Protein 6INF (pdb70)

Secondary structure (DSSP, 8-state):
--EEEEEE--SSHHHHHHHHHHHHHHHHTT-EEEEEE-STT---GGG-TTSEEEE-SS-TT--TTTTT--SSSSGGGGHHHHHHHH-HHHHHHHHHHHHHSS-SS-EEEEEEEETT-THHHHHHHHTT--EEEEE-S-HHHHHHHHTHHHHHHTT-S-----TTSEETTEEEEEHHHHHHHTTTHHHHHHHHHHHHHHHHTSS-EEESS-TTTSGGGHHHHHHH--S-EEE--HHHH--SGGG-SS----HHHHHHTTS-TT-EEEEE--SS--B-HHHHHHHHHHHHHHT-EEEEE--TTSBTTSSSSTTSPTTSS-TTEEEES---HHHHHTSTTEEEEEE---HHHHHHHHHHT--EEE---STTHHHHHHIIIIII--EEE--S---HHHHHHHHHHHHT-GGGHHHHHHHHHHHHHHHHHHSTTSHHHHHHHHHHHHHHH--

GO terms:
  GO:0035251 UDP-glucosyltransferase activity (F, IDA)
  GO:0102380 steviolbioside glucosyltransferase activity (rebaudioside B forming) (F, EXP)
  GO:0102381 stevioside glucosyltransferase activity (rebaudioside A forming) (F, EXP)

Sequence (447 aa):
RRRRIILFPVPFQGHINPILQLANVLYSKGFSITIFHTNFNKPKTSNYPHFTFRFILDNDPQDERISNLPTHGPLAGMRIPIINEHGADELRRELELLMLASEEDEEVSCLITDALWYFAQSSVADSLNLRRRLVLMMTSSLFNFHAHVSLPQFDELGYLDPKTRLEEQQASGFPMLKVKDIKSAYSNWQILKEILGKMMIKQTKASSGVIWNSFKELEESELETVIREIPAPSFLIPLPKHLTASSSSLLDHDRTVFQWLDQQPPSSVLYVSFGSTSEVDEKDFLEIARGLVDSKQSFLWVVRPGFVKGSTWVEPLPDDGFLGERGRRIVKWVPQQEVLAHGAIGAFWTHSGWNSTLESVCEGVPMIFSDFGLDQPLLNARYMMSDVLKVGVYLENGWERGEIANAIRRVMVDEEGEYIRQNARVLKQQKADVSSLMKGGSSYESLEESLVSSYISSLL

Structure (mmCIF, N/CA/C/O backbone):
data_6INF
#
_entry.id   6INF
#
_cell.length_a   97.662
_cell.length_b   97.662
_cell.length_c   89.626
_cell.angle_alpha   90.00
_cell.angle_beta   90.00
_cell.angle_gamma   120.00
#
_symmetry.space_group_name_H-M   'P 31 2 1'
#
loop_
_entity.id
_entity.type
_entity.pdbx_description
1 polymer 'UDP-glycosyltransferase 76G1'
2 non-polymer "URIDINE-5'-DIPHOSPHATE"
3 water water
#
loop_
_atom_site.group_PDB
_atom_site.id
_atom_site.type_symbol
_atom_site.label_atom_id
_atom_site.label_alt_id
_atom_site.label_comp_id
_atom_site.label_asym_id
_atom_site.label_entity_id
_atom_site.label_seq_id
_atom_site.pdbx_PDB_ins_code
_atom_site.Cartn_x
_atom_site.Cartn_y
_atom_site.Cartn_z
_atom_site.occupancy
_atom_site.B_iso_or_equiv
_atom_site.auth_seq_id
_atom_site.auth_comp_id
_atom_site.auth_asym_id
_atom_site.auth_atom_id
_atom_site.pdbx_PDB_model_num
ATOM 1 N N . ARG A 1 11 ? 39.915 -9.993 24.641 1.00 58.03 11 ARG A N 1
ATOM 2 C CA . ARG A 1 11 ? 40.201 -11.206 23.812 1.00 52.07 11 ARG A CA 1
ATOM 3 C C . ARG A 1 11 ? 41.552 -11.098 23.121 1.00 51.28 11 ARG A C 1
ATOM 4 O O . ARG A 1 11 ? 41.927 -10.041 22.607 1.00 51.46 11 ARG A O 1
ATOM 12 N N . ARG A 1 12 ? 42.271 -12.213 23.111 1.00 50.54 12 ARG A N 1
ATOM 13 C CA . ARG A 1 12 ? 43.659 -12.252 22.662 1.00 51.95 12 ARG A CA 1
ATOM 14 C C . ARG A 1 12 ? 43.775 -12.098 21.133 1.00 46.23 12 ARG A C 1
ATOM 15 O O . ARG A 1 12 ? 44.744 -11.512 20.641 1.00 45.09 12 ARG A O 1
ATOM 23 N N . ARG A 1 13 ? 42.794 -12.612 20.393 1.00 40.27 13 ARG A N 1
ATOM 24 C CA . ARG A 1 13 ? 42.914 -12.724 18.939 1.00 37.77 13 ARG A CA 1
ATOM 25 C C . ARG A 1 13 ? 41.701 -12.164 18.202 1.00 33.84 13 ARG A C 1
ATOM 26 O O . ARG A 1 13 ? 40.553 -12.550 18.459 1.00 33.00 13 ARG A O 1
ATOM 34 N N . ARG A 1 14 ? 41.969 -11.282 17.240 1.00 30.58 14 ARG A N 1
ATOM 35 C CA . ARG A 1 14 ? 40.944 -10.630 16.446 1.00 29.45 14 ARG A CA 1
ATOM 36 C C . ARG A 1 14 ? 40.959 -11.150 15.006 1.00 27.05 14 ARG A C 1
ATOM 37 O O . ARG A 1 14 ? 42.010 -11.406 14.422 1.00 26.96 14 ARG A O 1
ATOM 45 N N . ILE A 1 15 ? 39.778 -11.345 14.454 1.00 25.34 15 ILE A N 1
ATOM 46 C CA . ILE A 1 15 ? 39.621 -11.681 13.033 1.00 23.59 15 ILE A CA 1
ATOM 47 C C . ILE A 1 15 ? 38.854 -10.562 12.356 1.00 23.39 15 ILE A C 1
ATOM 48 O O . ILE A 1 15 ? 37.865 -10.064 12.875 1.00 24.97 15 ILE A O 1
ATOM 53 N N . ILE A 1 16 ? 39.336 -10.163 11.177 1.00 24.38 16 ILE A N 1
ATOM 54 C CA . ILE A 1 16 ? 38.651 -9.194 10.352 1.00 22.32 16 ILE A CA 1
ATOM 55 C C . ILE A 1 16 ? 37.965 -9.916 9.242 1.00 22.07 16 ILE A C 1
ATOM 56 O O . ILE A 1 16 ? 38.613 -10.707 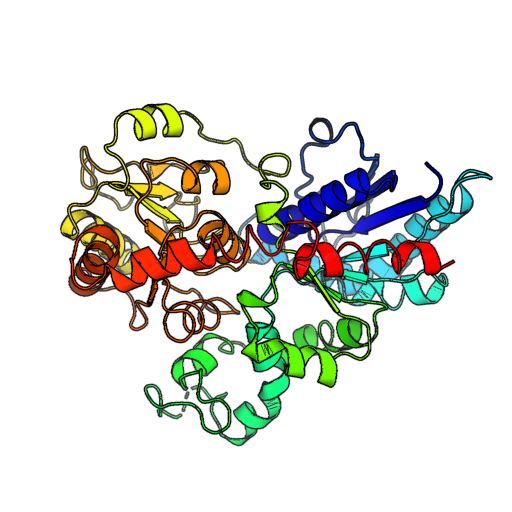8.575 1.00 21.81 16 ILE A O 1
ATOM 61 N N . LEU A 1 17 ? 36.666 -9.672 9.038 1.00 22.32 17 LEU A N 1
ATOM 62 C CA . LEU A 1 17 ? 35.934 -10.302 7.936 1.00 21.96 17 LEU A CA 1
ATOM 63 C C . LEU A 1 17 ? 35.430 -9.225 6.990 1.00 21.43 17 LEU A C 1
ATOM 64 O O . LEU A 1 17 ? 35.030 -8.130 7.437 1.00 22.68 17 LEU A O 1
ATOM 69 N N . PHE A 1 18 ? 35.472 -9.524 5.695 1.00 21.52 18 PHE A N 1
ATOM 70 C CA . PHE A 1 18 ? 35.149 -8.573 4.626 1.00 21.87 18 PHE A CA 1
ATOM 71 C C . PHE A 1 18 ? 34.159 -9.249 3.637 1.00 21.73 18 PHE A C 1
ATOM 72 O O . PHE A 1 18 ? 34.568 -9.936 2.705 1.00 21.11 18 PHE A O 1
ATOM 80 N N . PRO A 1 19 ? 32.855 -9.020 3.828 1.00 21.46 19 PRO A N 1
ATOM 81 C CA . PRO A 1 19 ? 31.801 -9.511 2.973 1.00 23.32 19 PRO A CA 1
ATOM 82 C C . PRO A 1 19 ? 31.644 -8.813 1.659 1.00 22.11 19 PRO A C 1
ATOM 83 O O . PRO A 1 19 ? 31.986 -7.655 1.523 1.00 22.26 19 PRO A O 1
ATOM 87 N N . VAL A 1 20 ? 31.051 -9.517 0.713 1.00 21.04 20 VAL A N 1
ATOM 88 C CA . VAL A 1 20 ? 30.471 -8.906 -0.464 1.00 21.66 20 VAL A CA 1
ATOM 89 C C . VAL A 1 20 ? 29.113 -8.401 -0.003 1.00 22.22 20 VAL A C 1
ATOM 90 O O . VAL A 1 20 ? 28.402 -9.099 0.700 1.00 22.76 20 VAL A O 1
ATOM 94 N N . PRO A 1 21 ? 28.758 -7.164 -0.343 1.00 22.96 21 PRO A N 1
ATOM 95 C CA . PRO A 1 21 ? 27.583 -6.550 0.226 1.00 23.89 21 PRO A CA 1
ATOM 96 C C . PRO A 1 21 ? 26.276 -6.871 -0.517 1.00 25.23 21 PRO A C 1
ATOM 97 O O . PRO A 1 21 ? 25.576 -5.981 -0.985 1.00 26.46 21 PRO A O 1
ATOM 101 N N . PHE A 1 22 ? 25.956 -8.155 -0.626 1.00 23.14 22 PHE A N 1
ATOM 102 C CA . PHE A 1 22 ? 24.651 -8.616 -1.057 1.00 23.33 22 PHE A CA 1
ATOM 103 C C . PHE A 1 22 ? 24.207 -9.720 -0.131 1.00 22.58 22 PHE A C 1
ATOM 104 O O . PHE A 1 22 ? 25.033 -10.356 0.528 1.00 22.68 22 PHE A O 1
ATOM 112 N N . GLN A 1 23 ? 22.901 -9.941 -0.089 1.00 22.62 23 GLN A N 1
ATOM 113 C CA . GLN A 1 23 ? 22.291 -10.773 0.952 1.00 22.97 23 GLN A CA 1
ATOM 114 C C . GLN A 1 23 ? 22.889 -12.169 1.041 1.00 20.26 23 GLN A C 1
ATOM 115 O O . GLN A 1 23 ? 23.194 -12.625 2.144 1.00 20.07 23 GLN A O 1
ATOM 121 N N . GLY A 1 24 ? 23.070 -12.809 -0.123 1.00 20.57 24 GLY A N 1
ATOM 122 C CA . GLY A 1 24 ? 23.637 -14.168 -0.213 1.00 20.75 24 GLY A CA 1
ATOM 123 C C . GLY A 1 24 ? 25.087 -14.284 0.162 1.00 20.49 24 GLY A C 1
ATOM 124 O O . GLY A 1 24 ? 25.619 -15.384 0.247 1.00 21.37 24 GLY A O 1
ATOM 125 N N . HIS A 1 25 ? 25.762 -13.141 0.326 1.00 19.26 25 HIS A N 1
ATOM 126 C CA . HIS A 1 25 ? 27.143 -13.113 0.702 1.00 18.69 25 HIS A CA 1
ATOM 127 C C . HIS A 1 25 ? 27.344 -12.611 2.125 1.00 18.59 25 HIS A C 1
ATOM 128 O O . HIS A 1 25 ? 28.194 -13.112 2.855 1.00 20.63 25 HIS A O 1
ATOM 135 N N . ILE A 1 26 ? 26.576 -11.596 2.537 1.00 20.22 26 ILE A N 1
ATOM 136 C CA . ILE A 1 26 ? 26.636 -11.123 3.917 1.00 20.82 26 ILE A CA 1
ATOM 137 C C . ILE A 1 26 ? 26.152 -12.197 4.911 1.00 19.26 26 ILE A C 1
ATOM 138 O O . ILE A 1 26 ? 26.727 -12.350 5.996 1.00 20.67 26 ILE A O 1
ATOM 143 N N . ASN A 1 27 ? 25.127 -12.927 4.528 1.00 19.22 27 ASN A N 1
ATOM 144 C CA . ASN A 1 27 ? 24.588 -13.966 5.395 1.00 19.57 27 ASN A CA 1
ATOM 145 C C . ASN A 1 27 ? 25.624 -14.971 5.857 1.00 19.33 27 ASN A C 1
ATOM 146 O O . ASN A 1 27 ? 25.867 -15.066 7.056 1.00 20.62 27 ASN A O 1
ATOM 151 N N . PRO A 1 28 ? 26.253 -15.681 4.926 1.00 18.89 28 PRO A N 1
ATOM 152 C CA . PRO A 1 28 ? 27.254 -16.647 5.404 1.00 18.22 28 PRO A CA 1
ATOM 153 C C . PRO A 1 28 ? 28.410 -16.021 6.141 1.00 19.47 28 PRO A C 1
ATOM 154 O O . PRO A 1 28 ? 28.929 -16.587 7.108 1.00 19.44 28 PRO A O 1
ATOM 158 N N . ILE A 1 29 ? 28.870 -14.870 5.695 1.00 18.81 29 ILE A N 1
ATOM 159 C CA . ILE A 1 29 ? 30.040 -14.325 6.361 1.00 20.90 29 ILE A CA 1
ATOM 160 C C . ILE A 1 29 ? 29.750 -13.869 7.796 1.00 19.11 29 ILE A C 1
ATOM 161 O O . ILE A 1 29 ? 30.577 -14.062 8.679 1.00 21.01 29 ILE A O 1
ATOM 166 N N . LEU A 1 30 ? 28.555 -13.355 8.074 1.00 18.88 30 LEU A N 1
ATOM 167 C CA . LEU A 1 30 ? 28.234 -13.037 9.471 1.00 21.43 30 LEU A CA 1
ATOM 168 C C . LEU A 1 30 ? 27.841 -14.251 10.332 1.00 20.94 30 LEU A C 1
ATOM 169 O O . LEU A 1 30 ? 28.013 -14.223 11.564 1.00 21.78 30 LEU A O 1
ATOM 174 N N . GLN A 1 31 ? 27.382 -15.318 9.711 1.00 20.89 31 GLN A N 1
ATOM 175 C CA . GLN A 1 31 ? 27.229 -16.570 10.440 1.00 20.42 31 GLN A CA 1
ATOM 176 C C . GLN A 1 31 ? 28.607 -17.036 10.862 1.00 20.39 31 GLN A C 1
ATOM 177 O O . GLN A 1 31 ? 28.854 -17.389 12.033 1.00 21.39 31 GLN A O 1
ATOM 183 N N . LEU A 1 32 ? 29.518 -17.021 9.912 1.00 19.15 32 LEU A N 1
ATOM 184 C CA . LEU A 1 32 ? 30.882 -17.398 10.220 1.00 20.83 32 LEU A CA 1
ATOM 185 C C . LEU A 1 32 ? 31.492 -16.555 11.339 1.00 21.91 32 LEU A C 1
ATOM 186 O O . LEU A 1 32 ? 32.132 -17.093 12.243 1.00 21.50 32 LEU A O 1
ATOM 191 N N . ALA A 1 33 ? 31.314 -15.248 11.249 1.00 22.26 33 ALA A N 1
ATOM 192 C CA . ALA A 1 33 ? 31.815 -14.331 12.255 1.00 23.00 33 ALA A CA 1
ATOM 193 C C . ALA A 1 33 ? 31.282 -14.743 13.653 1.00 23.99 33 ALA A C 1
ATOM 194 O O . ALA A 1 33 ? 31.996 -14.736 14.658 1.00 24.21 33 ALA A O 1
ATOM 196 N N . ASN A 1 34 ? 30.002 -15.082 13.711 1.00 23.95 34 ASN A N 1
ATOM 197 C CA . ASN A 1 34 ? 29.449 -15.602 14.980 1.00 25.04 34 ASN A CA 1
ATOM 198 C C . ASN A 1 34 ? 30.041 -16.891 15.497 1.00 27.63 34 ASN A C 1
ATOM 199 O O . ASN A 1 34 ? 30.349 -17.009 16.689 1.00 28.89 34 ASN A O 1
ATOM 204 N N . VAL A 1 35 ? 30.225 -17.851 14.611 1.00 25.55 35 VAL A N 1
ATOM 205 C CA . VAL A 1 35 ? 30.832 -19.129 14.958 1.00 27.20 35 VAL A CA 1
ATOM 206 C C . VAL A 1 35 ? 32.224 -18.836 15.528 1.00 27.36 35 VAL A C 1
ATOM 207 O O . VAL A 1 35 ? 32.595 -19.387 16.579 1.00 27.57 35 VAL A O 1
ATOM 211 N N . LEU A 1 36 ? 32.951 -17.898 14.904 1.00 26.38 36 LEU A N 1
ATOM 212 C CA . LEU A 1 36 ? 34.298 -17.567 15.366 1.00 25.81 36 LEU A CA 1
ATOM 213 C C . LEU A 1 36 ? 34.299 -16.814 16.673 1.00 26.17 36 LEU A C 1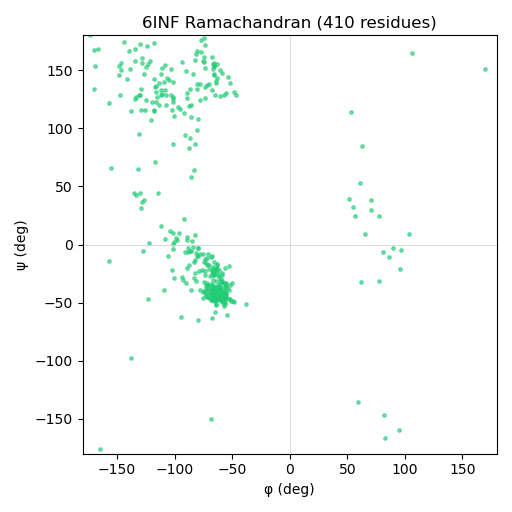
ATOM 214 O O . LEU A 1 36 ? 35.152 -17.084 17.532 1.00 27.50 36 LEU A O 1
ATOM 219 N N . TYR A 1 37 ? 33.354 -15.902 16.851 1.00 24.23 37 TYR A N 1
ATOM 220 C CA . TYR A 1 37 ? 33.212 -15.226 18.116 1.00 27.22 37 TYR A CA 1
ATOM 221 C C . TYR A 1 37 ? 32.925 -16.197 19.263 1.00 29.46 37 TYR A C 1
ATOM 222 O O . TYR A 1 37 ? 33.463 -16.080 20.392 1.00 32.03 37 TYR A O 1
ATOM 231 N N . SER A 1 38 ? 32.088 -17.174 18.977 1.00 29.22 38 SER A N 1
ATOM 232 C CA . SER A 1 38 ? 31.829 -18.220 19.960 1.00 31.58 38 SER A CA 1
ATOM 233 C C . SER A 1 38 ? 33.050 -19.042 20.345 1.00 32.66 38 SER A C 1
ATOM 234 O O . SER A 1 38 ? 33.067 -19.634 21.416 1.00 34.16 38 SER A O 1
ATOM 237 N N . LYS A 1 39 ? 34.032 -19.132 19.453 1.00 32.29 39 LYS A N 1
ATOM 238 C CA . LYS A 1 39 ? 35.252 -19.863 19.722 1.00 35.31 39 LYS A CA 1
ATOM 239 C C . LYS A 1 39 ? 36.310 -18.988 20.368 1.00 35.98 39 LYS A C 1
ATOM 240 O O . LYS A 1 39 ? 37.419 -19.450 20.592 1.00 40.67 39 LYS A O 1
ATOM 246 N N . GLY A 1 40 ? 35.942 -17.754 20.705 1.00 33.36 40 GLY A N 1
ATOM 247 C CA . GLY A 1 40 ? 36.737 -16.894 21.533 1.00 35.21 40 GLY A CA 1
ATOM 248 C C . GLY A 1 40 ? 37.493 -15.799 20.793 1.00 33.77 40 GLY A C 1
ATOM 249 O O . GLY A 1 40 ? 38.314 -15.139 21.406 1.00 33.92 40 GLY A O 1
ATOM 250 N N . PHE A 1 41 ? 37.226 -15.605 19.500 1.00 31.67 41 PHE A N 1
ATOM 251 C CA . PHE A 1 41 ? 37.848 -14.489 18.745 1.00 31.36 41 PHE A CA 1
ATOM 252 C C . PHE A 1 41 ? 37.066 -13.202 18.927 1.00 29.79 41 PHE A C 1
ATOM 253 O O . PHE A 1 41 ? 35.877 -13.230 19.114 1.00 31.45 41 PHE A O 1
ATOM 261 N N . SER A 1 42 ? 37.743 -12.063 18.930 1.00 29.66 42 SER A N 1
ATOM 262 C CA . SER A 1 42 ? 37.046 -10.810 18.709 1.00 29.14 42 SER A CA 1
ATOM 263 C C . SER A 1 42 ? 36.881 -10.639 17.196 1.00 27.00 42 SER A C 1
ATOM 264 O O . SER A 1 42 ? 37.620 -11.231 16.400 1.00 27.00 42 SER A O 1
ATOM 267 N N . ILE A 1 43 ? 35.922 -9.816 16.818 1.00 26.46 43 ILE A N 1
ATOM 268 C CA . ILE A 1 43 ? 35.475 -9.731 15.436 1.00 25.62 43 ILE A CA 1
ATOM 269 C C . ILE A 1 43 ? 35.367 -8.295 15.010 1.00 25.38 43 ILE A C 1
ATOM 270 O O . ILE A 1 43 ? 34.703 -7.488 15.671 1.00 27.89 43 ILE A O 1
ATOM 275 N N . THR A 1 44 ? 36.028 -7.993 13.888 1.00 25.32 44 THR A N 1
ATOM 276 C CA . THR A 1 44 ? 35.829 -6.763 13.156 1.00 25.57 44 THR A CA 1
ATOM 277 C C . THR A 1 44 ? 35.273 -7.069 11.765 1.00 23.75 44 THR A C 1
ATOM 278 O O . THR A 1 44 ? 35.813 -7.902 11.048 1.00 23.31 44 THR A O 1
ATOM 282 N N . ILE A 1 45 ? 34.214 -6.379 11.371 1.00 23.98 45 ILE A N 1
ATOM 283 C CA . ILE A 1 45 ? 33.658 -6.519 10.046 1.00 23.84 45 ILE A CA 1
ATOM 284 C C . ILE A 1 45 ? 33.995 -5.267 9.238 1.00 24.48 45 ILE A C 1
ATOM 285 O O . ILE A 1 45 ? 33.638 -4.161 9.635 1.00 25.02 45 ILE A O 1
ATOM 290 N N . PHE A 1 46 ? 34.710 -5.453 8.126 1.00 23.68 46 PHE A N 1
ATOM 291 C CA . PHE A 1 46 ? 34.919 -4.401 7.131 1.00 25.89 46 PHE A CA 1
ATOM 292 C C . PHE A 1 46 ? 33.779 -4.498 6.159 1.00 26.21 46 PHE A C 1
ATOM 293 O O . PHE A 1 46 ? 33.537 -5.570 5.600 1.00 27.97 46 PHE A O 1
ATOM 301 N N . HIS A 1 47 ? 33.068 -3.408 5.936 1.00 24.26 47 HIS A N 1
ATOM 302 C CA . HIS A 1 47 ? 31.902 -3.461 5.054 1.00 25.36 47 HIS A CA 1
ATOM 303 C C . HIS A 1 47 ? 31.737 -2.177 4.304 1.00 26.11 47 HIS A C 1
ATOM 304 O O . HIS A 1 47 ? 32.111 -1.123 4.795 1.00 26.63 47 HIS A O 1
ATOM 311 N N . THR A 1 48 ? 31.175 -2.249 3.101 1.00 26.70 48 THR A N 1
ATOM 312 C CA . THR A 1 48 ? 30.769 -1.028 2.418 1.00 28.45 48 THR A CA 1
ATOM 313 C C . THR A 1 48 ? 29.624 -0.399 3.192 1.00 29.86 48 THR A C 1
ATOM 314 O O . THR A 1 48 ? 28.866 -1.093 3.892 1.00 28.07 48 THR A O 1
ATOM 318 N N . ASN A 1 49 ? 29.464 0.910 3.048 1.00 31.75 49 ASN A N 1
ATOM 319 C CA . ASN A 1 49 ? 28.240 1.559 3.501 1.00 33.83 49 ASN A CA 1
ATOM 320 C C . ASN A 1 49 ? 27.014 0.977 2.776 1.00 32.65 49 ASN A C 1
ATOM 321 O O . ASN A 1 49 ? 25.976 0.703 3.412 1.00 31.14 49 ASN A O 1
ATOM 326 N N . PHE A 1 50 ? 27.192 0.724 1.477 1.00 31.91 50 PHE A N 1
ATOM 327 C CA . PHE A 1 50 ? 26.177 0.113 0.619 1.00 31.04 50 PHE A CA 1
ATOM 328 C C . PHE A 1 50 ? 25.741 -1.238 1.171 1.00 28.62 50 PHE A C 1
ATOM 329 O O . PHE A 1 50 ? 26.577 -2.110 1.452 1.00 26.51 50 PHE A O 1
ATOM 337 N N . ASN A 1 51 ? 24.432 -1.406 1.302 1.00 30.15 51 ASN A N 1
ATOM 338 C CA . ASN A 1 51 ? 23.870 -2.668 1.824 1.00 29.69 51 ASN A CA 1
ATOM 339 C C . ASN A 1 51 ? 24.418 -3.094 3.200 1.00 28.37 51 ASN A C 1
ATOM 340 O O . ASN A 1 51 ? 24.497 -4.267 3.495 1.00 26.54 51 ASN A O 1
ATOM 345 N N . LYS A 1 52 ? 24.756 -2.139 4.060 1.00 30.73 52 LYS A N 1
ATOM 346 C CA . LYS A 1 52 ? 25.237 -2.512 5.389 1.00 30.99 52 LYS A CA 1
ATOM 347 C C . LYS A 1 52 ? 24.124 -3.238 6.159 1.00 31.34 52 LYS A C 1
ATOM 348 O O . LYS A 1 52 ? 22.937 -2.933 5.984 1.00 30.21 52 LYS A O 1
ATOM 354 N N . PRO A 1 53 ? 24.512 -4.244 6.946 1.00 30.62 53 PRO A N 1
ATOM 355 C CA . PRO A 1 53 ? 23.561 -4.833 7.857 1.00 30.20 53 PRO A CA 1
ATOM 356 C C . PRO A 1 53 ? 23.304 -3.912 9.044 1.00 31.75 53 PRO A C 1
ATOM 357 O O . PRO A 1 53 ? 23.885 -2.811 9.163 1.00 32.92 53 PRO A O 1
ATOM 361 N N . LYS A 1 54 ? 22.403 -4.346 9.922 1.00 30.96 54 LYS A N 1
ATOM 362 C CA . LYS A 1 54 ? 22.072 -3.566 11.097 1.00 34.28 54 LYS A CA 1
ATOM 363 C C . LYS A 1 54 ? 23.137 -3.783 12.138 1.00 33.11 54 LYS A C 1
ATOM 364 O O . LYS A 1 54 ? 23.188 -4.849 12.755 1.00 30.12 54 LYS A O 1
ATOM 370 N N . THR A 1 55 ? 23.975 -2.796 12.381 1.00 30.42 55 THR A N 1
ATOM 371 C CA . THR A 1 55 ? 25.101 -2.994 13.327 1.00 31.57 55 THR A CA 1
ATOM 372 C C . THR A 1 55 ? 24.651 -3.212 14.774 1.00 31.64 55 THR A C 1
ATOM 373 O O . THR A 1 55 ? 25.355 -3.854 15.555 1.00 33.15 55 THR A O 1
ATOM 377 N N . SER A 1 56 ? 23.463 -2.735 15.089 1.00 31.10 56 SER A N 1
ATOM 378 C CA . SER A 1 56 ? 22.856 -2.895 16.417 1.00 32.24 56 SER A CA 1
ATOM 379 C C . SER A 1 56 ? 22.422 -4.335 16.652 1.00 30.81 56 SER A C 1
ATOM 380 O O . SER A 1 56 ? 22.130 -4.686 17.798 1.00 30.19 56 SER A O 1
ATOM 383 N N . ASN A 1 57 ? 22.414 -5.151 15.585 1.00 29.07 57 ASN A N 1
ATOM 384 C CA . ASN A 1 57 ? 22.195 -6.602 15.746 1.00 28.79 57 ASN A CA 1
ATOM 385 C C . ASN A 1 57 ? 23.463 -7.301 16.169 1.00 28.91 57 ASN A C 1
ATOM 386 O O . ASN A 1 57 ? 23.413 -8.467 16.545 1.00 29.99 57 ASN A O 1
ATOM 391 N N . TYR A 1 58 ? 24.595 -6.611 16.150 1.00 28.52 58 TYR A N 1
ATOM 392 C CA . TYR A 1 58 ? 25.876 -7.224 16.432 1.00 28.39 58 TYR A CA 1
ATOM 393 C C . TYR A 1 58 ? 26.659 -6.385 17.449 1.00 30.38 58 TYR A C 1
ATOM 394 O O . TYR A 1 58 ? 27.721 -5.884 17.104 1.00 30.26 58 TYR A O 1
ATOM 403 N N . PRO A 1 59 ? 26.166 -6.255 18.718 1.00 32.95 59 PRO A N 1
ATOM 404 C CA . PRO A 1 59 ? 26.881 -5.466 19.740 1.00 35.03 59 PRO A CA 1
ATOM 405 C C . PRO A 1 59 ? 28.265 -6.044 20.102 1.00 34.90 59 PRO A C 1
ATOM 406 O O . PRO A 1 59 ? 29.119 -5.366 20.648 1.00 37.72 59 PRO A O 1
ATOM 410 N N . HIS A 1 60 ? 28.447 -7.313 19.827 1.00 32.64 60 HIS A N 1
ATOM 411 C CA . HIS A 1 60 ? 29.678 -8.013 20.109 1.00 33.65 60 HIS A CA 1
ATOM 412 C C . HIS A 1 60 ? 30.705 -7.891 18.977 1.00 33.12 60 HIS A C 1
ATOM 413 O O . HIS A 1 60 ? 31.810 -8.370 19.159 1.00 35.70 60 HIS A O 1
ATOM 420 N N . PHE A 1 61 ? 30.340 -7.272 17.838 1.00 30.63 61 PHE A N 1
ATOM 421 C CA . PHE A 1 61 ? 31.265 -7.063 16.708 1.00 28.59 61 PHE A CA 1
ATOM 422 C C . PHE A 1 61 ? 31.564 -5.578 16.586 1.00 29.35 61 PHE A C 1
ATOM 423 O O . PHE A 1 61 ? 30.737 -4.723 16.926 1.00 31.17 61 PHE A O 1
ATOM 431 N N . THR A 1 62 ? 32.748 -5.283 16.065 1.00 30.20 62 THR A N 1
ATOM 432 C CA . THR A 1 62 ? 33.106 -3.932 15.657 1.00 31.18 62 THR A CA 1
ATOM 433 C C . THR A 1 62 ? 32.965 -3.841 14.146 1.00 30.73 62 THR A C 1
ATOM 434 O O . THR A 1 62 ? 33.515 -4.658 13.443 1.00 29.98 62 THR A O 1
ATOM 438 N N . PHE A 1 63 ? 32.222 -2.862 13.656 1.00 30.39 63 PHE A N 1
ATOM 439 C CA . PHE A 1 63 ? 32.126 -2.618 12.213 1.00 30.36 63 PHE A CA 1
ATOM 440 C C . PHE A 1 63 ? 33.005 -1.445 11.826 1.00 31.71 63 PHE A C 1
ATOM 441 O O . PHE A 1 63 ? 33.077 -0.461 12.558 1.00 34.19 63 PHE A O 1
ATOM 449 N N . ARG A 1 64 ? 33.675 -1.562 10.678 1.00 28.88 64 ARG A N 1
ATOM 450 C CA . ARG A 1 64 ? 34.470 -0.482 10.109 1.00 30.75 64 ARG A CA 1
ATOM 451 C C . ARG A 1 64 ? 34.003 -0.361 8.674 1.00 30.32 64 ARG A C 1
ATOM 452 O O . ARG A 1 64 ? 34.102 -1.325 7.901 1.00 29.77 64 ARG A O 1
ATOM 460 N N . PHE A 1 65 ? 33.412 0.779 8.321 1.00 30.94 65 PHE A N 1
ATOM 461 C CA . PHE A 1 65 ? 32.873 0.953 6.966 1.00 30.24 65 PHE A CA 1
ATOM 462 C C . PHE A 1 65 ? 33.900 1.518 5.998 1.00 31.38 65 PHE A C 1
ATOM 463 O O . PHE A 1 65 ? 34.536 2.529 6.301 1.00 32.39 65 PHE A O 1
ATOM 471 N N . ILE A 1 66 ? 34.043 0.889 4.835 1.00 29.97 66 ILE A N 1
ATOM 472 C CA . ILE A 1 66 ? 35.155 1.194 3.916 1.00 30.44 66 ILE A CA 1
ATOM 473 C C . ILE A 1 66 ? 34.703 1.223 2.459 1.00 31.83 66 ILE A C 1
ATOM 474 O O . ILE A 1 66 ? 33.600 0.801 2.122 1.00 31.15 66 ILE A O 1
ATOM 479 N N . LEU A 1 67 ? 35.570 1.762 1.605 1.00 32.81 67 LEU A N 1
ATOM 480 C CA . LEU A 1 67 ? 35.510 1.669 0.130 1.00 35.23 67 LEU A CA 1
ATOM 481 C C . LEU A 1 67 ? 34.507 2.560 -0.594 1.00 38.33 67 LEU A C 1
ATOM 482 O O . LEU A 1 67 ? 34.767 2.983 -1.724 1.00 43.17 67 LEU A O 1
ATOM 487 N N . ASP A 1 68 ? 33.375 2.857 0.024 1.00 38.38 68 ASP A N 1
ATOM 488 C CA . ASP A 1 68 ? 32.422 3.767 -0.590 1.00 41.47 68 ASP A CA 1
ATOM 489 C C . ASP A 1 68 ? 32.020 4.865 0.390 1.00 43.67 68 ASP A C 1
ATOM 490 O O . ASP A 1 68 ? 30.895 5.350 0.343 1.00 45.48 68 ASP A O 1
ATOM 495 N N . ASN A 1 69 ? 32.947 5.251 1.276 1.00 44.94 69 ASN A N 1
ATOM 496 C CA . ASN A 1 69 ? 32.727 6.377 2.198 1.00 50.92 69 ASN A CA 1
ATOM 497 C C . ASN A 1 69 ? 32.609 7.669 1.411 1.00 57.46 69 ASN A C 1
ATOM 498 O O . ASN A 1 69 ? 33.159 7.775 0.316 1.00 57.39 69 ASN A O 1
ATOM 503 N N . ASP A 1 70 ? 31.932 8.641 2.023 1.00 66.31 70 ASP A N 1
ATOM 504 C CA . ASP A 1 70 ? 31.325 9.808 1.331 1.00 81.45 70 ASP A CA 1
ATOM 505 C C . ASP A 1 70 ? 32.211 10.715 0.455 1.00 89.02 70 ASP A C 1
ATOM 506 O O . ASP A 1 70 ? 31.659 11.449 -0.374 1.00 92.89 70 ASP A O 1
ATOM 511 N N . PRO A 1 71 ? 33.554 10.709 0.642 1.00 95.61 71 PRO A N 1
ATOM 512 C CA . PRO A 1 71 ? 34.371 11.282 -0.442 1.00 103.35 71 PRO A CA 1
ATOM 513 C C . PRO A 1 71 ? 34.094 10.592 -1.791 1.00 105.00 71 PRO A C 1
ATOM 514 O O . PRO A 1 71 ? 33.912 11.275 -2.799 1.00 108.12 71 PRO A O 1
ATOM 518 N N . GLN A 1 72 ? 34.074 9.257 -1.770 1.00 99.48 72 GLN A N 1
ATOM 519 C CA . GLN A 1 72 ? 33.434 8.393 -2.785 1.00 100.67 72 GLN A CA 1
ATOM 520 C C . GLN A 1 72 ? 33.824 8.610 -4.263 1.00 100.23 72 GLN A C 1
ATOM 521 O O . GLN A 1 72 ? 33.502 9.642 -4.856 1.00 102.57 72 GLN A O 1
ATOM 527 N N . ASP A 1 73 ? 34.483 7.608 -4.849 1.00 94.32 73 ASP A N 1
ATOM 528 C CA . ASP A 1 73 ? 34.947 7.651 -6.246 1.00 94.68 73 ASP A CA 1
ATOM 529 C C . ASP A 1 73 ? 33.769 7.666 -7.242 1.00 94.23 73 ASP A C 1
ATOM 530 O O . ASP A 1 73 ? 32.693 7.138 -6.951 1.00 87.40 73 ASP A O 1
ATOM 535 N N . GLU A 1 74 ? 33.986 8.283 -8.407 1.00 97.01 74 GLU A N 1
ATOM 536 C CA . GLU A 1 74 ? 32.936 8.461 -9.434 1.00 96.72 74 GLU A CA 1
ATOM 537 C C . GLU A 1 74 ? 32.443 7.168 -10.098 1.00 90.94 74 GLU A C 1
ATOM 538 O O . GLU A 1 74 ? 31.349 7.142 -10.673 1.00 84.52 74 GLU A O 1
ATOM 544 N N . ARG A 1 75 ? 33.261 6.118 -10.040 1.00 84.83 75 ARG A N 1
ATOM 545 C CA . ARG A 1 75 ? 32.885 4.816 -10.585 1.00 82.50 75 ARG A CA 1
ATOM 546 C C . ARG A 1 75 ? 31.805 4.140 -9.750 1.00 75.98 75 ARG A C 1
ATOM 547 O O . ARG A 1 75 ? 30.941 3.470 -10.311 1.00 75.39 75 ARG A O 1
ATOM 555 N N . ILE A 1 76 ? 31.848 4.323 -8.429 1.00 72.40 76 ILE A N 1
ATOM 556 C CA . ILE A 1 76 ? 30.911 3.647 -7.516 1.00 73.80 76 ILE A CA 1
ATOM 557 C C . ILE A 1 76 ? 29.661 4.503 -7.221 1.00 75.74 76 ILE A C 1
ATOM 558 O O . ILE A 1 76 ? 28.580 3.961 -6.984 1.00 73.58 76 ILE A O 1
ATOM 563 N N . SER A 1 77 ? 29.814 5.830 -7.245 1.00 80.54 77 SER A N 1
ATOM 564 C CA . SER A 1 77 ? 28.667 6.751 -7.283 1.00 85.52 77 SER A CA 1
ATOM 565 C C . SER A 1 77 ? 27.916 6.587 -8.613 1.00 85.88 77 SER A C 1
ATOM 566 O O . SER A 1 77 ? 28.529 6.294 -9.645 1.00 85.02 77 SER A O 1
ATOM 569 N N . ASN A 1 78 ? 26.593 6.757 -8.563 1.00 86.34 78 ASN A N 1
ATOM 570 C CA . ASN A 1 78 ? 25.687 6.663 -9.735 1.00 89.18 78 ASN A CA 1
ATOM 571 C C . ASN A 1 78 ? 25.196 5.231 -10.048 1.00 81.36 78 ASN A C 1
ATOM 572 O O . ASN A 1 78 ? 24.287 5.062 -10.862 1.00 83.53 78 ASN A O 1
ATOM 577 N N . LEU A 1 79 ? 25.772 4.212 -9.405 1.00 75.67 79 LEU A N 1
ATOM 578 C CA . LEU A 1 79 ? 25.333 2.832 -9.615 1.00 69.87 79 LEU A CA 1
ATOM 579 C C . LEU A 1 79 ? 24.043 2.573 -8.847 1.00 66.41 79 LEU A C 1
ATOM 580 O O . LEU A 1 79 ? 23.924 2.998 -7.694 1.00 64.81 79 LEU A O 1
ATOM 585 N N . PRO A 1 80 ? 23.076 1.865 -9.467 1.00 65.30 80 PRO A N 1
ATOM 586 C CA . PRO A 1 80 ? 21.812 1.618 -8.767 1.00 63.34 80 PRO A CA 1
ATOM 587 C C . PRO A 1 80 ? 21.992 0.716 -7.548 1.00 61.21 80 PRO A C 1
ATOM 588 O O . PRO A 1 80 ? 22.934 -0.085 -7.493 1.00 55.53 80 PRO A O 1
ATOM 592 N N . THR A 1 81 ? 21.096 0.866 -6.580 1.00 64.44 81 THR A N 1
ATOM 593 C CA . THR A 1 81 ? 21.185 0.114 -5.331 1.00 62.68 81 THR A CA 1
ATOM 594 C C . THR A 1 81 ? 20.601 -1.306 -5.431 1.00 61.95 81 THR A C 1
ATOM 595 O O . THR A 1 81 ? 20.853 -2.123 -4.545 1.00 56.96 81 THR A O 1
ATOM 599 N N . HIS A 1 82 ? 19.851 -1.593 -6.501 1.00 62.53 82 HIS A N 1
ATOM 600 C CA . HIS A 1 82 ? 19.221 -2.905 -6.727 1.00 64.02 82 HIS A CA 1
ATOM 601 C C . HIS A 1 82 ? 19.229 -3.272 -8.217 1.00 64.28 82 HIS A C 1
ATOM 602 O O . HIS A 1 82 ? 19.625 -2.461 -9.056 1.00 63.42 82 HIS A O 1
ATOM 609 N N . GLY A 1 83 ? 18.794 -4.492 -8.531 1.00 65.69 83 GLY A N 1
ATOM 610 C CA . GLY A 1 83 ? 18.795 -5.013 -9.908 1.00 69.51 83 GLY A CA 1
ATOM 611 C C . GLY A 1 83 ? 20.051 -5.826 -10.218 1.00 69.57 83 GLY A C 1
ATOM 612 O O . GLY A 1 83 ? 20.709 -6.306 -9.299 1.00 64.31 83 GLY A O 1
ATOM 613 N N . PRO A 1 84 ? 20.383 -6.001 -11.518 1.00 74.12 84 PRO A N 1
ATOM 614 C CA . PRO A 1 84 ? 21.652 -6.653 -11.919 1.00 70.61 84 PRO A CA 1
ATOM 615 C C . PRO A 1 84 ? 22.875 -5.723 -11.940 1.00 65.42 84 PRO A C 1
ATOM 616 O O . PRO A 1 84 ? 23.992 -6.186 -11.723 1.00 66.87 84 PRO A O 1
ATOM 620 N N . LEU A 1 85 ? 22.656 -4.433 -12.189 1.00 62.79 85 LEU A N 1
ATOM 621 C CA . LEU A 1 85 ? 23.729 -3.447 -12.294 1.00 59.71 85 LEU A CA 1
ATOM 622 C C . LEU A 1 85 ? 24.345 -3.096 -10.941 1.00 51.98 85 LEU A C 1
ATOM 623 O O . LEU A 1 85 ? 25.489 -2.629 -10.893 1.00 48.53 85 LEU A O 1
ATOM 628 N N . ALA A 1 86 ? 23.606 -3.312 -9.845 1.00 47.06 86 ALA A N 1
ATOM 629 C CA . ALA A 1 86 ? 24.149 -3.092 -8.499 1.00 41.92 86 ALA A CA 1
ATOM 630 C C . ALA A 1 86 ? 25.432 -3.892 -8.268 1.00 37.49 86 ALA A C 1
ATOM 631 O O . ALA A 1 86 ? 26.316 -3.423 -7.577 1.00 34.92 86 ALA A O 1
ATOM 633 N N . GLY A 1 87 ? 25.516 -5.080 -8.872 1.00 37.11 87 GLY A N 1
ATOM 634 C CA . GLY A 1 87 ? 26.684 -5.950 -8.761 1.00 35.85 87 GLY A CA 1
ATOM 635 C C . GLY A 1 87 ? 27.941 -5.509 -9.485 1.00 36.34 87 GLY A C 1
ATOM 636 O O . GLY A 1 87 ? 29.001 -6.114 -9.283 1.00 34.79 87 GLY A O 1
ATOM 637 N N . MET A 1 88 ? 27.853 -4.459 -10.309 1.00 39.65 88 MET A N 1
ATOM 638 C CA . MET A 1 88 ? 29.048 -3.829 -10.881 1.00 42.12 88 MET A CA 1
ATOM 639 C C . MET A 1 88 ? 29.971 -3.215 -9.824 1.00 39.86 88 MET A C 1
ATOM 640 O O . MET A 1 88 ? 31.138 -2.964 -10.112 1.00 38.50 88 MET A O 1
ATOM 645 N N . ARG A 1 89 ? 29.476 -2.997 -8.597 1.00 36.30 89 ARG A N 1
ATOM 646 C CA . ARG A 1 89 ? 30.363 -2.623 -7.507 1.00 34.42 89 ARG A CA 1
ATOM 647 C C . ARG A 1 89 ? 31.498 -3.605 -7.299 1.00 32.77 89 ARG A C 1
ATOM 648 O O . ARG A 1 89 ? 32.584 -3.210 -6.855 1.00 33.41 89 ARG A O 1
ATOM 656 N N . ILE A 1 90 ? 31.227 -4.891 -7.553 1.00 30.40 90 ILE A N 1
ATOM 657 C CA . ILE A 1 90 ? 32.206 -5.939 -7.273 1.00 28.70 90 ILE A CA 1
ATOM 658 C C . ILE A 1 90 ? 33.462 -5.799 -8.162 1.00 28.10 90 ILE A C 1
ATOM 659 O O . ILE A 1 90 ? 34.541 -5.637 -7.644 1.00 29.06 90 ILE A O 1
ATOM 664 N N . PRO A 1 91 ? 33.312 -5.823 -9.491 1.00 30.28 91 PRO A N 1
ATOM 665 C CA . PRO A 1 91 ? 34.516 -5.587 -10.320 1.00 30.93 91 PRO A CA 1
ATOM 666 C C . PRO A 1 91 ? 35.176 -4.222 -10.109 1.00 31.85 91 PRO A C 1
ATOM 667 O O . PRO A 1 91 ? 36.405 -4.129 -10.163 1.00 32.36 91 PRO A O 1
ATOM 671 N N . ILE A 1 92 ? 34.383 -3.192 -9.829 1.00 33.12 92 ILE A N 1
ATOM 672 C CA . ILE A 1 92 ? 34.929 -1.862 -9.579 1.00 35.33 92 ILE A CA 1
ATOM 673 C C . ILE A 1 92 ? 35.816 -1.873 -8.338 1.00 32.54 92 ILE A C 1
ATOM 674 O O . ILE A 1 92 ? 36.930 -1.354 -8.348 1.00 33.34 92 ILE A O 1
ATOM 679 N N . ILE A 1 93 ? 35.353 -2.526 -7.271 1.00 31.52 93 ILE A N 1
ATOM 680 C CA . ILE A 1 93 ? 36.114 -2.551 -6.041 1.00 29.78 93 ILE A CA 1
ATOM 681 C C . ILE A 1 93 ? 37.315 -3.454 -6.218 1.00 27.95 93 ILE A C 1
ATOM 682 O O . ILE A 1 93 ? 38.380 -3.180 -5.669 1.00 28.50 93 ILE A O 1
ATOM 687 N N . ASN A 1 94 ? 37.156 -4.555 -6.947 1.00 26.83 94 ASN A N 1
ATOM 688 C CA . ASN A 1 94 ? 38.297 -5.407 -7.214 1.00 26.36 94 ASN A CA 1
ATOM 689 C C . ASN A 1 94 ? 39.366 -4.631 -7.973 1.00 27.57 94 ASN A C 1
ATOM 690 O O . ASN A 1 94 ? 40.551 -4.808 -7.716 1.00 29.09 94 ASN A O 1
ATOM 695 N N . GLU A 1 95 ? 38.935 -3.783 -8.888 1.00 30.37 95 GLU A N 1
ATOM 696 C CA . GLU A 1 95 ? 39.881 -3.075 -9.764 1.00 33.26 95 GLU A CA 1
ATOM 697 C C . GLU A 1 95 ? 40.491 -1.829 -9.129 1.00 34.64 95 GLU A C 1
ATOM 698 O O . GLU A 1 95 ? 41.598 -1.416 -9.528 1.00 35.58 95 GLU A O 1
ATOM 704 N N . HIS A 1 96 ? 39.802 -1.231 -8.157 1.00 31.84 96 HIS A N 1
ATOM 705 C CA . HIS A 1 96 ? 40.210 0.047 -7.580 1.00 33.22 96 HIS A CA 1
ATOM 706 C C . HIS A 1 96 ? 40.352 0.147 -6.048 1.00 31.69 96 HIS A C 1
ATOM 707 O O . HIS A 1 96 ? 40.804 1.170 -5.563 1.00 32.90 96 HIS A O 1
ATOM 714 N N . GLY A 1 97 ? 39.998 -0.898 -5.298 1.00 28.55 97 GLY A N 1
ATOM 715 C CA . GLY A 1 97 ? 39.944 -0.799 -3.839 1.00 28.36 97 GLY A CA 1
ATOM 716 C C . GLY A 1 97 ? 41.211 -1.166 -3.091 1.00 26.73 97 GLY A C 1
ATOM 717 O O . GLY A 1 97 ? 41.275 -0.998 -1.882 1.00 28.03 97 GLY A O 1
ATOM 718 N N . ALA A 1 98 ? 42.212 -1.671 -3.777 1.00 26.17 98 ALA A N 1
ATOM 719 C CA . ALA A 1 98 ? 43.383 -2.201 -3.095 1.00 26.44 98 ALA A CA 1
ATOM 720 C C . ALA A 1 98 ? 44.068 -1.198 -2.148 1.00 26.99 98 ALA A C 1
ATOM 721 O O . ALA A 1 98 ? 44.356 -1.540 -1.010 1.00 25.88 98 ALA A O 1
ATOM 723 N N . ASP A 1 99 ? 44.348 0.018 -2.607 1.00 29.45 99 ASP A N 1
ATOM 724 C CA . ASP A 1 99 ? 45.092 0.945 -1.756 1.00 30.69 99 ASP A CA 1
ATOM 725 C C . ASP A 1 99 ? 44.329 1.244 -0.470 1.00 28.96 99 ASP A C 1
ATOM 726 O O . ASP A 1 99 ? 44.910 1.219 0.624 1.00 28.32 99 ASP A O 1
ATOM 731 N N . GLU A 1 100 ? 43.023 1.449 -0.580 1.00 29.09 100 GLU A N 1
ATOM 732 C CA . GLU A 1 100 ? 42.237 1.774 0.604 1.00 29.42 100 GLU A CA 1
ATOM 733 C C . GLU A 1 100 ? 42.114 0.573 1.573 1.00 27.64 100 GLU A C 1
ATOM 734 O O . GLU A 1 100 ? 42.256 0.723 2.793 1.00 29.10 100 GLU A O 1
ATOM 740 N N . LEU A 1 101 ? 41.872 -0.609 1.021 1.00 26.87 101 LEU A N 1
ATOM 741 C CA . LEU A 1 101 ? 41.810 -1.787 1.863 1.00 25.12 101 LEU A CA 1
ATOM 742 C C . LEU A 1 101 ? 43.131 -1.951 2.618 1.00 25.41 101 LEU A C 1
ATOM 743 O O . LEU A 1 101 ? 43.156 -2.239 3.814 1.00 24.25 101 LEU A O 1
ATOM 748 N N . ARG A 1 102 ? 44.248 -1.731 1.929 1.00 24.61 102 ARG A N 1
ATOM 749 C CA . ARG A 1 102 ? 45.543 -1.816 2.620 1.00 25.64 102 ARG A CA 1
ATOM 750 C C . ARG A 1 102 ? 45.684 -0.850 3.802 1.00 26.20 102 ARG A C 1
ATOM 751 O O . ARG A 1 102 ? 46.134 -1.239 4.866 1.00 27.35 102 ARG A O 1
ATOM 759 N N . ARG A 1 103 ? 45.331 0.404 3.606 1.00 28.25 103 ARG A N 1
ATOM 760 C CA . ARG A 1 103 ? 45.410 1.410 4.667 1.00 30.09 103 ARG A CA 1
ATOM 761 C C . ARG A 1 103 ? 44.536 1.074 5.869 1.00 29.87 103 ARG A C 1
ATOM 762 O O . ARG A 1 103 ? 44.930 1.257 7.035 1.00 29.51 103 ARG A O 1
ATOM 770 N N . GLU A 1 104 ? 43.343 0.586 5.573 1.00 28.98 104 GLU A N 1
ATOM 771 C CA . GLU A 1 104 ? 42.380 0.218 6.619 1.00 30.17 104 GLU A CA 1
ATOM 772 C C . GLU A 1 104 ? 42.846 -0.961 7.440 1.00 28.21 104 GLU A C 1
ATOM 773 O O . GLU A 1 104 ? 42.754 -0.932 8.670 1.00 28.63 104 GLU A O 1
ATOM 779 N N . LEU A 1 105 ? 43.365 -1.977 6.765 1.00 26.06 105 LEU A N 1
ATOM 780 C CA . LEU A 1 105 ? 43.972 -3.127 7.444 1.00 27.61 105 LEU A CA 1
ATOM 781 C C . LEU A 1 105 ? 45.162 -2.724 8.284 1.00 30.29 105 LEU A C 1
ATOM 782 O O . LEU A 1 105 ? 45.265 -3.100 9.451 1.00 32.63 105 LEU A O 1
ATOM 787 N N . GLU A 1 106 ? 46.058 -1.918 7.719 1.00 31.22 106 GLU A N 1
ATOM 788 C CA . GLU A 1 106 ? 47.274 -1.592 8.436 1.00 34.51 106 GLU A CA 1
ATOM 789 C C . GLU A 1 106 ? 46.990 -0.787 9.699 1.00 37.33 106 GLU A C 1
ATOM 790 O O . GLU A 1 106 ? 47.560 -1.065 10.766 1.00 39.86 106 GLU A O 1
ATOM 796 N N . LEU A 1 107 ? 46.094 0.195 9.606 1.00 37.22 107 LEU A N 1
ATOM 797 C CA . LEU A 1 107 ? 45.833 1.040 10.751 1.00 42.50 107 LEU A CA 1
ATOM 798 C C . LEU A 1 107 ? 45.177 0.274 11.890 1.00 42.81 107 LEU A C 1
ATOM 799 O O . LEU A 1 107 ? 45.482 0.513 13.058 1.00 45.13 107 LEU A O 1
ATOM 804 N N . LEU A 1 108 ? 44.329 -0.692 11.549 1.00 40.99 108 LEU A N 1
ATOM 805 C CA . LEU A 1 108 ? 43.811 -1.610 12.547 1.00 42.22 108 LEU A CA 1
ATOM 806 C C . LEU A 1 108 ? 44.924 -2.521 13.135 1.00 42.49 108 LEU A C 1
ATOM 807 O O . LEU A 1 108 ? 44.987 -2.688 14.346 1.00 46.97 108 LEU A O 1
ATOM 812 N N . MET A 1 109 ? 45.814 -3.067 12.306 1.00 44.23 109 MET A N 1
ATOM 813 C CA . MET A 1 109 ? 46.911 -3.937 12.785 1.00 45.73 109 MET A CA 1
ATOM 814 C C . MET A 1 109 ? 47.842 -3.191 13.759 1.00 52.86 109 MET A C 1
ATOM 815 O O . MET A 1 109 ? 48.286 -3.758 14.768 1.00 51.17 109 MET A O 1
ATOM 820 N N . LEU A 1 110 ? 48.084 -1.912 13.461 1.00 57.47 110 LEU A N 1
ATOM 821 C CA . LEU A 1 110 ? 48.933 -1.031 14.273 1.00 63.77 110 LEU A CA 1
ATOM 822 C C . LEU A 1 110 ? 48.231 -0.518 15.538 1.00 67.93 110 LEU A C 1
ATOM 823 O O . LEU A 1 110 ? 48.861 -0.432 16.596 1.00 69.60 110 LEU A O 1
ATOM 828 N N . ALA A 1 111 ? 46.942 -0.180 15.439 1.00 68.21 111 ALA A N 1
ATOM 829 C CA . ALA A 1 111 ? 46.177 0.346 16.590 1.00 69.96 111 ALA A CA 1
ATOM 830 C C . ALA A 1 111 ? 45.634 -0.727 17.556 1.00 72.27 111 ALA A C 1
ATOM 831 O O . ALA A 1 111 ? 44.850 -0.397 18.452 1.00 72.20 111 ALA A O 1
ATOM 833 N N . SER A 1 112 ? 46.035 -1.992 17.377 1.00 72.42 112 SER A N 1
ATOM 834 C CA . SER A 1 112 ? 45.653 -3.077 18.285 1.00 75.80 112 SER A CA 1
ATOM 835 C C . SER A 1 112 ? 46.423 -3.000 19.606 1.00 79.63 112 SER A C 1
ATOM 836 O O . SER A 1 112 ? 47.485 -2.371 19.692 1.00 78.74 112 SER A O 1
ATOM 839 N N . GLU A 1 113 ? 45.886 -3.685 20.613 1.00 83.66 113 GLU A N 1
ATOM 840 C CA . GLU A 1 113 ? 46.443 -3.679 21.974 1.00 88.76 113 GLU A CA 1
ATOM 841 C C . GLU A 1 113 ? 47.724 -4.509 22.060 1.00 87.59 113 GLU A C 1
ATOM 842 O O . GLU A 1 113 ? 48.092 -5.213 21.114 1.00 86.04 113 GLU A O 1
ATOM 848 N N . GLU A 1 114 ? 48.386 -4.428 23.210 1.00 90.65 114 GLU A N 1
ATOM 849 C CA . GLU A 1 114 ? 49.580 -5.233 23.496 1.00 91.78 114 GLU A CA 1
ATOM 850 C C . GLU A 1 114 ? 49.232 -6.713 23.526 1.00 86.72 114 GLU A C 1
ATOM 851 O O . GLU A 1 114 ? 49.873 -7.526 22.856 1.00 85.46 114 GLU A O 1
ATOM 857 N N . ASP A 1 115 ? 48.206 -7.036 24.313 1.00 84.39 115 ASP A N 1
ATOM 858 C CA . ASP A 1 115 ? 47.731 -8.421 24.479 1.00 82.70 115 ASP A CA 1
ATOM 859 C C . ASP A 1 115 ? 46.837 -8.950 23.335 1.00 74.88 115 ASP A C 1
ATOM 860 O O . ASP A 1 115 ? 46.459 -10.122 23.366 1.00 73.44 115 ASP A O 1
ATOM 865 N N . GLU A 1 116 ? 46.524 -8.104 22.343 1.00 70.40 116 GLU A N 1
ATOM 866 C CA . GLU A 1 116 ? 45.687 -8.471 21.187 1.00 66.55 116 GLU A CA 1
ATOM 867 C C . GLU A 1 116 ? 46.497 -8.504 19.884 1.00 63.60 116 GLU A C 1
ATOM 868 O O . GLU A 1 116 ? 47.426 -7.714 19.707 1.00 65.84 116 GLU A O 1
ATOM 874 N N . GLU A 1 117 ? 46.136 -9.410 18.970 1.00 55.48 117 GLU A N 1
ATOM 875 C CA . GLU A 1 117 ? 46.705 -9.440 17.620 1.00 51.64 117 GLU A CA 1
ATOM 876 C C . GLU A 1 117 ? 45.609 -9.728 16.594 1.00 44.01 117 GLU A C 1
ATOM 877 O O . GLU A 1 117 ? 44.610 -10.368 16.920 1.00 40.07 117 GLU A O 1
ATOM 883 N N . VAL A 1 118 ? 45.793 -9.227 15.373 1.00 39.06 118 VAL A N 1
ATOM 884 C CA . VAL A 1 118 ? 44.928 -9.572 14.239 1.00 35.88 118 VAL A CA 1
ATOM 885 C C .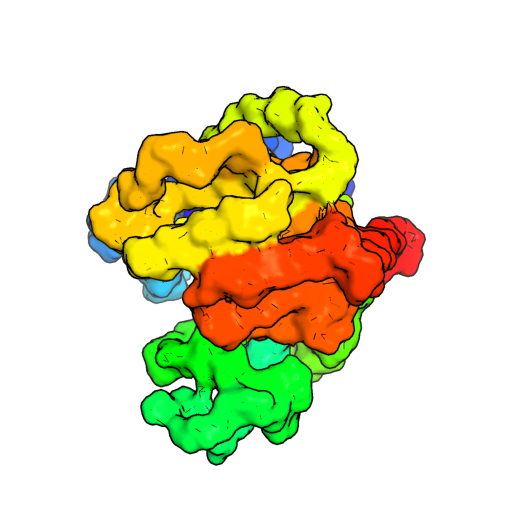 VAL A 1 118 ? 45.448 -10.853 13.602 1.00 33.70 118 VAL A C 1
ATOM 886 O O . VAL A 1 118 ? 46.491 -10.862 12.921 1.00 32.86 118 VAL A O 1
ATOM 890 N N . SER A 1 119 ? 44.697 -11.940 13.773 1.00 31.48 119 SER A N 1
ATOM 891 C CA . SER A 1 119 ? 45.150 -13.243 13.342 1.00 31.76 119 SER A CA 1
ATOM 892 C C . SER A 1 119 ? 45.095 -13.426 11.836 1.00 29.28 119 SER A C 1
ATOM 893 O O . SER A 1 119 ? 45.958 -14.090 11.265 1.00 31.02 119 SER A O 1
ATOM 896 N N . CYS A 1 120 ? 44.037 -12.914 11.231 1.00 28.34 120 CYS A N 1
ATOM 897 C CA . CYS A 1 120 ? 43.798 -13.070 9.793 1.00 26.90 120 CYS A CA 1
ATOM 898 C C . CYS A 1 120 ? 42.665 -12.204 9.298 1.00 24.67 120 CYS A C 1
ATOM 899 O O . CYS A 1 120 ? 41.916 -11.621 10.095 1.00 24.70 120 CYS A O 1
ATOM 902 N N . LEU A 1 121 ? 42.586 -12.105 7.968 1.00 22.59 121 LEU A N 1
ATOM 903 C CA . LEU A 1 121 ? 41.487 -11.491 7.235 1.00 21.59 121 LEU A CA 1
ATOM 904 C C . LEU A 1 121 ? 40.694 -12.612 6.547 1.00 23.10 121 LEU A C 1
ATOM 905 O O . LEU A 1 121 ? 41.293 -13.448 5.913 1.00 22.77 121 LEU A O 1
ATOM 910 N N . ILE A 1 122 ? 39.377 -12.602 6.645 1.00 21.42 122 ILE A N 1
ATOM 911 C CA . ILE A 1 122 ? 38.539 -13.526 5.891 1.00 22.52 122 ILE A CA 1
ATOM 912 C C . ILE A 1 122 ? 37.695 -12.725 4.938 1.00 21.37 122 ILE A C 1
ATOM 913 O O . ILE A 1 122 ? 36.973 -11.836 5.364 1.00 22.48 122 ILE A O 1
ATOM 918 N N . THR A 1 123 ? 37.795 -13.020 3.632 1.00 20.20 123 THR A N 1
ATOM 919 C CA . THR A 1 123 ? 36.979 -12.331 2.644 1.00 20.38 123 THR A CA 1
ATOM 920 C C . THR A 1 123 ? 36.136 -13.300 1.869 1.00 20.92 123 THR A C 1
ATOM 921 O O . THR A 1 123 ? 36.461 -14.471 1.743 1.00 20.26 123 THR A O 1
ATOM 925 N N . ASP A 1 124 ? 35.062 -12.769 1.305 1.00 20.69 124 ASP A N 1
ATOM 926 C CA . ASP A 1 124 ? 34.388 -13.434 0.241 1.00 20.57 124 ASP A CA 1
ATOM 927 C C . ASP A 1 124 ? 35.387 -13.771 -0.869 1.00 21.49 124 ASP A C 1
ATOM 928 O O . ASP A 1 124 ? 36.313 -12.984 -1.156 1.00 20.53 124 ASP A O 1
ATOM 933 N N . ALA A 1 125 ? 35.190 -14.920 -1.509 1.00 21.54 125 ALA A N 1
ATOM 934 C CA . ALA A 1 125 ? 36.017 -15.313 -2.664 1.00 22.88 125 ALA A CA 1
ATOM 935 C C . ALA A 1 125 ? 35.955 -14.315 -3.795 1.00 23.90 125 ALA A C 1
ATOM 936 O O . ALA A 1 125 ? 36.926 -14.189 -4.546 1.00 24.17 125 ALA A O 1
ATOM 938 N N . LEU A 1 126 ? 34.860 -13.559 -3.912 1.00 22.86 126 LEU A N 1
ATOM 939 C CA . LEU A 1 126 ? 34.739 -12.604 -5.030 1.00 23.68 126 LEU A CA 1
ATOM 940 C C . LEU A 1 126 ? 35.656 -11.411 -4.862 1.00 22.95 126 LEU A C 1
ATOM 941 O O . LEU A 1 126 ? 35.939 -10.759 -5.862 1.00 24.89 126 LEU A O 1
ATOM 946 N N . TRP A 1 127 ? 36.158 -11.168 -3.652 1.00 21.43 127 TRP A N 1
ATOM 947 C CA . TRP A 1 127 ? 37.174 -10.134 -3.407 1.00 21.61 127 TRP A CA 1
ATOM 948 C C . TRP A 1 127 ? 38.570 -10.659 -3.705 1.00 22.18 127 TRP A C 1
ATOM 949 O O . TRP A 1 127 ? 39.420 -10.710 -2.838 1.00 21.50 127 TRP A O 1
ATOM 960 N N . TYR A 1 128 ? 38.824 -10.998 -4.967 1.00 22.85 128 TYR A N 1
ATOM 961 C CA . TYR A 1 128 ? 40.107 -11.599 -5.358 1.00 23.00 128 TYR A CA 1
ATOM 962 C C . TYR A 1 128 ? 41.231 -10.590 -5.167 1.00 23.04 128 TYR A C 1
ATOM 963 O O . TYR A 1 128 ? 42.384 -10.962 -4.937 1.00 24.07 128 TYR A O 1
ATOM 972 N N . PHE A 1 129 ? 40.898 -9.305 -5.229 1.00 22.78 129 PHE A N 1
ATOM 973 C CA . PHE A 1 129 ? 41.926 -8.265 -5.056 1.00 22.91 129 PHE A CA 1
ATOM 974 C C . PHE A 1 129 ? 42.540 -8.263 -3.644 1.00 22.55 129 PHE A C 1
ATOM 975 O O . PHE A 1 129 ? 43.660 -7.753 -3.461 1.00 24.44 129 PHE A O 1
ATOM 983 N N . ALA A 1 130 ? 41.811 -8.806 -2.651 1.00 21.51 130 ALA A N 1
ATOM 984 C CA . ALA A 1 130 ? 42.271 -8.754 -1.263 1.00 20.38 130 ALA A CA 1
ATOM 985 C C . ALA A 1 130 ? 43.476 -9.647 -1.022 1.00 20.44 130 ALA A C 1
ATOM 986 O O . ALA A 1 130 ? 44.193 -9.465 -0.016 1.00 22.09 130 ALA A O 1
ATOM 988 N N . GLN A 1 131 ? 43.696 -10.646 -1.883 1.00 21.63 131 GLN A N 1
ATOM 989 C CA . GLN A 1 131 ?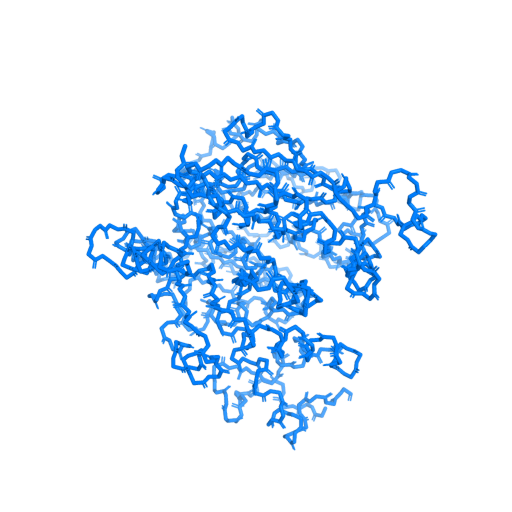 44.837 -11.526 -1.706 1.00 21.49 131 GLN A CA 1
ATOM 990 C C . GLN A 1 131 ? 46.123 -10.734 -1.787 1.00 22.12 131 GLN A C 1
ATOM 991 O O . GLN A 1 131 ? 46.966 -10.822 -0.903 1.00 22.62 131 GLN A O 1
ATOM 997 N N A SER A 1 132 ? 46.240 -9.929 -2.816 0.50 22.81 132 SER A N 1
ATOM 998 N N C SER A 1 132 ? 46.331 -10.015 -2.906 0.50 23.76 132 SER A N 1
ATOM 999 C CA A SER A 1 132 ? 47.521 -9.177 -2.955 0.38 23.06 132 SER A CA 1
ATOM 1000 C CA C SER A 1 132 ? 47.552 -9.195 -3.121 0.62 24.67 132 SER A CA 1
ATOM 1001 C C A SER A 1 132 ? 47.695 -8.150 -1.821 0.50 23.14 132 SER A C 1
ATOM 1002 C C C SER A 1 132 ? 47.685 -8.175 -1.934 0.50 23.90 132 SER A C 1
ATOM 1003 O O A SER A 1 132 ? 48.792 -7.876 -1.315 0.50 22.79 132 SER A O 1
ATOM 1004 O O C SER A 1 132 ? 48.785 -7.920 -1.462 0.50 23.72 132 SER A O 1
ATOM 1009 N N . VAL A 1 133 ? 46.572 -7.612 -1.437 1.00 22.94 133 VAL A N 1
ATOM 1010 C CA . VAL A 1 133 ? 46.592 -6.637 -0.355 1.00 22.33 133 VAL A CA 1
ATOM 1011 C C . VAL A 1 133 ? 47.017 -7.262 0.971 1.00 21.65 133 VAL A C 1
ATOM 1012 O O . VAL A 1 133 ? 47.912 -6.774 1.648 1.00 22.33 133 VAL A O 1
ATOM 1016 N N . ALA A 1 134 ? 46.393 -8.367 1.336 1.00 25.35 134 ALA A N 1
ATOM 1017 C CA . ALA A 1 134 ? 46.772 -9.078 2.538 1.00 25.04 134 ALA A CA 1
ATOM 1018 C C . ALA A 1 134 ? 48.221 -9.553 2.472 1.00 25.40 134 ALA A C 1
ATOM 1019 O O . ALA A 1 134 ? 48.981 -9.385 3.431 1.00 25.56 134 ALA A O 1
ATOM 1021 N N . ASP A 1 135 ? 48.632 -10.108 1.332 1.00 25.28 135 ASP A N 1
ATOM 1022 C CA . ASP A 1 135 ? 50.032 -10.520 1.135 1.00 26.09 135 ASP A CA 1
ATOM 1023 C C . ASP A 1 135 ? 50.965 -9.359 1.481 1.00 25.95 135 ASP A C 1
ATOM 1024 O O . ASP A 1 135 ? 52.005 -9.540 2.137 1.00 26.60 135 ASP A O 1
ATOM 1029 N N . SER A 1 136 ? 50.633 -8.186 0.965 1.00 25.35 136 SER A N 1
ATOM 1030 C CA . SER A 1 136 ? 51.492 -7.027 1.114 1.00 26.07 136 SER A CA 1
ATOM 1031 C C . SER A 1 136 ? 51.660 -6.578 2.569 1.00 26.14 136 SER A C 1
ATOM 1032 O O . SER A 1 136 ? 52.615 -5.857 2.884 1.00 26.53 136 SER A O 1
ATOM 1035 N N . LEU A 1 137 ? 50.729 -6.975 3.424 1.00 25.44 137 LEU A N 1
ATOM 1036 C CA . LEU A 1 137 ? 50.806 -6.734 4.875 1.00 26.50 137 LEU A CA 1
ATOM 1037 C C . LEU A 1 137 ? 51.317 -7.882 5.715 1.00 27.02 137 LEU A C 1
ATOM 1038 O O . LEU A 1 137 ? 51.318 -7.796 6.939 1.00 27.37 137 LEU A O 1
ATOM 1043 N N . ASN A 1 138 ? 51.723 -8.976 5.080 1.00 27.68 138 ASN A N 1
ATOM 1044 C CA . ASN A 1 138 ? 51.979 -10.228 5.768 1.00 28.48 138 ASN A CA 1
ATOM 1045 C C . ASN A 1 138 ? 50.808 -10.666 6.658 1.00 28.06 138 ASN A C 1
ATOM 1046 O O . ASN A 1 138 ? 50.992 -11.162 7.785 1.00 27.50 138 ASN A O 1
ATOM 1051 N N . LEU A 1 139 ? 49.613 -10.438 6.143 1.00 26.66 139 LEU A N 1
ATOM 1052 C CA . LEU A 1 139 ? 48.393 -10.832 6.800 1.00 26.88 139 LEU A CA 1
ATOM 1053 C C . LEU A 1 139 ? 47.832 -11.994 6.036 1.00 27.25 139 LEU A C 1
ATOM 1054 O O . LEU A 1 139 ? 47.665 -11.905 4.811 1.00 26.91 139 LEU A O 1
ATOM 1059 N N . ARG A 1 140 ? 47.517 -13.067 6.753 1.00 26.58 140 ARG A N 1
ATOM 1060 C CA . ARG A 1 140 ? 46.970 -14.242 6.115 1.00 26.49 140 ARG A CA 1
ATOM 1061 C C . ARG A 1 140 ? 45.536 -13.940 5.734 1.00 24.80 140 ARG A C 1
ATOM 1062 O O . ARG A 1 140 ? 44.799 -13.364 6.535 1.00 24.67 140 ARG A O 1
ATOM 1070 N N . ARG A 1 141 ? 45.158 -14.325 4.516 1.00 23.90 141 ARG A N 1
ATOM 1071 C CA A ARG A 1 141 ? 43.786 -14.206 4.041 0.50 23.30 141 ARG A CA 1
ATOM 1072 C CA B ARG A 1 141 ? 43.777 -14.210 4.063 0.50 23.04 141 ARG A CA 1
ATOM 1073 C C . ARG A 1 141 ? 43.195 -15.587 3.899 1.00 22.49 141 ARG A C 1
ATOM 1074 O O . ARG A 1 141 ? 43.774 -16.415 3.208 1.00 23.18 141 ARG A O 1
ATOM 1089 N N . LEU A 1 142 ? 42.036 -15.786 4.500 1.00 21.95 142 LEU A N 1
ATOM 1090 C CA . LEU A 1 142 ? 41.254 -16.985 4.269 1.00 22.92 142 LEU A CA 1
ATOM 1091 C C . LEU A 1 142 ? 40.079 -16.526 3.443 1.00 21.42 142 LEU A C 1
ATOM 1092 O O . LEU A 1 142 ? 39.686 -15.371 3.500 1.00 21.65 142 LEU A O 1
ATOM 1097 N N . VAL A 1 143 ? 39.515 -17.434 2.676 1.00 21.90 143 VAL A N 1
ATOM 1098 C CA . VAL A 1 143 ? 38.425 -17.136 1.792 1.00 22.18 143 VAL A CA 1
ATOM 1099 C C . VAL A 1 143 ? 37.214 -17.915 2.252 1.00 21.42 143 VAL A C 1
ATOM 1100 O O . VAL A 1 143 ? 37.343 -19.083 2.585 1.00 21.77 143 VAL A O 1
ATOM 1104 N N . LEU A 1 144 ? 36.068 -17.242 2.266 1.00 20.35 144 LEU A N 1
ATOM 1105 C CA . LEU A 1 144 ? 34.792 -17.895 2.401 1.00 21.50 144 LEU A CA 1
ATOM 1106 C C . LEU A 1 144 ? 34.185 -18.072 1.032 1.00 22.13 144 LEU A C 1
ATOM 1107 O O . LEU A 1 144 ? 33.892 -17.110 0.337 1.00 22.02 144 LEU A O 1
ATOM 1112 N N . MET A 1 145 ? 33.976 -19.324 0.649 1.00 22.65 145 MET A N 1
ATOM 1113 C CA A MET A 1 145 ? 33.220 -19.652 -0.549 0.50 22.46 145 MET A CA 1
ATOM 1114 C CA B MET A 1 145 ? 33.228 -19.611 -0.562 0.50 22.98 145 MET A CA 1
ATOM 1115 C C . MET A 1 145 ? 31.757 -19.646 -0.171 1.00 21.96 145 MET A C 1
ATOM 1116 O O . MET A 1 145 ? 31.389 -20.225 0.822 1.00 24.44 145 MET A O 1
ATOM 1125 N N . THR A 1 146 ? 30.938 -19.026 -0.986 1.00 21.62 146 THR A N 1
ATOM 1126 C CA . THR A 1 146 ? 29.537 -18.947 -0.716 1.00 21.78 146 THR A CA 1
ATOM 1127 C C . THR A 1 146 ? 28.737 -19.840 -1.673 1.00 22.02 146 THR A C 1
ATOM 1128 O O . THR A 1 146 ? 27.507 -19.807 -1.628 1.00 21.10 146 THR A O 1
ATOM 1132 N N . SER A 1 147 ? 29.443 -20.601 -2.503 1.00 21.57 147 SER A N 1
ATOM 1133 C CA . SER A 1 147 ? 28.877 -21.558 -3.455 1.00 22.10 147 SER A CA 1
ATOM 1134 C C . SER A 1 147 ? 29.505 -22.894 -3.140 1.00 21.02 147 SER A C 1
ATOM 1135 O O . SER A 1 147 ? 30.398 -23.008 -2.308 1.00 20.61 147 SER A O 1
ATOM 1138 N N . SER A 1 148 ? 28.989 -23.929 -3.771 1.00 21.22 148 SER A N 1
ATOM 1139 C CA . SER A 1 148 ? 29.270 -25.282 -3.359 1.00 21.94 148 SER A CA 1
ATOM 1140 C C . SER A 1 148 ? 30.593 -25.845 -3.863 1.00 21.61 148 SER A C 1
ATOM 1141 O O . SER A 1 148 ? 31.184 -25.353 -4.845 1.00 21.60 148 SER A O 1
ATOM 1144 N N . LEU A 1 149 ? 31.021 -26.931 -3.239 1.00 21.44 149 LEU A N 1
ATOM 1145 C CA . LEU A 1 149 ? 32.186 -27.646 -3.743 1.00 22.36 149 LEU A CA 1
ATOM 1146 C C . LEU A 1 149 ? 31.944 -28.187 -5.163 1.00 23.48 149 LEU A C 1
ATOM 1147 O O . LEU A 1 149 ? 32.865 -28.204 -6.006 1.00 25.71 149 LEU A O 1
ATOM 1152 N N . PHE A 1 150 ? 30.718 -28.633 -5.448 1.00 22.80 150 PHE A N 1
ATOM 1153 C CA . PHE A 1 150 ? 30.397 -29.183 -6.764 1.00 23.53 150 PHE A CA 1
ATOM 1154 C C . PHE A 1 150 ? 30.525 -28.116 -7.834 1.00 24.19 150 PHE A C 1
ATOM 1155 O O . PHE A 1 150 ? 31.008 -28.374 -8.931 1.00 25.40 150 PHE A O 1
ATOM 1163 N N . ASN A 1 151 ? 30.052 -26.912 -7.519 1.00 23.53 151 ASN A N 1
ATOM 1164 C CA . ASN A 1 151 ? 30.147 -25.804 -8.448 1.00 25.46 151 ASN A CA 1
ATOM 1165 C C . ASN A 1 151 ? 31.618 -25.540 -8.791 1.00 26.32 151 ASN A C 1
ATOM 1166 O O . ASN A 1 151 ? 31.971 -25.342 -9.965 1.00 27.88 151 ASN A O 1
ATOM 1171 N N . PHE A 1 152 ? 32.463 -25.586 -7.771 1.00 26.79 152 PHE A N 1
ATOM 1172 C CA . PHE A 1 152 ? 33.901 -25.393 -7.966 1.00 27.99 152 PHE A CA 1
ATOM 1173 C C . PHE A 1 152 ? 34.490 -26.491 -8.854 1.00 29.05 152 PHE A C 1
ATOM 1174 O O . PHE A 1 152 ? 35.272 -26.231 -9.780 1.00 29.97 152 PHE A O 1
ATOM 1182 N N . HIS A 1 153 ? 34.101 -27.727 -8.599 1.00 28.22 153 HIS A N 1
ATOM 1183 C CA . HIS A 1 153 ? 34.532 -28.838 -9.418 1.00 29.90 153 HIS A CA 1
ATOM 1184 C C . HIS A 1 153 ? 34.126 -28.646 -10.893 1.00 32.80 153 HIS A C 1
ATOM 1185 O O . HIS A 1 153 ? 34.946 -28.854 -11.810 1.00 32.49 153 HIS A O 1
ATOM 1192 N N . ALA A 1 154 ? 32.887 -28.214 -11.145 1.00 32.78 154 ALA A N 1
ATOM 1193 C CA . ALA A 1 154 ? 32.511 -27.873 -12.510 1.00 35.61 154 ALA A CA 1
ATOM 1194 C C . ALA A 1 154 ? 33.387 -26.743 -13.084 1.00 38.48 154 ALA A C 1
ATOM 1195 O O . ALA A 1 154 ? 33.806 -26.833 -14.246 1.00 42.49 154 ALA A O 1
ATOM 1197 N N . HIS A 1 155 ? 33.682 -25.715 -12.298 1.00 39.81 155 HIS A N 1
ATOM 1198 C CA . HIS A 1 155 ? 34.481 -24.561 -12.780 1.00 44.16 155 HIS A CA 1
ATOM 1199 C C . HIS A 1 155 ? 35.860 -24.986 -13.276 1.00 48.00 155 HIS A C 1
ATOM 1200 O O . HIS A 1 155 ? 36.303 -24.566 -14.350 1.00 47.49 155 HIS A O 1
ATOM 1207 N N . VAL A 1 156 ? 36.539 -25.809 -12.484 1.00 45.48 156 VAL A N 1
ATOM 1208 C CA . VAL A 1 156 ? 37.872 -26.297 -12.870 1.00 48.56 156 VAL A CA 1
ATOM 1209 C C . VAL A 1 156 ? 37.871 -27.356 -13.980 1.00 50.44 156 VAL A C 1
ATOM 1210 O O . VAL A 1 156 ? 38.924 -27.648 -14.545 1.00 51.11 156 VAL A O 1
ATOM 1214 N N . SER A 1 157 ? 36.710 -27.921 -14.301 1.00 50.11 157 SER A N 1
ATOM 1215 C CA . SER A 1 157 ? 36.565 -28.787 -15.475 1.00 51.12 157 SER A CA 1
ATOM 1216 C C . SER A 1 157 ? 36.198 -28.062 -16.799 1.00 52.14 157 SER A C 1
ATOM 1217 O O . SER A 1 157 ? 35.994 -28.729 -17.819 1.00 50.86 157 SER A O 1
ATOM 1220 N N . LEU A 1 158 ? 36.125 -26.725 -16.779 1.00 51.74 158 LEU A N 1
ATOM 1221 C CA . LEU A 1 158 ? 35.767 -25.898 -17.962 1.00 54.73 158 LEU A CA 1
ATOM 1222 C C . LEU A 1 158 ? 36.654 -26.107 -19.196 1.00 56.39 158 LEU A C 1
ATOM 1223 O O . LEU A 1 158 ? 36.135 -26.144 -20.312 1.00 56.19 158 LEU A O 1
ATOM 1228 N N . PRO A 1 159 ? 37.984 -26.227 -18.998 1.00 57.64 159 PRO A N 1
ATOM 1229 C CA . PRO A 1 159 ? 38.860 -26.513 -20.148 1.00 62.28 159 PRO A CA 1
ATOM 1230 C C . PRO A 1 159 ? 38.512 -27.783 -20.920 1.00 65.72 159 PRO A C 1
ATOM 1231 O O . PRO A 1 159 ? 38.695 -27.819 -22.134 1.00 72.34 159 PRO A O 1
ATOM 1235 N N . GLN A 1 160 ? 38.009 -28.807 -20.231 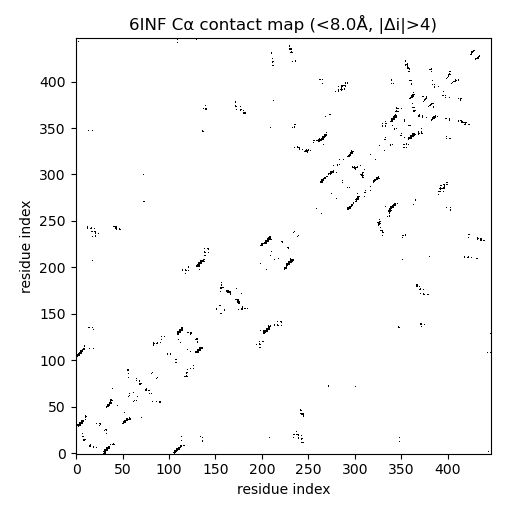1.00 64.78 160 GLN A N 1
ATOM 1236 C CA . GLN A 1 160 ? 37.608 -30.051 -20.890 1.00 68.95 160 GLN A CA 1
ATOM 1237 C C . GLN A 1 160 ? 36.215 -29.921 -21.506 1.00 68.13 160 GLN A C 1
ATOM 1238 O O . GLN A 1 160 ? 35.932 -30.556 -22.516 1.00 67.27 160 GLN A O 1
ATOM 1244 N N . PHE A 1 161 ? 35.347 -29.112 -20.884 1.00 67.84 161 PHE A N 1
ATOM 1245 C CA . PHE A 1 161 ? 34.046 -28.764 -21.469 1.00 66.14 161 PHE A CA 1
ATOM 1246 C C . PHE A 1 161 ? 34.208 -27.951 -22.761 1.00 72.52 161 PHE A C 1
ATOM 1247 O O . PHE A 1 161 ? 33.477 -28.174 -23.731 1.00 72.93 161 PHE A O 1
ATOM 1255 N N . ASP A 1 162 ? 35.143 -26.996 -22.748 1.00 77.12 162 ASP A N 1
ATOM 1256 C CA . ASP A 1 162 ? 35.472 -26.176 -23.929 1.00 82.33 162 ASP A CA 1
ATOM 1257 C C . ASP A 1 162 ? 35.868 -27.047 -25.131 1.00 83.82 162 ASP A C 1
ATOM 1258 O O . ASP A 1 162 ? 35.291 -26.912 -26.217 1.00 83.46 162 ASP A O 1
ATOM 1263 N N . GLU A 1 163 ? 36.811 -27.961 -24.910 1.00 84.87 163 GLU A N 1
ATOM 1264 C CA . GLU A 1 163 ? 37.321 -28.845 -25.967 1.00 86.81 163 GLU A CA 1
ATOM 1265 C C . GLU A 1 163 ? 36.276 -29.837 -26.487 1.00 85.22 163 GLU A C 1
ATOM 1266 O O . GLU A 1 163 ? 36.320 -30.217 -27.655 1.00 85.31 163 GLU A O 1
ATOM 1272 N N . LEU A 1 164 ? 35.343 -30.251 -25.631 1.00 79.73 164 LEU A N 1
ATOM 1273 C CA . LEU A 1 164 ? 34.199 -31.068 -26.073 1.00 80.51 164 LEU A CA 1
ATOM 1274 C C . LEU A 1 164 ? 33.125 -30.253 -26.821 1.00 78.44 164 LEU A C 1
ATOM 1275 O O . LEU A 1 164 ? 32.186 -30.831 -27.369 1.00 75.99 164 LEU A O 1
ATOM 1280 N N . GLY A 1 165 ? 33.253 -28.924 -26.834 1.00 78.42 165 GLY A N 1
ATOM 1281 C CA . GLY A 1 165 ? 32.326 -28.060 -27.551 1.00 83.07 165 GLY A CA 1
ATOM 1282 C C . GLY A 1 165 ? 30.953 -27.999 -26.907 1.00 87.10 165 GLY A C 1
ATOM 1283 O O . GLY A 1 165 ? 29.936 -27.989 -27.610 1.00 92.68 165 GLY A O 1
ATOM 1284 N N . TYR A 1 166 ? 30.932 -27.995 -25.572 1.00 83.99 166 TYR A N 1
ATOM 1285 C CA . TYR A 1 166 ? 29.728 -27.728 -24.796 1.00 83.56 166 TYR A CA 1
ATOM 1286 C C . TYR A 1 166 ? 29.542 -26.223 -24.561 1.00 89.01 166 TYR A C 1
ATOM 1287 O O . TYR A 1 166 ? 28.446 -25.790 -24.207 1.00 92.86 166 TYR A O 1
ATOM 1296 N N . LEU A 1 167 ? 30.609 -25.438 -24.735 1.00 94.77 167 LEU A N 1
ATOM 1297 C CA . LEU A 1 167 ? 30.567 -23.983 -24.512 1.00 99.14 167 LEU A CA 1
ATOM 1298 C C . LEU A 1 167 ? 30.075 -23.166 -25.725 1.00 104.51 167 LEU A C 1
ATOM 1299 O O . LEU A 1 167 ? 30.049 -21.935 -25.659 1.00 107.82 167 LEU A O 1
ATOM 1304 N N . ASP A 1 168 ? 29.676 -23.832 -26.812 1.00 105.43 168 ASP A N 1
ATOM 1305 C CA . ASP A 1 168 ? 29.226 -23.148 -28.026 1.00 109.29 168 ASP A CA 1
ATOM 1306 C C . ASP A 1 168 ? 27.686 -23.097 -28.171 1.00 110.95 168 ASP A C 1
ATOM 1307 O O . ASP A 1 168 ? 27.059 -24.139 -28.396 1.00 114.34 168 ASP A O 1
ATOM 1312 N N . PRO A 1 169 ? 27.074 -21.892 -28.047 1.00 109.09 169 PRO A N 1
ATOM 1313 C CA . PRO A 1 169 ? 25.670 -21.717 -28.460 1.00 106.81 169 PRO A CA 1
ATOM 1314 C C . PRO A 1 169 ? 25.537 -21.371 -29.948 1.00 109.62 169 PRO A C 1
ATOM 1315 O O . PRO A 1 169 ? 25.624 -22.252 -30.806 1.00 107.94 169 PRO A O 1
ATOM 1319 N N . LYS A 1 172 ? 25.190 -26.670 -30.197 1.00 103.43 172 LYS A N 1
ATOM 1320 C CA . LYS A 1 172 ? 25.508 -27.875 -30.963 1.00 105.05 172 LYS A CA 1
ATOM 1321 C C . LYS A 1 172 ? 24.596 -29.064 -30.644 1.00 103.31 172 LYS A C 1
ATOM 1322 O O . LYS A 1 172 ? 24.598 -30.050 -31.375 1.00 104.17 172 LYS A O 1
ATOM 1328 N N . THR A 1 173 ? 23.849 -28.972 -29.544 1.00 100.31 173 THR A N 1
ATOM 1329 C CA . THR A 1 173 ? 22.748 -29.894 -29.224 1.00 101.35 173 THR A CA 1
ATOM 1330 C C . THR A 1 173 ? 23.148 -31.369 -29.013 1.00 100.87 173 THR A C 1
ATOM 1331 O O . THR A 1 173 ? 23.116 -32.189 -29.938 1.00 103.76 173 THR A O 1
ATOM 1335 N N . ARG A 1 174 ? 23.553 -31.659 -27.778 1.00 94.57 174 ARG A N 1
ATOM 1336 C CA . ARG A 1 174 ? 23.597 -33.011 -27.204 1.00 92.15 174 ARG A CA 1
ATOM 1337 C C . ARG A 1 174 ? 22.989 -32.878 -25.778 1.00 84.87 174 ARG A C 1
ATOM 1338 O O . ARG A 1 174 ? 23.485 -33.457 -24.800 1.00 77.78 174 ARG A O 1
ATOM 1346 N N . LEU A 1 175 ? 21.880 -32.140 -25.699 1.00 77.92 175 LEU A N 1
ATOM 1347 C CA . LEU A 1 175 ? 21.473 -31.439 -24.471 1.00 72.96 175 LEU A CA 1
ATOM 1348 C C . LEU A 1 175 ? 21.079 -32.351 -23.312 1.00 68.12 175 LEU A C 1
ATOM 1349 O O . LEU A 1 175 ? 21.478 -32.100 -22.171 1.00 63.14 175 LEU A O 1
ATOM 1354 N N . GLU A 1 176 ? 20.325 -33.408 -23.611 1.00 65.10 176 GLU A N 1
ATOM 1355 C CA . GLU A 1 176 ? 19.853 -34.349 -22.595 1.00 65.08 176 GLU A CA 1
ATOM 1356 C C . GLU A 1 176 ? 20.873 -35.412 -22.175 1.00 63.98 176 GLU A C 1
ATOM 1357 O O . GLU A 1 176 ? 20.620 -36.157 -21.221 1.00 60.60 176 GLU A O 1
ATOM 1363 N N . GLU A 1 177 ? 22.015 -35.494 -22.857 1.00 66.05 177 GLU A N 1
ATOM 1364 C CA . GLU A 1 177 ? 22.987 -36.554 -22.574 1.00 67.69 177 GLU A CA 1
ATOM 1365 C C . GLU A 1 177 ? 23.891 -36.187 -21.400 1.00 62.72 177 GLU A C 1
ATOM 1366 O O . GLU A 1 177 ? 24.208 -35.006 -21.199 1.00 60.27 177 GLU A O 1
ATOM 1372 N N A GLN A 1 178 ? 24.296 -37.217 -20.650 0.50 61.34 178 GLN A N 1
ATOM 1373 N N B GLN A 1 178 ? 24.291 -37.185 -20.611 0.50 60.73 178 GLN A N 1
ATOM 1374 C CA A GLN A 1 178 ? 25.385 -37.146 -19.677 0.50 59.26 178 GLN A CA 1
ATOM 1375 C CA B GLN A 1 178 ? 25.228 -36.960 -19.511 0.50 58.33 178 GLN A CA 1
ATOM 1376 C C A GLN A 1 178 ? 26.594 -36.475 -20.291 0.50 60.73 178 GLN A C 1
ATOM 1377 C C B GLN A 1 178 ? 26.600 -36.604 -20.109 0.50 59.91 178 GLN A C 1
ATOM 1378 O O A GLN A 1 178 ? 26.948 -36.788 -21.435 0.50 63.25 178 GLN A O 1
ATOM 1379 O O B GLN A 1 178 ? 27.058 -37.262 -21.045 0.50 63.29 178 GLN A O 1
ATOM 1390 N N . ALA A 1 179 ? 27.227 -35.558 -19.568 1.00 58.20 179 ALA A N 1
ATOM 1391 C CA . ALA A 1 179 ? 28.499 -34.998 -20.056 1.00 61.54 179 ALA A CA 1
ATOM 1392 C C . ALA A 1 179 ? 29.625 -36.029 -19.903 1.00 62.95 179 ALA A C 1
ATOM 1393 O O . ALA A 1 179 ? 29.776 -36.604 -18.824 1.00 62.04 179 ALA A O 1
ATOM 1395 N N . SER A 1 180 ? 30.394 -36.288 -20.969 1.00 66.58 180 SER A N 1
ATOM 1396 C CA . SER A 1 180 ? 31.544 -37.205 -20.862 1.00 65.83 180 SER A CA 1
ATOM 1397 C C . SER A 1 180 ? 32.636 -36.531 -20.014 1.00 61.92 180 SER A C 1
ATOM 1398 O O . SER A 1 180 ? 32.864 -35.325 -20.128 1.00 58.71 180 SER A O 1
ATOM 1401 N N . GLY A 1 181 ? 33.252 -37.316 -19.125 1.00 58.90 181 GLY A N 1
ATOM 1402 C CA . GLY A 1 181 ? 34.212 -36.814 -18.150 1.00 55.90 181 GLY A CA 1
ATOM 1403 C C . GLY A 1 181 ? 33.562 -36.181 -16.928 1.00 52.80 181 GLY A C 1
ATOM 1404 O O . GLY A 1 181 ? 34.258 -35.814 -15.983 1.00 51.77 181 GLY A O 1
ATOM 1405 N N . PHE A 1 182 ? 32.236 -36.038 -16.929 1.00 51.19 182 PHE A N 1
ATOM 1406 C CA . PHE A 1 182 ? 31.543 -35.379 -15.812 1.00 46.96 182 PHE A CA 1
ATOM 1407 C C . PHE A 1 182 ? 30.116 -35.886 -15.763 1.00 46.96 182 PHE A C 1
ATOM 1408 O O . PHE A 1 182 ? 29.174 -35.127 -16.001 1.00 47.12 182 PHE A O 1
ATOM 1416 N N . PRO A 1 183 ? 29.956 -37.193 -15.454 1.00 47.75 183 PRO A N 1
ATOM 1417 C CA . PRO A 1 183 ? 28.665 -37.884 -15.559 1.00 48.25 183 PRO A CA 1
ATOM 1418 C C . PRO A 1 183 ? 27.541 -37.339 -14.677 1.00 44.72 183 PRO A C 1
ATOM 1419 O O . PRO A 1 183 ? 26.371 -37.585 -14.982 1.00 45.25 183 PRO A O 1
ATOM 1423 N N . MET A 1 184 ? 27.879 -36.627 -13.598 1.00 42.06 184 MET A N 1
ATOM 1424 C CA . MET A 1 184 ? 26.843 -36.040 -12.751 1.00 40.78 184 MET A CA 1
ATOM 1425 C C . MET A 1 184 ? 26.053 -34.915 -13.428 1.00 41.64 184 MET A C 1
ATOM 1426 O O . MET A 1 184 ? 24.912 -34.651 -13.034 1.00 42.73 184 MET A O 1
ATOM 1431 N N . LEU A 1 185 ? 26.644 -34.270 -14.436 1.00 39.89 185 LEU A N 1
ATOM 1432 C CA . LEU A 1 185 ? 25.958 -33.231 -15.213 1.00 39.26 185 LEU A CA 1
ATOM 1433 C C . LEU A 1 185 ? 25.491 -33.705 -16.588 1.00 41.50 185 LEU A C 1
ATOM 1434 O O . LEU A 1 185 ? 26.089 -34.611 -17.181 1.00 41.52 185 LEU A O 1
ATOM 1439 N N . LYS A 1 186 ? 24.411 -33.075 -17.054 1.00 40.45 186 LYS A N 1
ATOM 1440 C CA . LYS A 1 186 ? 23.958 -33.139 -18.434 1.00 43.33 186 LYS A CA 1
ATOM 1441 C C . LYS A 1 186 ? 24.528 -31.971 -19.212 1.00 42.77 186 LYS A C 1
ATOM 1442 O O . LYS A 1 186 ? 24.863 -30.953 -18.643 1.00 41.37 186 LYS A O 1
ATOM 1448 N N . VAL A 1 187 ? 24.616 -32.100 -20.534 1.00 45.73 187 VAL A N 1
ATOM 1449 C CA . VAL A 1 187 ? 25.198 -31.026 -21.342 1.00 47.27 187 VAL A CA 1
ATOM 1450 C C . VAL A 1 187 ? 24.438 -29.706 -21.184 1.00 45.85 187 VAL A C 1
ATOM 1451 O O . VAL A 1 187 ? 25.052 -28.656 -21.053 1.00 44.24 187 VAL A O 1
ATOM 1455 N N . LYS A 1 188 ? 23.109 -29.778 -21.194 1.00 47.41 188 LYS A N 1
ATOM 1456 C CA . LYS A 1 188 ? 22.252 -28.607 -20.938 1.00 48.75 188 LYS A CA 1
ATOM 1457 C C . LYS A 1 188 ? 22.602 -27.865 -19.633 1.00 45.12 188 LYS A C 1
ATOM 1458 O O . LYS A 1 188 ? 22.591 -26.638 -19.610 1.00 44.93 188 LYS A O 1
ATOM 1464 N N . ASP A 1 189 ? 22.943 -28.590 -18.561 1.00 43.22 189 ASP A N 1
ATOM 1465 C CA . ASP A 1 189 ? 23.325 -27.918 -17.293 1.00 40.60 189 ASP A CA 1
ATOM 1466 C C . ASP A 1 189 ? 24.556 -27.046 -17.503 1.00 41.83 189 ASP A C 1
ATOM 1467 O O . ASP A 1 189 ? 24.618 -25.930 -17.000 1.00 38.36 189 ASP A O 1
ATOM 1472 N N . ILE A 1 190 ? 25.518 -27.575 -18.268 1.00 45.21 190 ILE A N 1
ATOM 1473 C CA . ILE A 1 190 ? 26.782 -26.877 -18.550 1.00 47.49 190 ILE A CA 1
ATOM 1474 C C . ILE A 1 190 ? 26.516 -25.651 -19.428 1.00 47.69 190 ILE A C 1
ATOM 1475 O O . ILE A 1 190 ? 26.987 -24.567 -19.118 1.00 46.73 190 ILE A O 1
ATOM 1480 N N . LYS A 1 191 ? 25.746 -25.854 -20.497 1.00 50.72 191 LYS A N 1
ATOM 1481 C CA . LYS A 1 191 ? 25.243 -24.768 -21.359 1.00 53.33 191 LYS A CA 1
ATOM 1482 C C . LYS A 1 191 ? 24.599 -23.652 -20.554 1.00 51.62 191 LYS A C 1
ATOM 1483 O O . LYS A 1 191 ? 24.898 -22.478 -20.774 1.00 49.70 191 LYS A O 1
ATOM 1489 N N . SER A 1 192 ? 23.713 -24.035 -19.625 1.00 47.75 192 SER A N 1
ATOM 1490 C CA . SER A 1 192 ? 22.990 -23.076 -18.789 1.00 46.02 192 SER A CA 1
ATOM 1491 C C . SER A 1 192 ? 23.904 -22.356 -17.795 1.00 44.75 192 SER A C 1
ATOM 1492 O O . SER A 1 192 ? 23.834 -21.136 -17.660 1.00 43.63 192 SER A O 1
ATOM 1495 N N . ALA A 1 193 ? 24.747 -23.114 -17.088 1.00 43.32 193 ALA A N 1
ATOM 1496 C CA . ALA A 1 193 ? 25.666 -22.547 -16.094 1.00 43.99 193 ALA A CA 1
ATOM 1497 C C . ALA A 1 193 ? 26.681 -21.572 -16.695 1.00 49.70 193 ALA A C 1
ATOM 1498 O O . ALA A 1 193 ? 27.012 -20.551 -16.081 1.00 52.00 193 ALA A O 1
ATOM 1500 N N . TYR A 1 194 ? 27.161 -21.916 -17.882 1.00 52.47 194 TYR A N 1
ATOM 1501 C CA . TYR A 1 194 ? 28.212 -21.171 -18.552 1.00 60.30 194 TYR A CA 1
ATOM 1502 C C . TYR A 1 194 ? 27.665 -20.532 -19.816 1.00 63.56 194 TYR A C 1
ATOM 1503 O O . TYR A 1 194 ? 28.317 -20.546 -20.862 1.00 64.44 194 TYR A O 1
ATOM 1512 N N . SER A 1 195 ? 26.473 -19.945 -19.695 1.00 67.58 195 SER A N 1
ATOM 1513 C CA . SER A 1 195 ? 25.826 -19.246 -20.802 1.00 77.59 195 SER A CA 1
ATOM 1514 C C . SER A 1 195 ? 26.572 -17.956 -21.150 1.00 82.77 195 SER A C 1
ATOM 1515 O O . SER A 1 195 ? 26.511 -17.499 -22.296 1.00 90.21 195 SER A O 1
ATOM 1518 N N . ASN A 1 196 ? 27.256 -17.373 -20.161 1.00 84.98 196 ASN A N 1
ATOM 1519 C CA . ASN A 1 196 ? 28.199 -16.275 -20.390 1.00 89.96 196 ASN A CA 1
ATOM 1520 C C . ASN A 1 196 ? 29.594 -16.721 -19.975 1.00 87.70 196 ASN A C 1
ATOM 1521 O O . ASN A 1 196 ? 30.125 -16.281 -18.954 1.00 84.68 196 ASN A O 1
ATOM 1526 N N . TRP A 1 197 ? 30.167 -17.621 -20.773 1.00 89.99 197 TRP A N 1
ATOM 1527 C CA . TRP A 1 197 ? 31.505 -18.161 -20.519 1.00 92.17 197 TRP A CA 1
ATOM 1528 C C . TRP A 1 197 ? 32.558 -17.168 -20.977 1.00 90.03 197 TRP A C 1
ATOM 1529 O O . TRP A 1 197 ? 33.314 -16.651 -20.157 1.00 87.65 197 TRP A O 1
ATOM 1540 N N . GLN A 1 198 ? 32.601 -16.913 -22.286 1.00 87.62 198 GLN A N 1
ATOM 1541 C CA . GLN A 1 198 ? 33.574 -15.976 -22.883 1.00 87.65 198 GLN A CA 1
ATOM 1542 C C . GLN A 1 198 ? 33.574 -14.597 -22.184 1.00 80.41 198 GLN A C 1
ATOM 1543 O O . GLN A 1 198 ? 34.625 -13.967 -22.031 1.00 75.75 198 GLN A O 1
ATOM 1549 N N . ILE A 1 199 ? 32.392 -14.165 -21.743 1.00 76.24 199 ILE A N 1
ATOM 1550 C CA . ILE A 1 199 ? 32.224 -12.917 -20.999 1.00 75.98 199 ILE A CA 1
ATOM 1551 C C . ILE A 1 199 ? 32.897 -13.046 -19.610 1.00 71.53 199 ILE A C 1
ATOM 1552 O O . ILE A 1 199 ? 33.875 -12.358 -19.343 1.00 64.65 199 ILE A O 1
ATOM 1557 N N . LEU A 1 200 ? 32.407 -13.955 -18.761 1.00 67.89 200 LEU A N 1
ATOM 1558 C CA . LEU A 1 200 ? 32.898 -14.070 -17.363 1.00 63.21 200 LEU A CA 1
ATOM 1559 C C . LEU A 1 200 ? 34.228 -14.834 -17.176 1.00 58.86 200 LEU A C 1
ATOM 1560 O O . LEU A 1 200 ? 34.794 -14.808 -16.090 1.00 54.25 200 LEU A O 1
ATOM 1565 N N . LYS A 1 201 ? 34.720 -15.491 -18.227 1.00 58.84 201 LYS A N 1
ATOM 1566 C CA . LYS A 1 201 ? 35.989 -16.242 -18.210 1.00 61.54 201 LYS A CA 1
ATOM 1567 C C . LYS A 1 201 ? 37.126 -15.597 -17.399 1.00 61.30 201 LYS A C 1
ATOM 1568 O O . LYS A 1 201 ? 37.745 -16.269 -16.566 1.00 55.21 201 LYS A O 1
ATOM 1574 N N . GLU A 1 202 ? 37.402 -14.313 -17.662 1.00 60.08 202 GLU A N 1
ATOM 1575 C CA . GLU A 1 202 ? 38.558 -13.620 -17.065 1.00 60.47 202 GLU A CA 1
ATOM 1576 C C . GLU A 1 202 ? 38.395 -13.409 -15.559 1.00 56.95 202 GLU A C 1
ATOM 1577 O O . GLU A 1 202 ? 39.326 -13.687 -14.796 1.00 54.35 202 GLU A O 1
ATOM 1583 N N . ILE A 1 203 ? 37.213 -12.935 -15.154 1.00 55.08 203 ILE A N 1
ATOM 1584 C CA . ILE A 1 203 ? 36.919 -12.596 -13.754 1.00 52.16 203 ILE A CA 1
ATOM 1585 C C . ILE A 1 203 ? 36.767 -13.832 -12.874 1.00 53.17 203 ILE A C 1
ATOM 1586 O O . ILE A 1 203 ? 37.258 -13.870 -11.739 1.00 52.14 203 ILE A O 1
ATOM 1591 N N . LEU A 1 204 ? 36.070 -14.833 -13.384 1.00 48.67 204 LEU A N 1
ATOM 1592 C CA . LEU A 1 204 ? 35.997 -16.118 -12.706 1.00 46.64 204 LEU A CA 1
ATOM 1593 C C . LEU A 1 204 ? 37.397 -16.706 -12.539 1.00 42.07 204 LEU A C 1
ATOM 1594 O O . LEU A 1 204 ? 37.700 -17.282 -11.491 1.00 40.81 204 LEU A O 1
ATOM 1599 N N . GLY A 1 205 ? 38.228 -16.565 -13.573 1.00 39.20 205 GLY A N 1
ATOM 1600 C CA . GLY A 1 205 ? 39.609 -17.012 -13.544 1.00 38.78 205 GLY A CA 1
ATOM 1601 C C . GLY A 1 205 ? 40.359 -16.351 -12.393 1.00 38.29 205 GLY A C 1
ATOM 1602 O O . GLY A 1 205 ? 41.101 -17.002 -11.671 1.00 37.11 205 GLY A O 1
ATOM 1603 N N . LYS A 1 206 ? 40.155 -15.051 -12.221 1.00 37.88 206 LYS A N 1
ATOM 1604 C CA . LYS A 1 206 ? 40.820 -14.322 -11.122 1.00 38.55 206 LYS A CA 1
ATOM 1605 C C . LYS A 1 206 ? 40.382 -14.790 -9.729 1.00 34.82 206 LYS A C 1
ATOM 1606 O O . LYS A 1 206 ? 41.231 -15.001 -8.855 1.00 32.78 206 LYS A O 1
ATOM 1612 N N A MET A 1 207 ? 39.070 -14.958 -9.529 0.50 34.98 207 MET A N 1
ATOM 1613 N N B MET A 1 207 ? 39.078 -14.960 -9.523 0.50 34.62 207 MET A N 1
ATOM 1614 C CA A MET A 1 207 ? 38.514 -15.482 -8.266 0.50 34.18 207 MET A CA 1
ATOM 1615 C CA B MET A 1 207 ? 38.567 -15.485 -8.256 0.50 33.60 207 MET A CA 1
ATOM 1616 C C A MET A 1 207 ? 39.086 -16.862 -7.922 0.50 33.27 207 MET A C 1
ATOM 1617 C C B MET A 1 207 ? 39.177 -16.844 -7.937 0.50 32.86 207 MET A C 1
ATOM 1618 O O A MET A 1 207 ? 39.432 -17.133 -6.770 0.50 31.28 207 MET A O 1
ATOM 1619 O O B MET A 1 207 ? 39.650 -17.080 -6.825 0.50 31.15 207 MET A O 1
ATOM 1628 N N . ILE A 1 208 ? 39.181 -17.735 -8.920 1.00 33.02 208 ILE A N 1
ATOM 1629 C CA . ILE A 1 208 ? 39.741 -19.064 -8.708 1.00 32.64 208 ILE A CA 1
ATOM 1630 C C . ILE A 1 208 ? 41.217 -18.975 -8.391 1.00 30.72 208 ILE A C 1
ATOM 1631 O O . ILE A 1 208 ? 41.697 -19.614 -7.462 1.00 29.25 208 ILE A O 1
ATOM 1636 N N . LYS A 1 209 ? 41.941 -18.181 -9.166 1.00 30.53 209 LYS A N 1
ATOM 1637 C CA . LYS A 1 209 ? 43.370 -18.062 -8.975 1.00 32.55 209 LYS A CA 1
ATOM 1638 C C . LYS A 1 209 ? 43.704 -17.583 -7.547 1.00 30.74 209 LYS A C 1
ATOM 1639 O O . LYS A 1 209 ? 44.540 -18.163 -6.848 1.00 30.72 209 LYS A O 1
ATOM 1645 N N . GLN A 1 210 ? 43.018 -16.533 -7.120 1.00 29.96 210 GLN A N 1
ATOM 1646 C CA . GLN A 1 210 ? 43.306 -15.952 -5.813 1.00 28.40 210 GLN A CA 1
ATOM 1647 C C . GLN A 1 210 ? 42.754 -16.749 -4.641 1.00 28.15 210 GLN A C 1
ATOM 1648 O O . GLN A 1 210 ? 43.247 -16.633 -3.521 1.00 31.58 210 GLN A O 1
ATOM 1654 N N . THR A 1 211 ? 41.742 -17.567 -4.880 1.00 26.72 211 THR A N 1
ATOM 1655 C CA . THR A 1 211 ? 41.287 -18.510 -3.867 1.00 26.92 211 THR A CA 1
ATOM 1656 C C . THR A 1 211 ? 42.323 -19.607 -3.676 1.00 28.01 211 THR A C 1
ATOM 1657 O O . THR A 1 211 ? 42.682 -19.943 -2.548 1.00 26.22 211 THR A O 1
ATOM 1661 N N . LYS A 1 212 ? 42.817 -20.155 -4.790 1.00 29.36 212 LYS A N 1
ATOM 1662 C CA . LYS A 1 212 ? 43.901 -21.147 -4.743 1.00 31.16 212 LYS A CA 1
ATOM 1663 C C . LYS A 1 212 ? 45.134 -20.635 -4.011 1.00 31.30 212 LYS A C 1
ATOM 1664 O O . LYS A 1 212 ? 45.794 -21.391 -3.303 1.00 34.53 212 LYS A O 1
ATOM 1670 N N . ALA A 1 213 ? 45.415 -19.346 -4.162 1.00 29.13 213 ALA A N 1
ATOM 1671 C CA . ALA A 1 213 ? 46.587 -18.719 -3.544 1.00 30.67 213 ALA A CA 1
ATOM 1672 C C . ALA A 1 213 ? 46.390 -18.274 -2.090 1.00 28.59 213 ALA A C 1
ATOM 1673 O O . ALA A 1 213 ? 47.314 -17.764 -1.488 1.00 29.03 213 ALA A O 1
ATOM 1675 N N . SER A 1 214 ? 45.202 -18.450 -1.539 1.00 26.76 214 SER A N 1
ATOM 1676 C CA . SER A 1 214 ? 44.897 -17.991 -0.177 1.00 25.85 214 SER A CA 1
ATOM 1677 C C . SER A 1 214 ? 45.487 -18.909 0.895 1.00 25.96 214 SER A C 1
ATOM 1678 O O . SER A 1 214 ? 46.105 -19.933 0.566 1.00 26.97 214 SE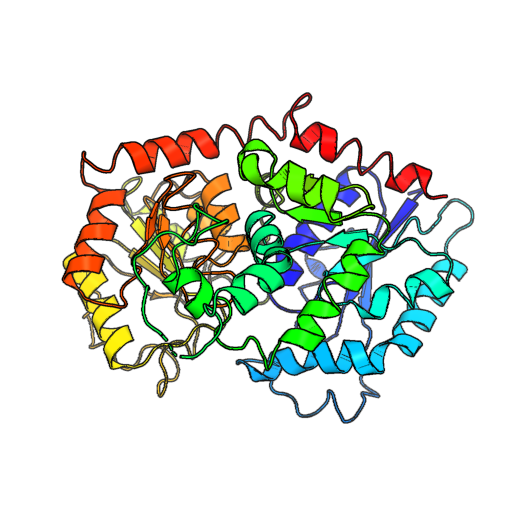R A O 1
ATOM 1681 N N . SER A 1 215 ? 45.321 -18.519 2.158 1.00 24.94 215 SER A N 1
ATOM 1682 C CA . SER A 1 215 ? 45.811 -19.300 3.295 1.00 26.62 215 SER A CA 1
ATOM 1683 C C . SER A 1 215 ? 44.799 -20.324 3.787 1.00 25.73 215 SER A C 1
ATOM 1684 O O . SER A 1 215 ? 45.087 -21.056 4.718 1.00 26.85 215 SER A O 1
ATOM 1687 N N . GLY A 1 216 ? 43.618 -20.349 3.208 1.00 24.85 216 GLY A N 1
ATOM 1688 C CA . GLY A 1 216 ? 42.651 -21.350 3.606 1.00 24.80 216 GLY A CA 1
ATOM 1689 C C . GLY A 1 216 ? 41.328 -21.018 3.007 1.00 23.28 216 GLY A C 1
ATOM 1690 O O . GLY A 1 216 ? 41.013 -19.844 2.809 1.00 23.50 216 GLY A O 1
ATOM 1691 N N . VAL A 1 217 ? 40.532 -22.055 2.761 1.00 24.21 217 VAL A N 1
ATOM 1692 C CA . VAL A 1 217 ? 39.232 -21.848 2.153 1.00 23.08 217 VAL A CA 1
ATOM 1693 C C . VAL A 1 217 ? 38.168 -22.468 3.057 1.00 23.64 217 VAL A C 1
ATOM 1694 O O . VAL A 1 217 ? 38.227 -23.673 3.380 1.00 23.73 217 VAL A O 1
ATOM 1698 N N . ILE A 1 218 ? 37.206 -21.651 3.449 1.00 21.70 218 ILE A N 1
ATOM 1699 C CA . ILE A 1 218 ? 36.095 -22.062 4.297 1.00 22.09 218 ILE A CA 1
ATOM 1700 C C . ILE A 1 218 ? 34.928 -22.235 3.363 1.00 22.15 218 ILE A C 1
ATOM 1701 O O . ILE A 1 218 ? 34.591 -21.339 2.590 1.00 22.44 218 ILE A O 1
ATOM 1706 N N . TRP A 1 219 ? 34.312 -23.413 3.397 1.00 20.36 219 TRP A N 1
ATOM 1707 C CA . TRP A 1 219 ? 33.211 -23.683 2.510 1.00 20.29 219 TRP A CA 1
ATOM 1708 C C . TRP A 1 219 ? 31.994 -23.826 3.382 1.00 18.87 219 TRP A C 1
ATOM 1709 O O . TRP A 1 219 ? 32.048 -24.462 4.454 1.00 19.39 219 TRP A O 1
ATOM 1720 N N . ASN A 1 220 ? 30.893 -23.260 2.902 1.00 19.69 220 ASN A N 1
ATOM 1721 C CA . ASN A 1 220 ? 29.617 -23.341 3.570 1.00 19.39 220 ASN A CA 1
ATOM 1722 C C . ASN A 1 220 ? 28.967 -24.617 3.080 1.00 20.17 220 ASN A C 1
ATOM 1723 O O . ASN A 1 220 ? 28.189 -24.639 2.116 1.00 22.64 220 ASN A O 1
ATOM 1728 N N . SER A 1 221 ? 29.374 -25.702 3.723 1.00 20.42 221 SER A N 1
ATOM 1729 C CA . SER A 1 221 ? 28.990 -27.029 3.307 1.00 20.12 221 SER A CA 1
ATOM 1730 C C . SER A 1 221 ? 29.296 -27.974 4.436 1.00 20.71 221 SER A C 1
ATOM 1731 O O . SER A 1 221 ? 29.666 -27.561 5.544 1.00 22.32 221 SER A O 1
ATOM 1734 N N . PHE A 1 222 ? 29.078 -29.258 4.198 1.00 20.83 222 PHE A N 1
ATOM 1735 C CA . PHE A 1 222 ? 29.570 -30.274 5.108 1.00 21.42 222 PHE A CA 1
ATOM 1736 C C . PHE A 1 222 ? 29.926 -31.503 4.303 1.00 22.74 222 PHE A C 1
ATOM 1737 O O . PHE A 1 222 ? 29.434 -31.699 3.184 1.00 22.36 222 PHE A O 1
ATOM 1745 N N . LYS A 1 223 ? 30.814 -32.293 4.868 1.00 23.77 223 LYS A N 1
ATOM 1746 C CA . LYS A 1 223 ? 31.421 -33.425 4.167 1.00 26.45 223 LYS A CA 1
ATOM 1747 C C . LYS A 1 223 ? 30.341 -34.350 3.624 1.00 25.86 223 LYS A C 1
ATOM 1748 O O . LYS A 1 223 ? 30.387 -34.793 2.466 1.00 25.31 223 LYS A O 1
ATOM 1754 N N . GLU A 1 224 ? 29.319 -34.575 4.429 1.00 25.22 224 GLU A N 1
ATOM 1755 C CA . GLU A 1 224 ? 28.323 -35.570 4.098 1.00 26.27 224 GLU A CA 1
ATOM 1756 C C . GLU A 1 224 ? 27.327 -35.058 3.034 1.00 24.34 224 GLU A C 1
ATOM 1757 O O . GLU A 1 224 ? 26.501 -35.814 2.518 1.00 26.95 224 GLU A O 1
ATOM 1763 N N . LEU A 1 225 ? 27.405 -33.773 2.708 1.00 23.37 225 LEU A N 1
ATOM 1764 C CA . LEU A 1 225 ? 26.638 -33.172 1.645 1.00 22.13 225 LEU A CA 1
ATOM 1765 C C . LEU A 1 225 ? 27.313 -33.310 0.282 1.00 23.40 225 LEU A C 1
ATOM 1766 O O . LEU A 1 225 ? 26.629 -33.466 -0.741 1.00 23.78 225 LEU A O 1
ATOM 1771 N N . GLU A 1 226 ? 28.630 -33.168 0.260 1.00 22.66 226 GLU A N 1
ATOM 1772 C CA . GLU A 1 226 ? 29.371 -33.066 -1.006 1.00 24.20 226 GLU A CA 1
ATOM 1773 C C . GLU A 1 226 ? 30.572 -33.968 -0.989 1.00 25.20 226 GLU A C 1
ATOM 1774 O O . GLU A 1 226 ? 31.660 -33.591 -1.464 1.00 25.79 226 GLU A O 1
ATOM 1780 N N . GLU A 1 227 ? 30.395 -35.183 -0.474 1.00 25.99 227 GLU A N 1
ATOM 1781 C CA . GLU A 1 227 ? 31.540 -36.049 -0.273 1.00 28.28 227 GLU A CA 1
ATOM 1782 C C . GLU A 1 227 ? 32.277 -36.355 -1.603 1.00 28.13 227 GLU A C 1
ATOM 1783 O O . GLU A 1 227 ? 33.487 -36.486 -1.597 1.00 29.44 227 GLU A O 1
ATOM 1789 N N . SER A 1 228 ? 31.555 -36.402 -2.729 1.00 27.87 228 SER A N 1
ATOM 1790 C CA . SER A 1 228 ? 32.138 -36.680 -4.055 1.00 29.67 228 SER A CA 1
ATOM 1791 C C . SER A 1 228 ? 33.099 -35.591 -4.527 1.00 28.99 228 SER A C 1
ATOM 1792 O O . SER A 1 228 ? 33.821 -35.782 -5.500 1.00 29.10 228 SER A O 1
ATOM 1795 N N . GLU A 1 229 ? 33.041 -34.442 -3.870 1.00 27.22 229 GLU A N 1
ATOM 1796 C CA . GLU A 1 229 ? 33.742 -33.254 -4.332 1.00 27.55 229 GLU A CA 1
ATOM 1797 C C . GLU A 1 229 ? 34.960 -32.929 -3.521 1.00 28.86 229 GLU A C 1
ATOM 1798 O O . GLU A 1 229 ? 35.717 -32.019 -3.896 1.00 29.40 229 GLU A O 1
ATOM 1804 N N . LEU A 1 230 ? 35.140 -33.603 -2.386 1.00 29.71 230 LEU A N 1
ATOM 1805 C CA . LEU A 1 230 ? 36.229 -33.252 -1.479 1.00 31.46 230 LEU A CA 1
ATOM 1806 C C . LEU A 1 230 ? 37.592 -33.472 -2.104 1.00 33.65 230 LEU A C 1
ATOM 1807 O O . LEU A 1 230 ? 38.478 -32.639 -1.906 1.00 32.35 230 LEU A O 1
ATOM 1812 N N . GLU A 1 231 ? 37.775 -34.579 -2.836 1.00 34.45 231 GLU A N 1
ATOM 1813 C CA . GLU A 1 231 ? 39.083 -34.855 -3.456 1.00 38.05 231 GLU A CA 1
ATOM 1814 C C . GLU A 1 231 ? 39.466 -33.732 -4.427 1.00 36.77 231 GLU A C 1
ATOM 1815 O O . GLU A 1 231 ? 40.615 -33.326 -4.465 1.00 37.21 231 GLU A O 1
ATOM 1821 N N . THR A 1 232 ? 38.500 -33.219 -5.186 1.00 35.39 232 THR A N 1
ATOM 1822 C CA . THR A 1 232 ? 38.771 -32.123 -6.124 1.00 34.93 232 THR A CA 1
ATOM 1823 C C . THR A 1 232 ? 39.328 -30.903 -5.406 1.00 35.23 232 THR A C 1
ATOM 1824 O O . THR A 1 232 ? 40.289 -30.293 -5.867 1.00 35.13 232 THR A O 1
ATOM 1828 N N . VAL A 1 233 ? 38.712 -30.553 -4.289 1.00 32.05 233 VAL A N 1
ATOM 1829 C CA . VAL A 1 233 ? 39.146 -29.413 -3.491 1.00 33.24 233 VAL A CA 1
ATOM 1830 C C . VAL A 1 233 ? 40.535 -29.629 -2.890 1.00 33.69 233 VAL A C 1
ATOM 1831 O O . VAL A 1 233 ? 41.359 -28.712 -2.920 1.00 33.27 233 VAL A O 1
ATOM 1835 N N . ILE A 1 234 ? 40.817 -30.835 -2.398 1.00 34.32 234 ILE A N 1
ATOM 1836 C CA . ILE A 1 234 ? 42.175 -31.146 -1.912 1.00 37.34 234 ILE A CA 1
ATOM 1837 C C . ILE A 1 234 ? 43.206 -31.095 -3.057 1.00 38.56 234 ILE A C 1
ATOM 1838 O O . ILE A 1 234 ? 44.315 -30.592 -2.863 1.00 40.21 234 ILE A O 1
ATOM 1843 N N . ARG A 1 235 ? 42.837 -31.574 -4.240 1.00 39.38 235 ARG A N 1
ATOM 1844 C CA . ARG A 1 235 ? 43.743 -31.591 -5.383 1.00 41.79 235 ARG A CA 1
ATOM 1845 C C . ARG A 1 235 ? 43.979 -30.192 -5.951 1.00 41.45 235 ARG A C 1
ATOM 1846 O O . ARG A 1 235 ? 45.105 -29.834 -6.259 1.00 39.06 235 ARG A O 1
ATOM 1854 N N . GLU A 1 236 ? 42.913 -29.419 -6.111 1.00 39.95 236 GLU A N 1
ATOM 1855 C CA . GLU A 1 236 ? 42.982 -28.174 -6.878 1.00 41.97 236 GLU A CA 1
ATOM 1856 C C . GLU A 1 236 ? 43.368 -26.950 -6.048 1.00 40.66 236 GLU A C 1
ATOM 1857 O O . GLU A 1 236 ? 43.858 -25.965 -6.625 1.00 39.41 236 GLU A O 1
ATOM 1863 N N . ILE A 1 237 ? 43.192 -27.010 -4.719 1.00 36.84 237 ILE A N 1
ATOM 1864 C CA . ILE A 1 237 ? 43.443 -25.871 -3.830 1.00 35.96 237 ILE A CA 1
ATOM 1865 C C . ILE A 1 237 ? 44.502 -26.242 -2.806 1.00 36.65 237 ILE A C 1
ATOM 1866 O O . ILE A 1 237 ? 44.230 -27.007 -1.893 1.00 34.56 237 ILE A O 1
ATOM 1871 N N . PRO A 1 238 ? 45.731 -25.694 -2.952 1.00 37.36 238 PRO A N 1
ATOM 1872 C CA . PRO A 1 238 ? 46.788 -26.092 -2.017 1.00 38.92 238 PRO A CA 1
ATOM 1873 C C . PRO A 1 238 ? 46.524 -25.701 -0.569 1.00 37.52 238 PRO A C 1
ATOM 1874 O O . PRO A 1 238 ? 46.924 -26.419 0.338 1.00 41.61 238 PRO A O 1
ATOM 1878 N N . ALA A 1 239 ? 45.833 -24.592 -0.350 1.00 37.73 239 ALA A N 1
ATOM 1879 C CA . ALA A 1 239 ? 45.479 -24.179 1.002 1.00 37.78 239 ALA A CA 1
ATOM 1880 C C . ALA A 1 239 ? 44.508 -25.175 1.651 1.00 37.59 239 ALA A C 1
ATOM 1881 O O . ALA A 1 239 ? 43.761 -25.849 0.946 1.00 37.25 239 ALA A O 1
ATOM 1883 N N . PRO A 1 240 ? 44.512 -25.253 2.987 1.00 35.05 240 PRO A N 1
ATOM 1884 C CA . PRO A 1 240 ? 43.561 -26.110 3.652 1.00 33.70 240 PRO A CA 1
ATOM 1885 C C . PRO A 1 240 ? 42.126 -25.659 3.443 1.00 31.82 240 PRO A C 1
ATOM 1886 O O . PRO A 1 240 ? 41.839 -24.466 3.439 1.00 29.38 240 PRO A O 1
ATOM 1890 N N . SER A 1 241 ? 41.237 -26.633 3.254 1.00 29.51 241 SER A N 1
ATOM 1891 C CA . SER A 1 241 ? 39.815 -26.369 3.180 1.00 27.67 241 SER A CA 1
ATOM 1892 C C . SER A 1 241 ? 39.117 -26.836 4.459 1.00 28.39 241 SER A C 1
ATOM 1893 O O . SER A 1 241 ? 39.548 -27.819 5.109 1.00 30.35 241 SER A O 1
ATOM 1896 N N . PHE A 1 242 ? 38.118 -26.067 4.865 1.00 25.67 242 PHE A N 1
ATOM 1897 C CA . PHE A 1 242 ? 37.333 -26.336 6.056 1.00 26.35 242 PHE A CA 1
ATOM 1898 C C . PHE A 1 242 ? 35.890 -26.273 5.629 1.00 25.71 242 PHE A C 1
ATOM 1899 O O . PHE A 1 242 ? 35.503 -25.347 4.937 1.00 25.49 242 PHE A O 1
ATOM 1907 N N . LEU A 1 243 ? 35.080 -27.239 6.027 1.00 24.33 243 LEU A N 1
ATOM 1908 C CA . LEU A 1 243 ? 33.665 -27.252 5.657 1.00 24.86 243 LEU A CA 1
ATOM 1909 C C . LEU A 1 243 ? 32.834 -27.062 6.891 1.00 24.47 243 LEU A C 1
ATOM 1910 O O . LEU A 1 243 ? 32.878 -27.876 7.809 1.00 26.88 243 LEU A O 1
ATOM 1915 N N . ILE A 1 244 ? 32.039 -25.999 6.918 1.00 22.46 244 ILE A N 1
ATOM 1916 C CA . ILE A 1 244 ? 31.225 -25.693 8.067 1.00 23.39 244 ILE A CA 1
ATOM 1917 C C . ILE A 1 244 ? 29.857 -25.350 7.556 1.00 22.17 244 ILE A C 1
ATOM 1918 O O . ILE A 1 244 ? 29.748 -24.451 6.752 1.00 22.10 244 ILE A O 1
ATOM 1923 N N . PRO A 1 245 ? 28.809 -26.030 8.047 1.00 20.51 245 PRO A N 1
ATOM 1924 C CA . PRO A 1 245 ? 27.503 -25.733 7.513 1.00 21.13 245 PRO A CA 1
ATOM 1925 C C . PRO A 1 245 ? 26.895 -24.643 8.359 1.00 20.68 245 PRO A C 1
ATOM 1926 O O . PRO A 1 245 ? 26.280 -24.865 9.414 1.00 20.98 245 PRO A O 1
ATOM 1930 N N . LEU A 1 246 ? 27.095 -23.422 7.893 1.00 20.15 246 LEU A N 1
ATOM 1931 C CA . LEU A 1 246 ? 26.767 -22.290 8.714 1.00 20.01 246 LEU A CA 1
ATOM 1932 C C . LEU A 1 246 ? 25.327 -22.218 9.224 1.00 21.03 246 LEU A C 1
ATOM 1933 O O . LEU A 1 246 ? 25.091 -21.864 10.398 1.00 21.70 246 LEU A O 1
ATOM 1938 N N . PRO A 1 247 ? 24.355 -22.581 8.377 1.00 21.00 247 PRO A N 1
ATOM 1939 C CA . PRO A 1 247 ? 22.985 -22.526 8.828 1.00 21.89 247 PRO A CA 1
ATOM 1940 C C . PRO A 1 247 ? 22.679 -23.472 10.004 1.00 22.26 247 PRO A C 1
ATOM 1941 O O . PRO A 1 247 ? 21.722 -23.254 10.721 1.00 21.53 247 PRO A O 1
ATOM 1945 N N . LYS A 1 248 ? 23.507 -24.491 10.198 1.00 23.38 248 LYS A N 1
ATOM 1946 C CA . LYS A 1 248 ? 23.378 -25.347 11.396 1.00 26.27 248 LYS A CA 1
ATOM 1947 C C . LYS A 1 248 ? 23.824 -24.752 12.672 1.00 26.13 248 LYS A C 1
ATOM 1948 O O . LYS A 1 248 ? 23.370 -25.144 13.763 1.00 27.23 248 LYS A O 1
ATOM 1954 N N . HIS A 1 249 ? 24.749 -23.812 12.574 1.00 25.37 249 HIS A N 1
ATOM 1955 C CA . HIS A 1 249 ? 25.175 -23.099 13.719 1.00 26.05 249 HIS A CA 1
ATOM 1956 C C . HIS A 1 249 ? 24.176 -22.086 14.152 1.00 27.69 249 HIS A C 1
ATOM 1957 O O . HIS A 1 249 ? 23.927 -21.944 15.354 1.00 31.33 249 HIS A O 1
ATOM 1964 N N . LEU A 1 250 ? 23.649 -21.323 13.196 1.00 25.33 250 LEU A N 1
ATOM 1965 C CA . LEU A 1 250 ? 22.747 -20.252 13.474 1.00 25.79 250 LEU A CA 1
ATOM 1966 C C . LEU A 1 250 ? 22.122 -19.753 12.197 1.00 23.63 250 LEU A C 1
ATOM 1967 O O . LEU A 1 250 ? 22.705 -19.877 11.124 1.00 22.11 250 LEU A O 1
ATOM 1972 N N . THR A 1 251 ? 20.933 -19.192 12.308 1.00 23.42 251 THR A N 1
ATOM 1973 C CA . THR A 1 251 ? 20.300 -18.603 11.114 1.00 22.11 251 THR A CA 1
ATOM 1974 C C . THR A 1 251 ? 20.948 -17.265 10.831 1.00 22.61 251 THR A C 1
ATOM 1975 O O . THR A 1 251 ? 21.614 -16.665 11.703 1.00 23.92 251 THR A O 1
ATOM 1979 N N . ALA A 1 252 ? 20.683 -16.770 9.629 1.00 21.90 252 ALA A N 1
ATOM 1980 C CA . ALA A 1 252 ? 21.159 -15.450 9.192 1.00 22.72 252 ALA A CA 1
ATOM 1981 C C . ALA A 1 252 ? 20.173 -14.299 9.456 1.00 24.21 252 ALA A C 1
ATOM 1982 O O . ALA A 1 252 ? 20.280 -13.216 8.844 1.00 25.21 252 ALA A O 1
ATOM 1984 N N . SER A 1 253 ? 19.255 -14.490 10.409 1.00 24.12 253 SER A N 1
ATOM 1985 C CA . SER A 1 253 ? 18.207 -13.512 10.614 1.00 26.43 253 SER A CA 1
ATOM 1986 C C . SER A 1 253 ? 18.797 -12.158 11.024 1.00 26.10 253 SER A C 1
ATOM 1987 O O . SER A 1 253 ? 18.309 -11.138 10.581 1.00 28.09 253 SER A O 1
ATOM 1990 N N . SER A 1 254 ? 19.865 -12.153 11.818 1.00 25.37 254 SER A N 1
ATOM 1991 C CA . SER A 1 254 ? 20.469 -10.883 12.274 1.00 25.95 254 SER A CA 1
ATOM 1992 C C . SER A 1 254 ? 21.099 -10.068 11.151 1.00 25.42 254 SER A C 1
ATOM 1993 O O . SER A 1 254 ? 21.284 -8.874 11.322 1.00 24.91 254 SER A O 1
ATOM 1996 N N . SER A 1 255 ? 21.411 -10.694 10.015 1.00 24.12 255 SER A N 1
ATOM 1997 C CA . SER A 1 255 ? 22.041 -9.961 8.901 1.00 24.97 255 SER A CA 1
ATOM 1998 C C . SER A 1 255 ? 21.085 -9.645 7.760 1.00 25.58 255 SER A C 1
ATOM 1999 O O . SER A 1 255 ? 21.513 -9.190 6.691 1.00 26.30 255 SER A O 1
ATOM 2002 N N . SER A 1 256 ? 19.789 -9.837 7.982 1.00 25.24 256 SER A N 1
ATOM 2003 C CA . SER A 1 256 ? 18.787 -9.430 7.012 1.00 26.70 256 SER A CA 1
ATOM 2004 C C . SER A 1 256 ? 18.888 -7.953 6.645 1.00 28.47 256 SER A C 1
ATOM 2005 O O . SER A 1 256 ? 18.929 -7.095 7.534 1.00 30.09 256 SER A O 1
ATOM 2008 N N . LEU A 1 257 ? 18.901 -7.672 5.351 1.00 28.87 257 LEU A N 1
ATOM 2009 C CA . LEU A 1 257 ? 18.915 -6.292 4.849 1.00 31.55 257 LEU A CA 1
ATOM 2010 C C . LEU A 1 257 ? 17.532 -5.719 4.674 1.00 33.65 257 LEU A C 1
ATOM 2011 O O . LEU A 1 257 ? 17.401 -4.544 4.375 1.00 35.37 257 LEU A O 1
ATOM 2016 N N . LEU A 1 258 ? 16.497 -6.527 4.860 1.00 34.69 258 LEU A N 1
ATOM 2017 C CA . LEU A 1 258 ? 15.131 -6.094 4.624 1.00 36.33 258 LEU A CA 1
ATOM 2018 C C . LEU A 1 258 ? 14.280 -6.410 5.852 1.00 37.61 258 LEU A C 1
ATOM 2019 O O . LEU A 1 258 ? 14.668 -7.210 6.694 1.00 36.87 258 LEU A O 1
ATOM 2024 N N . ASP A 1 259 ? 13.139 -5.739 5.963 1.00 40.47 259 ASP A N 1
ATOM 2025 C CA . ASP A 1 259 ? 12.217 -5.990 7.062 1.00 43.01 259 ASP A CA 1
ATOM 2026 C C . ASP A 1 259 ? 11.495 -7.309 6.853 1.00 40.52 259 ASP A C 1
ATOM 2027 O O . ASP A 1 259 ? 10.866 -7.519 5.820 1.00 40.73 259 ASP A O 1
ATOM 2032 N N . HIS A 1 260 ? 11.568 -8.173 7.857 1.00 38.75 260 HIS A N 1
ATOM 2033 C CA . HIS A 1 260 ? 10.830 -9.431 7.865 1.00 38.19 260 HIS A CA 1
ATOM 2034 C C . HIS A 1 260 ? 9.339 -9.189 7.959 1.00 41.68 260 HIS A C 1
ATOM 2035 O O . HIS A 1 260 ? 8.899 -8.383 8.786 1.00 43.23 260 HIS A O 1
ATOM 2042 N N . ASP A 1 261 ? 8.569 -9.874 7.118 1.00 42.22 261 ASP A N 1
ATOM 2043 C CA . ASP A 1 261 ? 7.115 -9.761 7.162 1.00 45.87 261 ASP A CA 1
ATOM 2044 C C . ASP A 1 261 ? 6.563 -10.216 8.529 1.00 49.89 261 ASP A C 1
ATOM 2045 O O . ASP A 1 261 ? 5.680 -9.541 9.119 1.00 50.51 261 ASP A O 1
ATOM 2050 N N . ARG A 1 262 ? 7.045 -11.371 8.990 1.00 39.26 262 ARG A N 1
ATOM 2051 C CA . ARG A 1 262 ? 6.745 -11.948 10.348 1.00 48.54 262 ARG A CA 1
ATOM 2052 C C . ARG A 1 262 ? 5.283 -12.308 10.690 1.00 45.10 262 ARG A C 1
ATOM 2053 O O . ARG A 1 262 ? 5.053 -13.278 11.457 1.00 37.74 262 ARG A O 1
ATOM 2061 N N . THR A 1 263 ? 4.318 -11.546 10.144 1.00 47.63 263 THR A N 1
ATOM 2062 C CA . THR A 1 263 ? 2.905 -11.993 10.070 1.00 48.57 263 THR A CA 1
ATOM 2063 C C . THR A 1 263 ? 2.755 -13.385 9.419 1.00 40.14 263 THR A C 1
ATOM 2064 O O . THR A 1 263 ? 1.707 -14.047 9.534 1.00 39.36 263 THR A O 1
ATOM 2068 N N . VAL A 1 264 ? 3.777 -13.813 8.691 1.00 33.31 264 VAL A N 1
ATOM 2069 C CA . VAL A 1 264 ? 3.779 -15.152 8.155 1.00 30.45 264 VAL A CA 1
ATOM 2070 C C . VAL A 1 264 ? 3.668 -16.228 9.221 1.00 29.53 264 VAL A C 1
ATOM 2071 O O . VAL A 1 264 ? 3.071 -17.249 8.941 1.00 27.97 264 VAL A O 1
ATOM 2075 N N . PHE A 1 265 ? 4.206 -16.011 10.426 1.00 27.37 265 PHE A N 1
ATOM 2076 C CA . PHE A 1 265 ? 4.216 -17.078 11.438 1.00 27.30 265 PHE A CA 1
ATOM 2077 C C . PHE A 1 265 ? 2.827 -17.332 11.987 1.00 27.35 265 PHE A C 1
ATOM 2078 O O . PHE A 1 265 ? 2.472 -18.471 12.249 1.00 28.21 265 PHE A O 1
ATOM 2086 N N . GLN A 1 266 ? 2.035 -16.276 12.113 1.00 28.20 266 GLN A N 1
ATOM 2087 C CA . GLN A 1 266 ? 0.644 -16.423 12.504 1.00 31.15 266 GLN A CA 1
ATOM 2088 C C . GLN A 1 266 ? -0.132 -17.237 11.469 1.00 29.14 266 GLN A C 1
ATOM 2089 O O . GLN A 1 266 ? -0.943 -18.115 11.828 1.00 28.54 266 GLN A O 1
ATOM 2095 N N . TRP A 1 267 ? 0.141 -16.989 10.183 1.00 27.07 267 TRP A N 1
ATOM 2096 C CA . TRP A 1 267 ? -0.473 -17.762 9.103 1.00 27.46 267 TRP A CA 1
ATOM 2097 C C . TRP A 1 267 ? 0.044 -19.193 9.079 1.00 24.88 267 TRP A C 1
ATOM 2098 O O . TRP A 1 267 ? -0.725 -20.126 8.896 1.00 26.77 267 TRP A O 1
ATOM 2109 N N . LEU A 1 268 ? 1.342 -19.377 9.270 1.00 24.42 268 LEU A N 1
ATOM 2110 C CA . LEU A 1 268 ? 1.906 -20.696 9.313 1.00 23.31 268 LEU A CA 1
ATOM 2111 C C . LEU A 1 268 ? 1.324 -21.525 10.486 1.00 24.51 268 LEU A C 1
ATOM 2112 O O . LEU A 1 268 ? 1.101 -22.714 10.338 1.00 23.95 268 LEU A O 1
ATOM 2117 N N . ASP A 1 269 ? 1.028 -20.879 11.602 1.00 25.28 269 ASP A N 1
ATOM 2118 C CA . ASP A 1 269 ? 0.394 -21.561 12.739 1.00 25.57 269 ASP A CA 1
ATOM 2119 C C . ASP A 1 269 ? -1.048 -22.032 12.495 1.00 26.67 269 ASP A C 1
ATOM 2120 O O . ASP A 1 269 ? -1.578 -22.750 13.336 1.00 28.28 269 ASP A O 1
ATOM 2125 N N . GLN A 1 270 ? -1.666 -21.613 11.390 1.00 25.53 270 GLN A N 1
ATOM 2126 C CA . GLN A 1 270 ? -3.007 -21.986 11.017 1.00 28.77 270 GLN A CA 1
ATOM 2127 C C . GLN A 1 270 ? -2.974 -23.063 9.974 1.00 30.06 270 GLN A C 1
ATOM 2128 O O . GLN A 1 270 ? -4.011 -23.436 9.453 1.00 30.83 270 GLN A O 1
ATOM 2134 N N . GLN A 1 271 ? -1.781 -23.519 9.609 1.00 28.59 271 GLN A N 1
ATOM 2135 C CA . GLN A 1 271 ? -1.642 -24.524 8.573 1.00 30.34 271 GLN A CA 1
ATOM 2136 C C . GLN A 1 271 ? -1.324 -25.854 9.204 1.00 30.95 271 GLN A C 1
ATOM 2137 O O . GLN A 1 271 ? -0.590 -25.939 10.213 1.00 30.59 271 GLN A O 1
ATOM 2143 N N . PRO A 1 272 ? -1.905 -26.924 8.642 1.00 31.62 272 PRO A N 1
ATOM 2144 C CA . PRO A 1 272 ? -1.502 -28.207 9.154 1.00 29.68 272 PRO A CA 1
ATOM 2145 C C . PRO A 1 272 ? -0.012 -28.465 8.909 1.00 31.21 272 PRO A C 1
ATOM 2146 O O . PRO A 1 272 ? 0.580 -27.891 7.991 1.00 28.15 272 PRO A O 1
ATOM 2150 N N . PRO A 1 273 ? 0.590 -29.320 9.732 1.00 31.71 273 PRO A N 1
ATOM 2151 C CA . PRO A 1 273 ? 1.981 -29.692 9.520 1.00 33.10 273 PRO A CA 1
ATOM 2152 C C . PRO A 1 273 ? 2.281 -30.173 8.095 1.00 31.17 273 PRO A C 1
ATOM 2153 O O . PRO A 1 273 ? 1.495 -30.909 7.501 1.00 29.34 273 PRO A O 1
ATOM 2157 N N . SER A 1 274 ? 3.420 -29.737 7.582 1.00 28.49 274 SER A N 1
ATOM 2158 C CA . SER A 1 274 ? 3.940 -30.159 6.255 1.00 27.71 274 SER A CA 1
ATOM 2159 C C . SER A 1 274 ? 3.024 -29.923 5.077 1.00 28.02 274 SER A C 1
ATOM 2160 O O . SER A 1 274 ? 3.165 -30.580 4.035 1.00 30.93 274 SER A O 1
ATOM 2163 N N . SER A 1 275 ? 2.126 -28.964 5.210 1.00 27.00 275 SER A N 1
ATOM 2164 C CA . SER A 1 275 ? 1.122 -28.680 4.181 1.00 27.89 275 SER A CA 1
ATOM 2165 C C . SER A 1 275 ? 1.464 -27.489 3.320 1.00 25.01 275 SER A C 1
ATOM 2166 O O . SER A 1 275 ? 0.722 -27.192 2.399 1.00 26.65 275 SER A O 1
ATOM 2169 N N . VAL A 1 276 ? 2.562 -26.776 3.613 1.00 24.53 276 VAL A N 1
ATOM 2170 C CA . VAL A 1 276 ? 2.849 -25.522 2.954 1.00 24.08 276 VAL A CA 1
ATOM 2171 C C . VAL A 1 276 ? 4.085 -25.674 2.062 1.00 22.49 276 VAL A C 1
ATOM 2172 O O . VAL A 1 276 ? 5.116 -26.148 2.506 1.00 23.11 276 VAL A O 1
ATOM 2176 N N . LEU A 1 277 ? 3.924 -25.257 0.813 1.00 22.82 277 LEU A N 1
ATOM 2177 C CA . LEU A 1 277 ? 5.052 -25.060 -0.083 1.00 21.84 277 LEU A CA 1
ATOM 2178 C C . LEU A 1 277 ? 5.562 -23.663 0.123 1.00 21.59 277 LEU A C 1
ATOM 2179 O O . LEU A 1 277 ? 4.861 -22.668 -0.152 1.00 23.31 277 LEU A O 1
ATOM 2184 N N . TYR A 1 278 ? 6.808 -23.572 0.534 1.00 20.89 278 TYR A N 1
ATOM 2185 C CA . TYR A 1 278 ? 7.500 -22.285 0.560 1.00 20.93 278 TYR A CA 1
ATOM 2186 C C . TYR A 1 278 ? 8.113 -22.077 -0.825 1.00 21.04 278 TYR A C 1
ATOM 2187 O O . TYR A 1 278 ? 8.689 -22.994 -1.384 1.00 19.68 278 TYR A O 1
ATOM 2196 N N . VAL A 1 279 ? 7.952 -20.889 -1.387 1.00 21.68 279 VAL A N 1
ATOM 2197 C CA . VAL A 1 279 ? 8.402 -20.619 -2.771 1.00 21.89 279 VAL A CA 1
ATOM 2198 C C . VAL A 1 279 ? 9.199 -19.341 -2.752 1.00 22.39 279 VAL A C 1
ATOM 2199 O O . VAL A 1 279 ? 8.747 -18.327 -2.247 1.00 23.64 279 VAL A O 1
ATOM 2203 N N . SER A 1 280 ? 10.389 -19.375 -3.321 1.00 21.69 280 SER A N 1
ATOM 2204 C CA . SER A 1 280 ? 11.182 -18.168 -3.450 1.00 21.78 280 SER A CA 1
ATOM 2205 C C . SER A 1 280 ? 12.165 -18.343 -4.585 1.00 23.55 280 SER A C 1
ATOM 2206 O O . SER A 1 280 ? 12.950 -19.285 -4.565 1.00 22.69 280 SER A O 1
ATOM 2209 N N . PHE A 1 281 ? 12.105 -17.456 -5.583 1.00 24.34 281 PHE A N 1
ATOM 2210 C CA . PHE A 1 281 ? 12.929 -17.617 -6.799 1.00 25.83 281 PHE A CA 1
ATOM 2211 C C . PHE A 1 281 ? 14.183 -16.798 -6.808 1.00 27.01 281 PHE A C 1
ATOM 2212 O O . PHE A 1 281 ? 14.873 -16.794 -7.809 1.00 27.82 281 PHE A O 1
ATOM 2220 N N . GLY A 1 282 ? 14.507 -16.113 -5.710 1.00 27.03 282 GLY A N 1
ATOM 2221 C CA . GLY A 1 282 ? 15.806 -15.519 -5.586 1.00 27.09 282 GLY A CA 1
ATOM 2222 C C . GLY A 1 282 ? 15.828 -14.028 -5.740 1.00 30.58 282 GLY A C 1
ATOM 2223 O O . GLY A 1 282 ? 14.870 -13.415 -6.242 1.00 32.15 282 GLY A O 1
ATOM 2224 N N . SER A 1 283 ? 16.953 -13.459 -5.317 1.00 31.40 283 SER A N 1
ATOM 2225 C CA . SER A 1 283 ? 17.087 -12.012 -5.152 1.00 34.73 283 SER A CA 1
ATOM 2226 C C . SER A 1 283 ? 17.042 -11.235 -6.450 1.00 37.61 283 SER A C 1
ATOM 2227 O O . SER A 1 283 ? 16.486 -10.134 -6.489 1.00 39.60 283 SER A O 1
ATOM 2230 N N . THR A 1 284 ? 17.661 -11.776 -7.496 1.00 34.85 284 THR A N 1
ATOM 2231 C CA . THR A 1 284 ? 17.820 -11.055 -8.750 1.00 36.83 284 THR A CA 1
ATOM 2232 C C . THR A 1 284 ? 17.222 -11.781 -9.962 1.00 34.38 284 THR A C 1
ATOM 2233 O O . THR A 1 284 ? 17.291 -11.271 -11.097 1.00 37.23 284 THR A O 1
ATOM 2237 N N . SER A 1 285 ? 16.616 -12.952 -9.733 1.00 31.97 285 SER A N 1
ATOM 2238 C CA . SER A 1 285 ? 16.003 -13.714 -10.802 1.00 31.74 285 SER A CA 1
ATOM 2239 C C . SER A 1 285 ? 14.886 -12.895 -11.450 1.00 33.57 285 SER A C 1
ATOM 2240 O O . SER A 1 285 ? 14.271 -12.062 -10.799 1.00 32.60 285 SER A O 1
ATOM 2243 N N . GLU A 1 286 ? 14.662 -13.130 -12.734 1.00 34.93 286 GLU A N 1
ATOM 2244 C CA . GLU A 1 286 ? 13.625 -12.431 -13.465 1.00 38.68 286 GLU A CA 1
ATOM 2245 C C . GLU A 1 286 ? 12.948 -13.387 -14.424 1.00 38.13 286 GLU A C 1
ATOM 2246 O O . GLU A 1 286 ? 13.598 -14.243 -15.019 1.00 37.81 286 GLU A O 1
ATOM 2252 N N . VAL A 1 287 ? 11.634 -13.241 -14.566 1.00 39.40 287 VAL A N 1
ATOM 2253 C CA . VAL A 1 287 ? 10.874 -14.015 -15.547 1.00 38.92 287 VAL A CA 1
ATOM 2254 C C . VAL A 1 287 ? 10.033 -13.086 -16.401 1.00 41.32 287 VAL A C 1
ATOM 2255 O O . VAL A 1 287 ? 9.699 -11.983 -15.967 1.00 41.25 287 VAL A O 1
ATOM 2259 N N . ASP A 1 288 ? 9.695 -13.553 -17.608 1.00 45.36 288 ASP A N 1
ATOM 2260 C CA . ASP A 1 288 ? 8.668 -12.907 -18.458 1.00 48.86 288 ASP A CA 1
ATOM 2261 C C . ASP A 1 288 ? 7.322 -13.056 -17.808 1.00 46.99 288 ASP A C 1
ATOM 2262 O O . ASP A 1 288 ? 7.122 -13.931 -16.966 1.00 41.02 288 ASP A O 1
ATOM 2267 N N . GLU A 1 289 ? 6.384 -12.218 -18.225 1.00 47.31 289 GLU A N 1
ATOM 2268 C CA . GLU A 1 289 ? 5.040 -12.269 -17.672 1.00 48.29 289 GLU A CA 1
ATOM 2269 C C . GLU A 1 289 ? 4.403 -13.625 -17.960 1.00 48.00 289 GLU A C 1
ATOM 2270 O O . GLU A 1 289 ? 3.799 -14.228 -17.068 1.00 45.87 289 GLU A O 1
ATOM 2276 N N . LYS A 1 290 ? 4.561 -14.100 -19.198 1.00 49.07 290 LYS A N 1
ATOM 2277 C CA . LYS A 1 290 ? 4.083 -15.425 -19.615 1.00 50.93 290 LYS A CA 1
ATOM 2278 C C . LYS A 1 290 ? 4.484 -16.534 -18.623 1.00 47.70 290 LYS A C 1
ATOM 2279 O O . LYS A 1 290 ? 3.657 -17.338 -18.196 1.00 48.80 290 LYS A O 1
ATOM 2285 N N . ASP A 1 291 ? 5.763 -16.565 -18.265 1.00 45.79 291 ASP A N 1
ATOM 2286 C CA . ASP A 1 291 ? 6.282 -17.598 -17.351 1.00 41.31 291 ASP A CA 1
ATOM 2287 C C . ASP A 1 291 ? 5.825 -17.390 -15.903 1.00 38.77 291 ASP A C 1
ATOM 2288 O O . ASP A 1 291 ? 5.463 -18.353 -15.225 1.00 36.31 291 ASP A O 1
ATOM 2293 N N . PHE A 1 292 ? 5.814 -16.142 -15.445 1.00 36.76 292 PHE A N 1
ATOM 2294 C CA . PHE A 1 292 ? 5.252 -15.795 -14.141 1.00 35.50 292 PHE A CA 1
ATOM 2295 C C . PHE A 1 292 ? 3.835 -16.303 -13.974 1.00 35.97 292 PHE A C 1
ATOM 2296 O O . PHE A 1 292 ? 3.501 -16.875 -12.935 1.00 34.27 292 PHE A O 1
ATOM 2304 N N . LEU A 1 293 ? 3.004 -16.075 -14.994 1.00 39.06 293 LEU A N 1
ATOM 2305 C CA . LEU A 1 293 ? 1.630 -16.548 -14.979 1.00 40.36 293 LEU A CA 1
ATOM 2306 C C . LEU A 1 293 ? 1.563 -18.067 -15.027 1.00 40.15 293 LEU A C 1
ATOM 2307 O O . LEU A 1 293 ? 0.738 -18.652 -14.337 1.00 42.57 293 LEU A O 1
ATOM 2312 N N . GLU A 1 294 ? 2.453 -18.694 -15.790 1.00 40.00 294 GLU A N 1
ATOM 2313 C CA . GLU A 1 294 ? 2.555 -20.164 -15.818 1.00 40.95 294 GLU A CA 1
ATOM 2314 C C . GLU A 1 294 ? 2.958 -20.767 -14.443 1.00 37.05 294 GLU A C 1
ATOM 2315 O O . GLU A 1 294 ? 2.448 -21.827 -14.055 1.00 35.63 294 GLU A O 1
ATOM 2321 N N . ILE A 1 295 ? 3.836 -20.078 -13.711 1.00 35.32 295 ILE A N 1
ATOM 2322 C CA . ILE A 1 295 ? 4.223 -20.476 -12.358 1.00 34.32 295 ILE A CA 1
ATOM 2323 C C . ILE A 1 295 ? 2.997 -20.403 -11.440 1.00 34.71 295 ILE A C 1
ATOM 2324 O O . ILE A 1 295 ? 2.688 -21.365 -10.740 1.00 31.61 295 ILE A O 1
ATOM 2329 N N . ALA A 1 296 ? 2.314 -19.262 -11.452 1.00 35.39 296 ALA A N 1
ATOM 2330 C CA . ALA A 1 296 ? 1.118 -19.096 -10.648 1.00 35.79 296 ALA A CA 1
ATOM 2331 C C . ALA A 1 296 ? 0.086 -20.177 -10.967 1.00 36.40 296 ALA A C 1
ATOM 2332 O O . ALA A 1 296 ? -0.451 -20.779 -10.048 1.00 36.91 296 ALA A O 1
ATOM 2334 N N . ARG A 1 297 ? -0.150 -20.433 -12.257 1.00 37.93 297 ARG A N 1
ATOM 2335 C CA . ARG A 1 297 ? -1.068 -21.513 -12.683 1.00 40.16 297 ARG A CA 1
ATOM 2336 C C . ARG A 1 297 ? -0.603 -22.865 -12.133 1.00 37.25 297 ARG A C 1
ATOM 2337 O O . ARG A 1 297 ? -1.414 -23.639 -11.632 1.00 37.96 297 ARG A O 1
ATOM 2345 N N . GLY A 1 298 ? 0.698 -23.136 -12.201 1.00 35.64 298 GLY A N 1
ATOM 2346 C CA . GLY A 1 298 ? 1.252 -24.351 -11.601 1.00 34.16 298 GLY A CA 1
ATOM 2347 C C . GLY A 1 298 ? 0.971 -24.495 -10.109 1.00 31.47 298 GLY A C 1
ATOM 2348 O O . GLY A 1 298 ? 0.594 -25.575 -9.633 1.00 31.37 298 GLY A O 1
ATOM 2349 N N . LEU A 1 299 ? 1.155 -23.402 -9.378 1.00 30.75 299 LEU A N 1
ATOM 2350 C CA . LEU A 1 299 ? 0.912 -23.380 -7.942 1.00 30.45 299 LEU A CA 1
ATOM 2351 C C . LEU A 1 299 ? -0.549 -23.657 -7.622 1.00 32.48 299 LEU A C 1
ATOM 2352 O O . LEU A 1 299 ? -0.837 -24.467 -6.757 1.00 32.19 299 LEU A O 1
ATOM 2357 N N . VAL A 1 300 ? -1.459 -23.027 -8.362 1.00 35.34 300 VAL A N 1
ATOM 2358 C CA . VAL A 1 300 ? -2.882 -23.256 -8.141 1.00 37.52 300 VAL A CA 1
ATOM 2359 C C . VAL A 1 300 ? -3.261 -24.687 -8.501 1.00 37.13 300 VAL A C 1
ATOM 2360 O O . VAL A 1 300 ? -4.013 -25.332 -7.766 1.00 38.50 300 VAL A O 1
ATOM 2364 N N . ASP A 1 301 ? -2.752 -25.171 -9.632 1.00 37.69 301 ASP A N 1
ATOM 2365 C CA . ASP A 1 301 ? -3.018 -26.540 -10.092 1.00 39.48 301 ASP A CA 1
ATOM 2366 C C . ASP A 1 301 ? -2.505 -27.601 -9.120 1.00 36.47 301 ASP A C 1
ATOM 2367 O O . ASP A 1 301 ? -3.069 -28.693 -9.070 1.00 38.82 301 ASP A O 1
ATOM 2372 N N . SER A 1 302 ? -1.454 -27.294 -8.361 1.00 33.99 302 SER A N 1
ATOM 2373 C CA . SER A 1 302 ? -0.917 -28.236 -7.368 1.00 32.83 302 SER A CA 1
ATOM 2374 C C . SER A 1 302 ? -1.892 -28.507 -6.218 1.00 33.63 302 SER A C 1
ATOM 2375 O O . SER A 1 302 ? -1.800 -29.549 -5.556 1.00 33.57 302 SER A O 1
ATOM 2378 N N . LYS A 1 303 ? -2.780 -27.539 -5.970 1.00 35.60 303 LYS A N 1
ATOM 2379 C CA . LYS A 1 303 ? -3.734 -27.531 -4.871 1.00 37.10 303 LYS A CA 1
ATOM 2380 C C . LYS A 1 303 ? -3.088 -27.450 -3.479 1.00 35.89 303 LYS A C 1
ATOM 2381 O O . LYS A 1 303 ? -3.787 -27.595 -2.477 1.00 36.46 303 LYS A O 1
ATOM 2387 N N . GLN A 1 304 ? -1.778 -27.209 -3.401 1.00 33.19 304 GLN A N 1
ATOM 2388 C CA . GLN A 1 304 ? -1.105 -27.106 -2.125 1.00 32.75 304 GLN A CA 1
ATOM 2389 C C . GLN A 1 304 ? -1.135 -25.670 -1.652 1.00 32.85 304 GLN A C 1
ATOM 2390 O O . GLN A 1 304 ? -1.121 -24.739 -2.458 1.00 33.94 304 GLN A O 1
ATOM 2396 N N . SER A 1 305 ? -1.154 -25.501 -0.333 1.00 30.36 305 SER A N 1
ATOM 2397 C CA . SER A 1 305 ? -0.945 -24.208 0.266 1.00 27.31 305 SER A CA 1
ATOM 2398 C C . SER A 1 305 ? 0.460 -23.726 -0.003 1.00 25.15 305 SER A C 1
ATOM 2399 O O . SER A 1 305 ? 1.380 -24.531 -0.062 1.00 25.80 305 SER A O 1
ATOM 2402 N N . PHE A 1 306 ? 0.620 -22.426 -0.148 1.00 32.10 306 PHE A N 1
ATOM 2403 C CA . PHE A 1 306 ? 1.931 -21.900 -0.454 1.00 30.52 306 PHE A CA 1
ATOM 2404 C C . PHE A 1 306 ? 2.173 -20.525 0.130 1.00 29.42 306 PHE A C 1
ATOM 2405 O O . PHE A 1 306 ? 1.275 -19.708 0.265 1.00 31.57 306 PHE A O 1
ATOM 2413 N N . LEU A 1 307 ? 3.423 -20.310 0.506 1.00 28.35 307 LEU A N 1
ATOM 2414 C CA . LEU A 1 307 ? 3.894 -19.021 0.961 1.00 28.48 307 LEU A CA 1
ATOM 2415 C C . LEU A 1 307 ? 4.953 -18.657 -0.058 1.00 26.81 307 LEU A C 1
ATOM 2416 O O . LEU A 1 307 ? 5.948 -19.349 -0.154 1.00 25.65 307 LEU A O 1
ATOM 2421 N N . TRP A 1 308 ? 4.721 -17.598 -0.838 1.00 27.76 308 TRP A N 1
ATOM 2422 C CA . TRP A 1 308 ? 5.594 -17.263 -1.971 1.00 27.00 308 TRP A CA 1
ATOM 2423 C C . TRP A 1 308 ? 6.203 -15.908 -1.726 1.00 28.10 308 TRP A C 1
ATOM 2424 O O . TRP A 1 308 ? 5.498 -14.917 -1.681 1.00 30.58 308 TRP A O 1
ATOM 2435 N N . VAL A 1 309 ? 7.528 -15.880 -1.580 1.00 27.17 309 VAL A N 1
ATOM 2436 C CA . VAL A 1 309 ? 8.247 -14.621 -1.485 1.00 27.38 309 VAL A CA 1
ATOM 2437 C C . VAL A 1 309 ? 8.515 -14.193 -2.927 1.00 26.56 309 VAL A C 1
ATOM 2438 O O . VAL A 1 309 ? 9.214 -14.890 -3.636 1.00 26.87 309 VAL A O 1
ATOM 2442 N N . VAL A 1 310 ? 8.002 -13.031 -3.319 1.00 29.52 310 VAL A N 1
ATOM 2443 C CA . VAL A 1 310 ? 8.304 -12.480 -4.637 1.00 30.24 310 VAL A CA 1
ATOM 2444 C C . VAL A 1 310 ? 8.979 -11.162 -4.381 1.00 31.12 310 VAL A C 1
ATOM 2445 O O . VAL A 1 310 ? 8.416 -10.278 -3.728 1.00 32.88 310 VAL A O 1
ATOM 2449 N N . ARG A 1 311 ? 10.189 -11.031 -4.898 1.00 30.16 311 ARG A N 1
ATOM 2450 C CA . ARG A 1 311 ? 10.885 -9.761 -4.778 1.00 32.32 311 ARG A CA 1
ATOM 2451 C C . ARG A 1 311 ? 10.363 -8.824 -5.845 1.00 33.51 311 ARG A C 1
ATOM 2452 O O . ARG A 1 311 ? 10.144 -9.236 -6.987 1.00 33.90 311 ARG A O 1
ATOM 2460 N N . PRO A 1 312 ? 10.153 -7.551 -5.480 1.00 35.07 312 PRO A N 1
ATOM 2461 C CA . PRO A 1 312 ? 9.854 -6.576 -6.532 1.00 37.87 312 PRO A CA 1
ATOM 2462 C C . PRO A 1 312 ? 10.846 -6.697 -7.682 1.00 38.03 312 PRO A C 1
ATOM 2463 O O . PRO A 1 312 ? 12.043 -6.803 -7.450 1.00 38.16 312 PRO A O 1
ATOM 2467 N N . GLY A 1 313 ? 10.333 -6.756 -8.900 1.00 39.21 313 GLY A N 1
ATOM 2468 C CA . GLY A 1 313 ? 11.165 -6.826 -10.090 1.00 39.30 313 GLY A CA 1
ATOM 2469 C C . GLY A 1 313 ? 11.377 -8.229 -10.605 1.00 37.92 313 GLY A C 1
ATOM 2470 O O . GLY A 1 313 ? 11.990 -8.406 -11.656 1.00 39.14 313 GLY A O 1
ATOM 2471 N N . PHE A 1 314 ? 10.874 -9.233 -9.878 1.00 34.91 314 PHE A N 1
ATOM 2472 C CA . PHE A 1 314 ? 10.857 -10.606 -10.372 1.00 33.75 314 PHE A CA 1
ATOM 2473 C C . PHE A 1 314 ? 10.163 -10.768 -11.733 1.00 35.24 314 PHE A C 1
ATOM 2474 O O . PHE A 1 314 ? 10.587 -11.575 -12.567 1.00 34.59 314 PHE A O 1
ATOM 2482 N N . VAL A 1 315 ? 9.092 -10.008 -11.956 1.00 37.25 315 VAL A N 1
ATOM 2483 C CA . VAL A 1 315 ? 8.325 -10.116 -13.195 1.00 39.36 315 VAL A CA 1
ATOM 2484 C C . VAL A 1 315 ? 8.710 -8.942 -14.087 1.00 41.75 315 VAL A C 1
ATOM 2485 O O . VAL A 1 315 ? 8.460 -7.800 -13.730 1.00 43.01 315 VAL A O 1
ATOM 2489 N N . LYS A 1 316 ? 9.315 -9.239 -15.235 1.00 44.34 316 LYS A N 1
ATOM 2490 C CA . LYS A 1 316 ? 9.757 -8.207 -16.167 1.00 48.09 316 LYS A CA 1
ATOM 2491 C C . LYS A 1 316 ? 8.557 -7.381 -16.629 1.00 49.09 316 LYS A C 1
ATOM 2492 O O . LYS A 1 316 ? 7.543 -7.937 -17.068 1.00 48.73 316 LYS A O 1
ATOM 2498 N N . GLY A 1 317 ? 8.679 -6.061 -16.504 1.00 50.30 317 GLY A N 1
ATOM 2499 C CA . GLY A 1 317 ? 7.631 -5.129 -16.892 1.00 51.72 317 GLY A CA 1
ATOM 2500 C C . GLY A 1 317 ? 6.630 -4.786 -15.804 1.00 51.18 317 GLY A C 1
ATOM 2501 O O . GLY A 1 317 ? 5.753 -3.965 -16.032 1.00 52.62 317 GLY A O 1
ATOM 2502 N N . SER A 1 318 ? 6.747 -5.403 -14.624 1.00 48.46 318 SER A N 1
ATOM 2503 C CA . SER A 1 318 ? 5.852 -5.109 -13.498 1.00 47.51 318 SER A CA 1
ATOM 2504 C C . SER A 1 318 ? 6.641 -4.757 -12.251 1.00 46.17 318 SER A C 1
ATOM 2505 O O . SER A 1 318 ? 7.728 -5.314 -12.025 1.00 44.77 318 SER A O 1
ATOM 2508 N N . THR A 1 319 ? 6.089 -3.864 -11.424 1.00 47.42 319 THR A N 1
ATOM 2509 C CA . THR A 1 319 ? 6.735 -3.468 -10.151 1.00 47.95 319 THR A CA 1
ATOM 2510 C C . THR A 1 319 ? 6.848 -4.643 -9.183 1.00 45.73 319 THR A C 1
ATOM 2511 O O . THR A 1 319 ? 7.921 -4.879 -8.606 1.00 43.64 319 THR A O 1
ATOM 2515 N N . TRP A 1 320 ? 5.742 -5.370 -9.018 1.00 44.84 320 TRP A N 1
ATOM 2516 C CA . TRP A 1 320 ? 5.706 -6.527 -8.124 1.00 43.46 320 TRP A CA 1
ATOM 2517 C C . TRP A 1 320 ? 4.939 -7.675 -8.787 1.00 43.20 320 TRP A C 1
ATOM 2518 O O . TRP A 1 320 ? 5.516 -8.366 -9.629 1.00 43.21 320 TRP A O 1
ATOM 2529 N N . VAL A 1 321 ? 3.658 -7.857 -8.476 1.00 43.30 321 VAL A N 1
ATOM 2530 C CA . VAL A 1 321 ? 2.900 -9.007 -8.977 1.00 44.10 321 VAL A CA 1
ATOM 2531 C C . VAL A 1 321 ? 1.587 -8.567 -9.632 1.00 46.80 321 VAL A C 1
ATOM 2532 O O . VAL A 1 321 ? 0.577 -9.279 -9.574 1.00 48.61 321 VAL A O 1
ATOM 2536 N N . GLU A 1 322 ? 1.637 -7.427 -10.326 1.00 47.99 322 GLU A N 1
ATOM 2537 C CA . GLU A 1 322 ? 0.456 -6.827 -10.975 1.00 51.51 322 GLU A CA 1
ATOM 2538 C C . GLU A 1 322 ? -0.243 -7.744 -12.005 1.00 51.95 322 GLU A C 1
ATOM 2539 O O . GLU A 1 322 ? -1.464 -7.756 -12.064 1.00 53.91 322 GLU A O 1
ATOM 2545 N N . PRO A 1 323 ? 0.519 -8.525 -12.802 1.00 51.48 323 PRO A N 1
ATOM 2546 C CA . PRO A 1 323 ? -0.147 -9.424 -13.752 1.00 53.07 323 PRO A CA 1
ATOM 2547 C C . PRO A 1 323 ? -1.020 -10.525 -13.140 1.00 52.82 323 PRO A C 1
ATOM 2548 O O . PRO A 1 323 ? -1.820 -11.101 -13.869 1.00 55.18 323 PRO A O 1
ATOM 2552 N N . LEU A 1 324 ? -0.863 -10.840 -11.852 1.00 52.17 324 LEU A N 1
ATOM 2553 C CA . LEU A 1 324 ? -1.750 -11.811 -11.203 1.00 54.80 324 LEU A CA 1
ATOM 2554 C C . LEU A 1 324 ? -3.153 -11.225 -11.175 1.00 56.78 324 LEU A C 1
ATOM 2555 O O . LEU A 1 324 ? -3.316 -10.091 -10.740 1.00 57.31 324 LEU A O 1
ATOM 2560 N N . PRO A 1 325 ? -4.167 -11.981 -11.650 1.00 60.79 325 PRO A N 1
ATOM 2561 C CA . PRO A 1 325 ? -5.548 -11.533 -11.418 1.00 63.02 325 PRO A CA 1
ATOM 2562 C C . PRO A 1 325 ? -5.896 -11.461 -9.926 1.00 61.92 325 PRO A C 1
ATOM 2563 O O . PRO A 1 325 ? -5.234 -12.106 -9.102 1.00 58.41 325 PRO A O 1
ATOM 2567 N N A ASP A 1 326 ? -6.925 -10.678 -9.591 0.50 63.76 326 ASP A N 1
ATOM 2568 N N B ASP A 1 326 ? -6.916 -10.674 -9.587 0.50 63.66 326 ASP A N 1
ATOM 2569 C CA 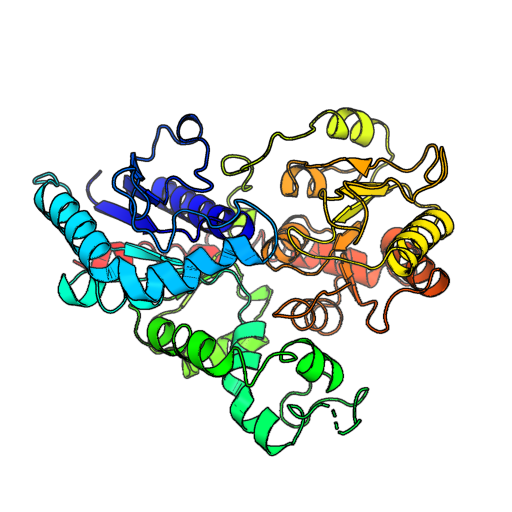A ASP A 1 326 ? -7.445 -10.606 -8.220 0.50 64.63 326 ASP A CA 1
ATOM 2570 C CA B ASP A 1 326 ? -7.405 -10.598 -8.210 0.50 64.40 326 ASP A CA 1
ATOM 2571 C C A ASP A 1 326 ? -7.937 -11.982 -7.780 0.50 64.61 326 ASP A C 1
ATOM 2572 C C B ASP A 1 326 ? -7.947 -11.961 -7.771 0.50 64.59 326 ASP A C 1
ATOM 2573 O O A ASP A 1 326 ? -8.591 -12.685 -8.553 0.50 64.77 326 ASP A O 1
ATOM 2574 O O B ASP A 1 326 ? -8.636 -12.637 -8.537 0.50 64.94 326 ASP A O 1
ATOM 2583 N N . GLY A 1 327 ? -7.589 -12.369 -6.555 1.00 64.30 327 GLY A N 1
ATOM 2584 C CA . GLY A 1 327 ? -7.982 -13.668 -5.996 1.00 66.56 327 GLY A CA 1
ATOM 2585 C C . GLY A 1 327 ? -7.488 -14.930 -6.700 1.00 68.27 327 GLY A C 1
ATOM 2586 O O . GLY A 1 327 ? -7.946 -16.027 -6.366 1.00 68.01 327 GLY A O 1
ATOM 2587 N N . PHE A 1 328 ? -6.552 -14.796 -7.647 1.00 69.92 328 PHE A N 1
ATOM 2588 C CA . PHE A 1 328 ? -6.116 -15.919 -8.494 1.00 75.49 328 PHE A CA 1
ATOM 2589 C C . PHE A 1 328 ? -5.411 -16.955 -7.624 1.00 74.21 328 PHE A C 1
ATOM 2590 O O . PHE A 1 328 ? -5.534 -18.164 -7.843 1.00 70.94 328 PHE A O 1
ATOM 2598 N N . LEU A 1 329 ? -4.681 -16.445 -6.637 1.00 71.77 329 LEU A N 1
ATOM 2599 C CA . LEU A 1 329 ? -4.082 -17.243 -5.596 1.00 72.10 329 LEU A CA 1
ATOM 2600 C C . LEU A 1 329 ? -4.986 -17.071 -4.386 1.00 75.02 329 LEU A C 1
ATOM 2601 O O . LEU A 1 329 ? -4.772 -16.182 -3.555 1.00 76.93 329 LEU A O 1
ATOM 2606 N N . GLY A 1 330 ? -6.021 -17.911 -4.320 1.00 75.86 330 GLY A N 1
ATOM 2607 C CA . GLY A 1 330 ? -7.065 -17.822 -3.296 1.00 73.82 330 GLY A CA 1
ATOM 2608 C C . GLY A 1 330 ? -6.581 -18.171 -1.900 1.00 72.21 330 GLY A C 1
ATOM 2609 O O . GLY A 1 330 ? -5.393 -17.995 -1.587 1.00 70.28 330 GLY A O 1
ATOM 2610 N N . GLU A 1 331 ? -7.494 -18.698 -1.079 1.00 70.86 331 GLU A N 1
ATOM 2611 C CA . GLU A 1 331 ? -7.273 -18.919 0.374 1.00 70.77 331 GLU A CA 1
ATOM 2612 C C . GLU A 1 331 ? -5.982 -19.651 0.771 1.00 66.55 331 GLU A C 1
ATOM 2613 O O . GLU A 1 331 ? -5.404 -19.374 1.827 1.00 70.56 331 GLU A O 1
ATOM 2619 N N . ARG A 1 332 ? -5.530 -20.578 -0.064 1.00 60.31 332 ARG A N 1
ATOM 2620 C CA . ARG A 1 332 ? -4.359 -21.376 0.293 1.00 53.39 332 ARG A CA 1
ATOM 2621 C C . ARG A 1 332 ? -2.997 -20.748 -0.046 1.00 47.71 332 ARG A C 1
ATOM 2622 O O . ARG A 1 332 ? -1.987 -21.316 0.339 1.00 40.79 332 ARG A O 1
ATOM 2630 N N . GLY A 1 333 ? -2.966 -19.598 -0.734 1.00 45.18 333 GLY A N 1
ATOM 2631 C CA . GLY A 1 333 ? -1.699 -18.922 -1.091 1.00 43.20 333 GLY A CA 1
ATOM 2632 C C . GLY A 1 333 ? -1.486 -17.607 -0.351 1.00 43.46 333 GLY A C 1
ATOM 2633 O O . GLY A 1 333 ? -2.443 -16.925 -0.011 1.00 42.36 333 GLY A O 1
ATOM 2634 N N A ARG A 1 334 ? -0.226 -17.258 -0.101 0.50 41.48 334 ARG A N 1
ATOM 2635 N N B ARG A 1 334 ? -0.223 -17.277 -0.095 0.50 40.42 334 ARG A N 1
ATOM 2636 C CA A ARG A 1 334 ? 0.134 -15.939 0.422 0.50 42.41 334 ARG A CA 1
ATOM 2637 C CA B ARG A 1 334 ? 0.177 -15.978 0.435 0.50 40.60 334 ARG A CA 1
ATOM 2638 C C A ARG A 1 334 ? 1.427 -15.493 -0.243 0.50 39.87 334 ARG A C 1
ATOM 2639 C C B ARG A 1 334 ? 1.387 -15.553 -0.387 0.50 38.71 334 ARG A C 1
ATOM 2640 O O A ARG A 1 334 ? 2.410 -16.227 -0.245 0.50 37.26 334 ARG A O 1
ATOM 2641 O O B ARG A 1 334 ? 2.251 -16.385 -0.684 0.50 35.60 334 ARG A O 1
ATOM 2656 N N . ILE A 1 335 ? 1.405 -14.291 -0.816 1.00 36.30 335 ILE A N 1
ATOM 2657 C CA . ILE A 1 335 ? 2.578 -13.684 -1.427 1.00 33.69 335 ILE A CA 1
ATOM 2658 C C . ILE A 1 335 ? 3.053 -12.595 -0.481 1.00 33.38 335 ILE A C 1
ATOM 2659 O O . ILE A 1 335 ? 2.296 -11.707 -0.094 1.00 34.25 335 ILE A O 1
ATOM 2664 N N . VAL A 1 336 ? 4.328 -12.649 -0.135 1.00 30.95 336 VAL A N 1
ATOM 2665 C CA . VAL A 1 336 ? 4.958 -11.653 0.695 1.00 32.42 336 VAL A CA 1
ATOM 2666 C C . VAL A 1 336 ? 6.228 -11.205 0.016 1.00 31.62 336 VAL A C 1
ATOM 2667 O O . VAL A 1 336 ? 6.661 -11.792 -0.998 1.00 31.29 336 VAL A O 1
ATOM 2671 N N . LYS A 1 337 ? 6.853 -10.182 0.575 1.00 32.66 337 LYS A N 1
ATOM 2672 C CA . LYS A 1 337 ? 8.104 -9.689 0.005 1.00 32.55 337 LYS A CA 1
ATOM 2673 C C . LYS A 1 337 ? 9.378 -10.253 0.598 1.00 29.68 337 LYS A C 1
ATOM 2674 O O . LYS A 1 337 ? 10.399 -10.270 -0.088 1.00 29.10 337 LYS A O 1
ATOM 2680 N N . TRP A 1 338 ? 9.346 -10.652 1.869 1.00 29.70 338 TRP A N 1
ATOM 2681 C CA . TRP A 1 338 ? 10.557 -11.003 2.623 1.00 28.46 338 TRP A CA 1
ATOM 2682 C C . TRP A 1 338 ? 10.214 -11.656 3.947 1.00 28.75 338 TRP A C 1
ATOM 2683 O O . TRP A 1 338 ? 9.366 -11.152 4.690 1.00 30.63 338 TRP A O 1
ATOM 2694 N N . VAL A 1 339 ? 10.888 -12.755 4.250 1.00 25.42 339 VAL A N 1
ATOM 2695 C CA . VAL A 1 339 ? 10.666 -13.487 5.501 1.00 26.27 339 VAL A CA 1
ATOM 2696 C C . VAL A 1 339 ? 11.998 -13.839 6.138 1.00 26.69 339 VAL A C 1
ATOM 2697 O O . VAL A 1 339 ? 13.042 -13.680 5.498 1.00 25.97 339 VAL A O 1
ATOM 2701 N N . PRO A 1 340 ? 11.990 -14.301 7.409 1.00 26.01 340 PRO A N 1
ATOM 2702 C CA . PRO A 1 340 ? 13.215 -14.910 7.918 1.00 25.23 340 PRO A CA 1
ATOM 2703 C C . PRO A 1 340 ? 13.233 -16.332 7.385 1.00 23.34 340 PRO A C 1
ATOM 2704 O O . PRO A 1 340 ? 12.605 -17.216 7.943 1.00 22.81 340 PRO A O 1
ATOM 2708 N N . GLN A 1 341 ? 13.970 -16.537 6.299 1.00 21.78 341 GLN A N 1
ATOM 2709 C CA . GLN A 1 341 ? 13.753 -17.704 5.488 1.00 20.49 341 GLN A CA 1
ATOM 2710 C C . GLN A 1 341 ? 14.051 -18.989 6.235 1.00 20.19 341 GLN A C 1
ATOM 2711 O O . GLN A 1 341 ? 13.241 -19.902 6.195 1.00 19.92 341 GLN A O 1
ATOM 2717 N N . GLN A 1 342 ? 15.189 -19.065 6.912 1.00 19.39 342 GLN A N 1
ATOM 2718 C CA . GLN A 1 342 ? 15.523 -20.314 7.594 1.00 20.33 342 GLN A CA 1
ATOM 2719 C C . GLN A 1 342 ? 14.530 -20.633 8.726 1.00 20.73 342 GLN A C 1
ATOM 2720 O O . GLN A 1 342 ? 14.091 -21.781 8.875 1.00 21.24 342 GLN A O 1
ATOM 2726 N N . GLU A 1 343 ? 14.098 -19.596 9.424 1.00 22.58 343 GLU A N 1
ATOM 2727 C CA . GLU A 1 343 ? 13.055 -19.753 10.469 1.00 23.64 343 GLU A CA 1
ATOM 2728 C C . GLU A 1 343 ? 11.737 -20.250 9.883 1.00 23.47 343 GLU A C 1
ATOM 2729 O O . GLU A 1 343 ? 11.054 -21.031 10.538 1.00 23.09 343 GLU A O 1
ATOM 2735 N N . VAL A 1 344 ? 11.389 -19.793 8.678 1.00 21.91 344 VAL A N 1
ATOM 2736 C CA . VAL A 1 344 ? 10.231 -20.289 7.977 1.00 22.63 344 VAL A CA 1
ATOM 2737 C C . VAL A 1 344 ? 10.420 -21.746 7.602 1.00 21.95 344 VAL A C 1
ATOM 2738 O O . VAL A 1 344 ? 9.523 -22.547 7.847 1.00 21.87 344 VAL A O 1
ATOM 2742 N N . LEU A 1 345 ? 11.569 -22.077 7.022 1.00 21.13 345 LEU A N 1
ATOM 2743 C CA . LEU A 1 345 ? 11.855 -23.445 6.650 1.00 21.26 345 LEU A CA 1
ATOM 2744 C C . LEU A 1 345 ? 11.829 -24.379 7.866 1.00 21.52 345 LEU A C 1
ATOM 2745 O O . LEU A 1 345 ? 11.461 -25.556 7.734 1.00 22.03 345 LEU A O 1
ATOM 2750 N N . ALA A 1 346 ? 12.174 -23.845 9.041 1.00 21.43 346 ALA A N 1
ATOM 2751 C CA . ALA A 1 346 ? 12.117 -24.615 10.300 1.00 23.12 346 ALA A CA 1
ATOM 2752 C C . ALA A 1 346 ? 10.691 -24.833 10.850 1.00 23.80 346 ALA A C 1
ATOM 2753 O O . ALA A 1 346 ? 10.517 -25.645 11.770 1.00 26.10 346 ALA A O 1
ATOM 2755 N N . HIS A 1 347 ? 9.711 -24.076 10.354 1.00 22.94 347 HIS A N 1
ATOM 2756 C CA . HIS A 1 347 ? 8.356 -24.123 10.864 1.00 23.19 347 HIS A CA 1
ATOM 2757 C C . HIS A 1 347 ? 7.713 -25.435 10.429 1.00 23.42 347 HIS A C 1
ATOM 2758 O O . HIS A 1 347 ? 7.877 -25.855 9.294 1.00 24.27 347 HIS A O 1
ATOM 2765 N N . GLY A 1 348 ? 6.984 -26.057 11.364 1.00 24.88 348 GLY A N 1
ATOM 2766 C CA . GLY A 1 348 ? 6.344 -27.350 11.115 1.00 26.54 348 GLY A CA 1
ATOM 2767 C C . GLY A 1 348 ? 5.367 -27.407 9.969 1.00 25.42 348 GLY A C 1
ATOM 2768 O O . GLY A 1 348 ? 5.084 -28.457 9.478 1.00 27.70 348 GLY A O 1
ATOM 2769 N N . ALA A 1 349 ? 4.787 -26.283 9.600 1.00 25.49 349 ALA A N 1
ATOM 2770 C CA . ALA A 1 349 ? 3.859 -26.201 8.489 1.00 26.70 349 ALA A CA 1
ATOM 2771 C C . ALA A 1 349 ? 4.544 -26.472 7.141 1.00 25.43 349 ALA A C 1
ATOM 2772 O O . ALA A 1 349 ? 3.874 -26.824 6.189 1.00 25.12 349 ALA A O 1
ATOM 2774 N N . ILE A 1 350 ? 5.858 -26.238 7.029 1.00 24.45 350 ILE A N 1
ATOM 2775 C CA . ILE A 1 350 ? 6.503 -26.295 5.697 1.00 23.95 350 ILE A CA 1
ATOM 2776 C C . ILE A 1 350 ? 6.724 -27.740 5.271 1.00 25.01 350 ILE A C 1
ATOM 2777 O O . ILE A 1 350 ? 7.323 -28.512 6.005 1.00 26.22 350 ILE A O 1
ATOM 2782 N N . GLY A 1 351 ? 6.204 -28.095 4.100 1.00 23.82 351 GLY A N 1
ATOM 2783 C CA . GLY A 1 351 ? 6.411 -29.415 3.512 1.00 23.54 351 GLY A CA 1
ATOM 2784 C C . GLY A 1 351 ? 7.435 -29.482 2.396 1.00 23.20 351 GLY A C 1
ATOM 2785 O O . GLY A 1 351 ? 7.931 -30.553 2.094 1.00 22.98 351 GLY A O 1
ATOM 2786 N N . ALA A 1 352 ? 7.716 -28.361 1.766 1.00 21.73 352 ALA A N 1
ATOM 2787 C CA . ALA A 1 352 ? 8.657 -28.334 0.632 1.00 20.31 352 ALA A CA 1
ATOM 2788 C C . ALA A 1 352 ? 9.030 -26.914 0.333 1.00 19.88 352 ALA A C 1
ATOM 2789 O O . ALA A 1 352 ? 8.379 -25.985 0.788 1.00 20.16 352 ALA A O 1
ATOM 2791 N N . PHE A 1 353 ? 10.053 -26.777 -0.495 1.00 18.24 353 PHE A N 1
ATOM 2792 C CA . PHE A 1 353 ? 10.618 -25.469 -0.847 1.00 18.75 353 PHE A CA 1
ATOM 2793 C C . PHE A 1 353 ? 10.910 -25.483 -2.332 1.00 19.73 353 PHE A C 1
ATOM 2794 O O . PHE A 1 353 ? 11.751 -26.274 -2.772 1.00 19.29 353 PHE A O 1
ATOM 2802 N N . TRP A 1 354 ? 10.193 -24.642 -3.094 1.00 19.38 354 TRP A N 1
ATOM 2803 C CA . TRP A 1 354 ? 10.462 -24.426 -4.493 1.00 20.13 354 TRP A CA 1
ATOM 2804 C C . TRP A 1 354 ? 11.413 -23.261 -4.541 1.00 20.61 354 TRP A C 1
ATOM 2805 O O . TRP A 1 354 ? 11.069 -22.140 -4.203 1.00 20.78 354 TRP A O 1
ATOM 2816 N N . THR A 1 355 ? 12.614 -23.587 -4.971 1.00 19.27 355 THR A N 1
ATOM 2817 C CA . THR A 1 355 ? 13.749 -22.712 -4.890 1.00 19.56 355 THR A CA 1
ATOM 2818 C C . THR A 1 355 ? 14.341 -22.482 -6.262 1.00 20.60 355 THR A C 1
ATOM 2819 O O . THR A 1 355 ? 14.223 -23.305 -7.188 1.00 20.94 355 THR A O 1
ATOM 2823 N N . HIS A 1 356 ? 15.018 -21.344 -6.388 1.00 20.98 356 HIS A N 1
ATOM 2824 C CA . HIS A 1 356 ? 15.869 -21.114 -7.541 1.00 22.29 356 HIS A CA 1
ATOM 2825 C C . HIS A 1 356 ? 17.226 -21.781 -7.462 1.00 21.28 356 HIS A C 1
ATOM 2826 O O . HIS A 1 356 ? 17.978 -21.678 -8.406 1.00 22.62 356 HIS A O 1
ATOM 2833 N N . SER A 1 357 ? 17.517 -22.449 -6.342 1.00 19.55 357 SER A N 1
ATOM 2834 C CA . SER A 1 357 ? 18.691 -23.258 -6.155 1.00 19.34 357 SER A CA 1
ATOM 2835 C C . SER A 1 357 ? 19.902 -22.384 -5.889 1.00 19.98 357 SER A C 1
ATOM 2836 O O . SER A 1 357 ? 20.972 -22.828 -6.101 1.00 20.56 357 SER A O 1
ATOM 2839 N N . GLY A 1 358 ? 19.719 -21.164 -5.368 1.00 19.12 358 GLY A N 1
ATOM 2840 C CA . GLY A 1 358 ? 20.817 -20.427 -4.792 1.00 19.49 358 GLY A CA 1
ATOM 2841 C C . GLY A 1 358 ? 21.417 -21.235 -3.660 1.00 18.74 358 GLY A C 1
ATOM 2842 O O . GLY A 1 358 ? 20.723 -22.009 -2.983 1.00 17.80 358 GLY A O 1
ATOM 2843 N N . TRP A 1 359 ? 22.710 -21.102 -3.475 1.00 17.69 359 TRP A N 1
ATOM 2844 C CA . TRP A 1 359 ? 23.342 -22.000 -2.522 1.00 19.11 359 TRP A CA 1
ATOM 2845 C C . TRP A 1 359 ? 22.904 -21.802 -1.054 1.00 18.21 359 TRP A C 1
ATOM 2846 O O . TRP A 1 359 ? 22.693 -22.785 -0.334 1.00 17.30 359 TRP A O 1
ATOM 2857 N N . ASN A 1 360 ? 22.792 -20.566 -0.582 1.00 18.67 360 ASN A N 1
ATOM 2858 C CA . ASN A 1 360 ? 22.314 -20.406 0.813 1.00 18.46 360 ASN A CA 1
ATOM 2859 C C . ASN A 1 360 ? 20.967 -21.033 1.030 1.00 17.24 360 ASN A C 1
ATOM 2860 O O . ASN A 1 360 ? 20.738 -21.723 2.041 1.00 16.83 360 ASN A O 1
ATOM 2865 N N . SER A 1 361 ? 20.073 -20.802 0.077 1.00 18.36 361 SER A N 1
ATOM 2866 C CA . SER A 1 361 ? 18.724 -21.335 0.158 1.00 18.82 361 SER A CA 1
ATOM 2867 C C . SER A 1 361 ? 18.728 -22.832 0.156 1.00 17.12 361 SER A C 1
ATOM 2868 O O . SER A 1 361 ? 18.027 -23.464 0.953 1.00 18.31 361 SER A O 1
ATOM 2871 N N . THR A 1 362 ? 19.492 -23.401 -0.754 1.00 16.81 362 THR A N 1
ATOM 2872 C CA . THR A 1 362 ? 19.619 -24.835 -0.867 1.00 16.36 362 THR A CA 1
ATOM 2873 C C . THR A 1 362 ? 20.130 -25.434 0.454 1.00 18.71 362 THR A C 1
ATOM 2874 O O . THR A 1 362 ? 19.550 -26.357 1.027 1.00 17.41 362 THR A O 1
ATOM 2878 N N . LEU A 1 363 ? 21.207 -24.872 0.968 1.00 16.83 363 LEU A N 1
ATOM 2879 C CA . LEU A 1 363 ? 21.789 -25.351 2.203 1.00 18.08 363 LEU A CA 1
ATOM 2880 C C . LEU A 1 363 ? 20.900 -25.152 3.442 1.00 18.56 363 LEU A C 1
ATOM 2881 O O . LEU A 1 363 ? 20.823 -26.039 4.314 1.00 17.97 363 LEU A O 1
ATOM 2886 N N . GLU A 1 364 ? 20.183 -24.024 3.509 1.00 17.96 364 GLU A N 1
ATOM 2887 C CA . GLU A 1 364 ? 19.229 -23.799 4.584 1.00 18.64 364 GLU A CA 1
ATOM 2888 C C . GLU A 1 364 ? 18.170 -24.864 4.566 1.00 18.21 364 GLU A C 1
ATOM 2889 O O . GLU A 1 364 ? 17.812 -25.424 5.605 1.00 18.15 364 GLU A O 1
ATOM 2895 N N . SER A 1 365 ? 17.680 -25.151 3.374 1.00 17.29 365 SER A N 1
ATOM 2896 C CA . SER A 1 365 ? 16.641 -26.162 3.222 1.00 18.37 365 SER A CA 1
ATOM 2897 C C . SER A 1 365 ? 17.136 -27.520 3.674 1.00 19.42 365 SER A C 1
ATOM 2898 O O . SER A 1 365 ? 16.452 -28.225 4.405 1.00 18.84 365 SER A O 1
ATOM 2901 N N . VAL A 1 366 ? 18.346 -27.873 3.257 1.00 17.22 366 VAL A N 1
ATOM 2902 C CA . VAL A 1 366 ? 18.973 -29.096 3.688 1.00 19.91 366 VAL A CA 1
ATOM 2903 C C . VAL A 1 366 ? 19.115 -29.150 5.218 1.00 19.55 366 VAL A C 1
ATOM 2904 O O . VAL A 1 366 ? 18.750 -30.136 5.850 1.00 18.85 366 VAL A O 1
ATOM 2908 N N . CYS A 1 367 ? 19.582 -28.065 5.820 1.00 18.74 367 CYS A N 1
ATOM 2909 C CA . CYS A 1 367 ? 19.797 -28.042 7.265 1.00 19.66 367 CYS A CA 1
ATOM 2910 C C . CYS A 1 367 ? 18.486 -28.053 8.062 1.00 19.09 367 CYS A C 1
ATOM 2911 O O . CYS A 1 367 ? 18.485 -28.376 9.262 1.00 21.58 367 CYS A O 1
ATOM 2914 N N . GLU A 1 368 ? 17.364 -27.721 7.411 1.00 18.85 368 GLU A N 1
ATOM 2915 C CA . GLU A 1 368 ? 16.071 -27.774 8.051 1.00 18.84 368 GLU A CA 1
ATOM 2916 C C . GLU A 1 368 ? 15.300 -29.028 7.632 1.00 19.41 368 GLU A C 1
ATOM 2917 O O . GLU A 1 368 ? 14.198 -29.266 8.100 1.00 20.32 368 GLU A O 1
ATOM 2923 N N . GLY A 1 369 ? 15.912 -29.859 6.789 1.00 20.02 369 GLY A N 1
ATOM 2924 C CA . GLY A 1 369 ? 15.288 -31.122 6.381 1.00 21.12 369 GLY A CA 1
ATOM 2925 C C . GLY A 1 369 ? 14.100 -30.938 5.473 1.00 22.04 369 GLY A C 1
ATOM 2926 O O . GLY A 1 369 ? 13.182 -31.766 5.488 1.00 21.47 369 GLY A O 1
ATOM 2927 N N . VAL A 1 370 ? 14.092 -29.862 4.681 1.00 19.13 370 VAL A N 1
ATOM 2928 C CA . VAL A 1 370 ? 12.975 -29.561 3.794 1.00 19.68 370 VAL A CA 1
ATOM 2929 C C . VAL A 1 370 ? 13.313 -29.969 2.371 1.00 20.22 370 VAL A C 1
ATOM 2930 O O . VAL A 1 370 ? 14.299 -29.505 1.823 1.00 19.56 370 VAL A O 1
ATOM 2934 N N . PRO A 1 371 ? 12.495 -30.840 1.763 1.00 19.29 371 PRO A N 1
ATOM 2935 C CA . PRO A 1 371 ? 12.756 -31.253 0.374 1.00 19.15 371 PRO A CA 1
ATOM 2936 C C . PRO A 1 371 ? 12.388 -30.165 -0.607 1.00 19.90 371 PRO A C 1
ATOM 2937 O O . PRO A 1 371 ? 11.605 -29.277 -0.259 1.00 18.60 371 PRO A O 1
ATOM 2941 N N . MET A 1 372 ? 12.966 -30.220 -1.803 1.00 19.83 372 MET A N 1
ATOM 2942 C CA . MET A 1 372 ? 12.925 -29.091 -2.736 1.00 20.30 372 MET A CA 1
ATOM 2943 C C . MET A 1 372 ? 12.364 -29.388 -4.117 1.00 20.32 372 MET A C 1
ATOM 2944 O O . MET A 1 372 ? 12.359 -30.528 -4.579 1.00 22.49 372 MET A O 1
ATOM 2949 N N . ILE A 1 373 ? 11.810 -28.361 -4.724 1.00 20.14 373 ILE A N 1
ATOM 2950 C CA . ILE A 1 373 ? 11.566 -28.329 -6.163 1.00 21.52 373 ILE A CA 1
ATOM 2951 C C . ILE A 1 373 ? 12.533 -27.260 -6.668 1.00 21.83 373 ILE A C 1
ATOM 2952 O O . ILE A 1 373 ? 12.603 -26.173 -6.107 1.00 20.65 373 ILE A O 1
ATOM 2957 N N . PHE A 1 374 ? 13.256 -27.589 -7.735 1.00 21.08 374 PHE A N 1
ATOM 2958 C CA . PHE A 1 374 ? 14.281 -26.718 -8.267 1.00 20.94 374 PHE A CA 1
ATOM 2959 C C . PHE A 1 374 ? 13.919 -26.118 -9.627 1.00 22.54 374 PHE A C 1
ATOM 2960 O O . PHE A 1 374 ? 13.554 -26.794 -10.586 1.00 23.53 374 PHE A O 1
ATOM 2968 N N . SER A 1 375 ? 14.074 -24.817 -9.689 1.00 22.66 375 SER A N 1
ATOM 2969 C CA . SER A 1 375 ? 14.196 -24.099 -10.918 1.00 24.47 375 SER A CA 1
ATOM 2970 C C . SER A 1 375 ? 15.569 -23.461 -10.886 1.00 25.03 375 SER A C 1
ATOM 2971 O O . SER A 1 375 ? 16.305 -23.551 -9.896 1.00 26.24 375 SER A O 1
ATOM 2974 N N . ASP A 1 376 ? 15.962 -22.856 -11.986 1.00 26.28 376 ASP A N 1
ATOM 2975 C CA . ASP A 1 376 ? 17.257 -22.186 -12.021 1.00 27.73 376 ASP A CA 1
ATOM 2976 C C . ASP A 1 376 ? 17.226 -20.985 -12.944 1.00 28.55 376 ASP A C 1
ATOM 2977 O O . ASP A 1 376 ? 16.448 -20.944 -13.912 1.00 29.58 376 ASP A O 1
ATOM 2982 N N . PHE A 1 377 ? 18.099 -20.030 -12.636 1.00 27.71 377 PHE A N 1
ATOM 2983 C CA . PHE A 1 377 ? 18.293 -18.844 -13.459 1.00 31.10 377 PHE A CA 1
ATOM 2984 C C . PHE A 1 377 ? 19.773 -18.697 -13.795 1.00 34.04 377 PHE A C 1
ATOM 2985 O O . PHE A 1 377 ? 20.294 -17.602 -13.849 1.00 38.82 377 PHE A O 1
ATOM 2993 N N . GLY A 1 378 ? 20.431 -19.829 -14.054 1.00 36.54 378 GLY A N 1
ATOM 2994 C CA . GLY A 1 378 ? 21.826 -19.845 -14.486 1.00 36.30 378 GLY A CA 1
ATOM 2995 C C . GLY A 1 378 ? 22.819 -19.733 -13.350 1.00 36.16 378 GLY A C 1
ATOM 2996 O O . GLY A 1 378 ? 22.484 -19.914 -12.159 1.00 30.77 378 GLY A O 1
ATOM 2997 N N . LEU A 1 379 ? 24.065 -19.468 -13.748 1.00 38.29 379 LEU A N 1
ATOM 2998 C CA . LEU A 1 379 ? 25.208 -19.436 -12.838 1.00 37.68 379 LEU A CA 1
ATOM 2999 C C . LEU A 1 379 ? 25.345 -20.802 -12.164 1.00 33.14 379 LEU A C 1
ATOM 3000 O O . LEU A 1 379 ? 25.225 -21.825 -12.845 1.00 35.61 379 LEU A O 1
ATOM 3005 N N . ASP A 1 380 ? 25.570 -20.848 -10.850 1.00 30.12 380 ASP A N 1
ATOM 3006 C CA . ASP A 1 380 ? 25.687 -22.118 -10.134 1.00 27.66 380 ASP A CA 1
ATOM 3007 C C . ASP A 1 380 ? 24.326 -22.840 -9.964 1.00 26.60 380 ASP A C 1
ATOM 3008 O O . ASP A 1 380 ? 24.290 -24.008 -9.610 1.00 25.06 380 ASP A O 1
ATOM 3013 N N . GLN A 1 381 ? 23.228 -22.127 -10.162 1.00 24.46 381 GLN A N 1
ATOM 3014 C CA . GLN A 1 381 ? 21.909 -22.684 -9.835 1.00 24.64 381 GLN A CA 1
ATOM 3015 C C . GLN A 1 381 ? 21.568 -24.020 -10.522 1.00 24.42 381 GLN A C 1
ATOM 3016 O O . GLN A 1 381 ? 21.095 -24.918 -9.844 1.00 22.78 381 GLN A O 1
ATOM 3022 N N . PRO A 1 382 ? 21.826 -24.156 -11.846 1.00 24.27 382 PRO A N 1
ATOM 3023 C CA . PRO A 1 382 ? 21.520 -25.464 -12.484 1.00 25.03 382 PRO A CA 1
ATOM 3024 C C . PRO A 1 382 ? 22.385 -26.570 -11.951 1.00 24.22 382 PRO A C 1
ATOM 3025 O O . PRO A 1 382 ? 21.930 -27.718 -11.899 1.00 24.70 382 PRO A O 1
ATOM 3029 N N A LEU A 1 383 ? 23.618 -26.246 -11.566 0.50 24.06 383 LEU A N 1
ATOM 3030 N N B LEU A 1 383 ? 23.616 -26.249 -11.562 0.50 23.99 383 LEU A N 1
ATOM 3031 C CA A LEU A 1 383 ? 24.514 -27.231 -10.982 0.50 25.28 383 LEU A CA 1
ATOM 3032 C CA B LEU A 1 383 ? 24.511 -27.236 -10.980 0.50 25.17 383 LEU A CA 1
ATOM 3033 C C A LEU A 1 383 ? 24.021 -27.665 -9.608 0.50 22.91 383 LEU A C 1
ATOM 3034 C C B LEU A 1 383 ? 24.024 -27.667 -9.604 0.50 22.86 383 LEU A C 1
ATOM 3035 O O A LEU A 1 383 ? 24.011 -28.852 -9.330 0.50 25.06 383 LEU A O 1
ATOM 3036 O O B LEU A 1 383 ? 24.018 -28.853 -9.321 0.50 25.02 383 LEU A O 1
ATOM 3045 N N . ASN A 1 384 ? 23.638 -26.714 -8.747 1.00 21.77 384 ASN A N 1
ATOM 3046 C CA . ASN A 1 384 ? 23.034 -27.051 -7.440 1.00 21.09 384 ASN A CA 1
ATOM 3047 C C . ASN A 1 384 ? 21.767 -27.889 -7.602 1.00 21.84 384 ASN A C 1
ATOM 3048 O O . ASN A 1 384 ? 21.603 -28.919 -6.927 1.00 23.41 384 ASN A O 1
ATOM 3053 N N . ALA A 1 385 ? 20.905 -27.479 -8.540 1.00 20.19 385 ALA A N 1
ATOM 3054 C CA . ALA A 1 385 ? 19.677 -28.218 -8.829 1.00 20.81 385 ALA A CA 1
ATOM 3055 C C . ALA A 1 385 ? 19.980 -29.640 -9.308 1.00 21.16 385 ALA A C 1
ATOM 3056 O O . ALA A 1 385 ? 19.380 -30.594 -8.790 1.00 22.72 385 ALA A O 1
ATOM 3058 N N . ARG A 1 386 ? 20.919 -29.778 -10.240 1.00 22.93 386 ARG A N 1
ATOM 3059 C CA . ARG A 1 386 ? 21.314 -31.097 -10.708 1.00 23.90 386 ARG A CA 1
ATOM 3060 C C . ARG A 1 386 ? 21.848 -31.937 -9.564 1.00 24.23 386 ARG A C 1
ATOM 3061 O O . ARG A 1 386 ? 21.442 -33.110 -9.408 1.00 22.46 386 ARG A O 1
ATOM 3069 N N . TYR A 1 387 ? 22.766 -31.393 -8.768 1.00 21.39 387 TYR A N 1
ATOM 3070 C CA . TYR A 1 387 ? 23.377 -32.201 -7.689 1.00 22.14 387 TYR A CA 1
ATOM 3071 C C . TYR A 1 387 ? 22.340 -32.636 -6.655 1.00 21.18 387 TYR A C 1
ATOM 3072 O O . TYR A 1 387 ? 22.264 -33.796 -6.278 1.00 23.26 387 TYR A O 1
ATOM 3081 N N A MET A 1 388 ? 21.536 -31.693 -6.197 0.50 20.18 388 MET A N 1
ATOM 3082 N N B MET A 1 388 ? 21.549 -31.688 -6.167 0.50 19.97 388 MET A N 1
ATOM 3083 C CA A MET A 1 388 ? 20.548 -31.982 -5.167 0.50 20.50 388 MET A CA 1
ATOM 3084 C CA B MET A 1 388 ? 20.556 -32.004 -5.138 0.50 20.05 388 MET A CA 1
ATOM 3085 C C A MET A 1 388 ? 19.454 -32.934 -5.660 0.50 21.23 388 MET A C 1
ATOM 3086 C C B MET A 1 388 ? 19.476 -32.964 -5.666 0.50 21.03 388 MET A C 1
ATOM 3087 O O A MET A 1 388 ? 18.965 -33.779 -4.898 0.50 21.70 388 MET A O 1
ATOM 3088 O O B MET A 1 388 ? 19.017 -33.848 -4.931 0.50 21.68 388 MET A O 1
ATOM 3097 N N . SER A 1 389 ? 19.072 -32.791 -6.928 1.00 21.99 389 SER A N 1
ATOM 3098 C CA . SER A 1 389 ? 18.001 -33.612 -7.492 1.00 23.50 389 SER A CA 1
ATOM 3099 C C . SER A 1 389 ? 18.475 -35.005 -7.869 1.00 24.09 389 SER A C 1
ATOM 3100 O O . SER A 1 389 ? 17.770 -35.982 -7.594 1.00 25.93 389 SER A O 1
ATOM 3103 N N . ASP A 1 390 ? 19.640 -35.108 -8.490 1.00 25.20 390 ASP A N 1
ATOM 3104 C CA . ASP A 1 390 ? 20.096 -36.390 -9.083 1.00 26.44 390 ASP A CA 1
ATOM 3105 C C . ASP A 1 390 ? 21.104 -37.158 -8.256 1.00 25.26 390 ASP A C 1
ATOM 3106 O O . ASP A 1 390 ? 21.185 -38.391 -8.371 1.00 26.24 390 ASP A O 1
ATOM 3111 N N . VAL A 1 391 ? 21.907 -36.460 -7.467 1.00 23.76 391 VAL A N 1
ATOM 3112 C CA . VAL A 1 391 ? 22.897 -37.116 -6.628 1.00 24.53 391 VAL A CA 1
ATOM 3113 C C . VAL A 1 391 ? 22.340 -37.357 -5.219 1.00 22.97 391 VAL A C 1
ATOM 3114 O O . VAL A 1 391 ? 22.150 -38.521 -4.812 1.00 25.09 391 VAL A O 1
ATOM 3118 N N . LEU A 1 392 ? 22.013 -36.296 -4.498 1.00 21.08 392 LEU A N 1
ATOM 3119 C CA . LEU A 1 392 ? 21.443 -36.446 -3.174 1.00 21.08 392 LEU A CA 1
ATOM 3120 C C . LEU A 1 392 ? 20.008 -36.902 -3.199 1.00 21.31 392 LEU A C 1
ATOM 3121 O O . LEU A 1 392 ? 19.605 -37.612 -2.299 1.00 22.08 392 LEU A O 1
ATOM 3126 N N . LYS A 1 393 ? 19.250 -36.499 -4.228 1.00 21.09 393 LYS A N 1
ATOM 3127 C CA . LYS A 1 393 ? 17.842 -36.831 -4.376 1.00 21.49 393 LYS A CA 1
ATOM 3128 C C . LYS A 1 393 ? 17.003 -36.298 -3.223 1.00 21.11 393 LYS A C 1
ATOM 3129 O O . LYS A 1 393 ? 16.210 -37.021 -2.598 1.00 21.71 393 LYS A O 1
ATOM 3135 N N . VAL A 1 394 ? 17.148 -34.984 -2.986 1.00 20.33 394 VAL A N 1
ATOM 3136 C CA . VAL A 1 394 ? 16.334 -34.253 -2.026 1.00 20.29 394 VAL A CA 1
ATOM 3137 C C . VAL A 1 394 ? 15.412 -33.260 -2.702 1.00 19.87 394 VAL A C 1
ATOM 3138 O O . VAL A 1 394 ? 14.830 -32.423 -2.037 1.00 20.80 394 VAL A O 1
ATOM 3142 N N . GLY A 1 395 ? 15.222 -33.396 -4.005 1.00 20.80 395 GLY A N 1
ATOM 3143 C CA . GLY A 1 395 ? 14.211 -32.625 -4.689 1.00 22.23 395 GLY A CA 1
ATOM 3144 C C . GLY A 1 395 ? 14.016 -33.006 -6.131 1.00 23.44 395 GLY A C 1
ATOM 3145 O O . GLY A 1 395 ? 14.681 -33.885 -6.638 1.00 24.98 395 GLY A O 1
ATOM 3146 N N . VAL A 1 396 ? 13.096 -32.321 -6.793 1.00 22.14 396 VAL A N 1
ATOM 3147 C CA . VAL A 1 396 ? 12.742 -32.580 -8.170 1.00 24.08 396 VAL A CA 1
ATOM 3148 C C . VAL A 1 396 ? 13.133 -31.343 -8.973 1.00 24.89 396 VAL A C 1
ATOM 3149 O O . VAL A 1 396 ? 12.764 -30.234 -8.621 1.00 23.53 396 VAL A O 1
ATOM 3153 N N . TYR A 1 397 ? 13.899 -31.538 -10.028 1.00 25.76 397 TYR A N 1
ATOM 3154 C CA . TYR A 1 397 ? 14.347 -30.446 -10.869 1.00 25.37 397 TYR A CA 1
ATOM 3155 C C . TYR A 1 397 ? 13.420 -30.257 -12.082 1.00 27.84 397 TYR A C 1
ATOM 3156 O O . TYR A 1 397 ? 13.275 -31.145 -12.906 1.00 28.14 397 TYR A O 1
ATOM 3165 N N . LEU A 1 398 ? 12.775 -29.097 -12.132 1.00 26.74 398 LEU A N 1
ATOM 3166 C CA . LEU A 1 398 ? 12.018 -28.641 -13.296 1.00 29.30 398 LEU A CA 1
ATOM 3167 C C . LEU A 1 398 ? 13.029 -28.040 -14.267 1.00 31.82 398 LEU A C 1
ATOM 3168 O O . LEU A 1 398 ? 13.314 -26.851 -14.258 1.00 32.67 398 LEU A O 1
ATOM 3173 N N . GLU A 1 399 ? 13.586 -28.903 -15.088 1.00 33.31 399 GLU A N 1
ATOM 3174 C CA . GLU A 1 399 ? 14.743 -28.558 -15.913 1.00 36.16 399 GLU A CA 1
ATOM 3175 C C . GLU A 1 399 ? 14.386 -28.247 -17.371 1.00 37.32 399 GLU A C 1
ATOM 3176 O O . GLU A 1 399 ? 15.294 -28.128 -18.194 1.00 39.54 399 GLU A O 1
ATOM 3182 N N . ASN A 1 400 ? 13.095 -28.112 -17.690 1.00 38.57 400 ASN A N 1
ATOM 3183 C CA . ASN A 1 400 ? 12.643 -27.790 -19.066 1.00 42.75 400 ASN A CA 1
ATOM 3184 C C . ASN A 1 400 ? 11.657 -26.612 -19.095 1.00 42.96 400 ASN A C 1
ATOM 3185 O O . ASN A 1 400 ? 10.632 -26.636 -19.799 1.00 44.37 400 ASN A O 1
ATOM 3190 N N . GLY A 1 401 ? 11.992 -25.568 -18.344 1.00 41.58 401 GLY A N 1
ATOM 3191 C CA . GLY A 1 401 ? 11.206 -24.349 -18.315 1.00 42.19 401 GLY A CA 1
ATOM 3192 C C . GLY A 1 401 ? 9.998 -24.422 -17.398 1.00 40.61 401 GLY A C 1
ATOM 3193 O O . GLY A 1 401 ? 10.025 -25.065 -16.343 1.00 40.03 401 GLY A O 1
ATOM 3194 N N . TRP A 1 402 ? 8.940 -23.735 -17.805 1.00 39.40 402 TRP A N 1
ATOM 3195 C CA . TRP A 1 402 ? 7.788 -23.499 -16.947 1.00 39.20 402 TRP A CA 1
ATOM 3196 C C . TRP A 1 402 ? 6.560 -23.984 -17.691 1.00 40.24 402 TRP A C 1
ATOM 3197 O O . TRP A 1 402 ? 6.237 -23.492 -18.773 1.00 39.87 402 TRP A O 1
ATOM 3208 N N . GLU A 1 403 ? 5.919 -24.996 -17.144 1.00 39.00 403 GLU A N 1
ATOM 3209 C CA . GLU A 1 403 ? 4.716 -25.532 -17.738 1.00 40.14 403 GLU A CA 1
ATOM 3210 C C . GLU A 1 403 ? 3.874 -26.012 -16.575 1.00 39.63 403 GLU A C 1
ATOM 3211 O O . GLU A 1 403 ? 4.369 -26.728 -15.698 1.00 36.51 403 GLU A O 1
ATOM 3217 N N . ARG A 1 404 ? 2.624 -25.582 -16.556 1.00 39.61 404 ARG A N 1
ATOM 3218 C CA . ARG A 1 404 ? 1.794 -25.682 -15.368 1.00 40.15 404 ARG A CA 1
ATOM 3219 C C . ARG A 1 404 ? 1.634 -27.119 -14.889 1.00 40.63 404 ARG A C 1
ATOM 3220 O O . ARG A 1 404 ? 1.648 -27.362 -13.703 1.00 38.01 404 ARG A O 1
ATOM 3228 N N . GLY A 1 405 ? 1.454 -28.061 -15.815 1.00 40.60 405 GLY A N 1
ATOM 3229 C CA . GLY A 1 405 ? 1.294 -29.471 -15.452 1.00 41.67 405 GLY A CA 1
ATOM 3230 C C . GLY A 1 405 ? 2.514 -30.079 -14.795 1.00 39.09 405 GLY A C 1
ATOM 3231 O O . GLY A 1 405 ? 2.419 -30.804 -13.800 1.00 38.59 405 GLY A O 1
ATOM 3232 N N . GLU A 1 406 ? 3.677 -29.762 -15.338 1.00 38.79 406 GLU A N 1
ATOM 3233 C CA . GLU A 1 406 ? 4.909 -30.306 -14.847 1.00 37.59 406 GLU A CA 1
ATOM 3234 C C . GLU A 1 406 ? 5.196 -29.740 -13.457 1.00 34.73 406 GLU A C 1
ATOM 3235 O O . GLU A 1 406 ? 5.604 -30.466 -12.572 1.00 33.69 406 GLU A O 1
ATOM 3241 N N . ILE A 1 407 ? 4.961 -28.444 -13.289 1.00 33.33 407 ILE A N 1
ATOM 3242 C CA . ILE A 1 407 ? 5.083 -27.785 -11.982 1.00 31.26 407 ILE A CA 1
ATOM 3243 C C . ILE A 1 407 ? 4.181 -28.437 -10.951 1.00 30.92 407 ILE A C 1
ATOM 3244 O O . ILE A 1 407 ? 4.641 -28.780 -9.840 1.00 28.47 407 ILE A O 1
ATOM 3249 N N . ALA A 1 408 ? 2.890 -28.563 -11.288 1.00 31.58 408 ALA A N 1
ATOM 3250 C CA . ALA A 1 408 ? 1.922 -29.142 -10.361 1.00 33.55 408 ALA A CA 1
ATOM 3251 C C . ALA A 1 408 ? 2.326 -30.557 -9.982 1.00 34.04 408 ALA A C 1
ATOM 3252 O O . ALA A 1 408 ? 2.280 -30.907 -8.805 1.00 32.81 408 ALA A O 1
ATOM 3254 N N . ASN A 1 409 ? 2.783 -31.343 -10.963 1.00 34.51 409 ASN A N 1
ATOM 3255 C CA . ASN A 1 409 ? 3.240 -32.712 -10.689 1.00 35.32 409 ASN A CA 1
ATOM 3256 C C . ASN A 1 409 ? 4.446 -32.737 -9.742 1.00 32.03 409 ASN A C 1
ATOM 3257 O O . ASN A 1 409 ? 4.494 -33.561 -8.833 1.00 31.81 409 ASN A O 1
ATOM 3262 N N . ALA A 1 410 ? 5.407 -31.836 -9.935 1.00 29.32 410 ALA A N 1
ATOM 3263 C CA . ALA A 1 410 ? 6.595 -31.817 -9.089 1.00 28.98 410 ALA A CA 1
ATOM 3264 C C . ALA A 1 410 ? 6.262 -31.467 -7.642 1.00 28.79 410 ALA A C 1
ATOM 3265 O O . ALA A 1 410 ? 6.781 -32.078 -6.710 1.00 28.23 410 ALA A O 1
ATOM 3267 N N . ILE A 1 411 ? 5.429 -30.457 -7.466 1.00 27.99 411 ILE A N 1
ATOM 3268 C CA . ILE A 1 411 ? 5.022 -30.032 -6.128 1.00 27.21 411 ILE A CA 1
ATOM 3269 C C . ILE A 1 411 ? 4.346 -31.193 -5.396 1.00 27.26 411 ILE A C 1
ATOM 3270 O O . ILE A 1 411 ? 4.664 -31.517 -4.239 1.00 27.06 411 ILE A O 1
ATOM 3275 N N . ARG A 1 412 ? 3.456 -31.856 -6.101 1.00 27.82 412 ARG A N 1
ATOM 3276 C CA . ARG A 1 412 ? 2.677 -32.896 -5.460 1.00 30.54 412 ARG A CA 1
ATOM 3277 C C . ARG A 1 412 ? 3.569 -34.105 -5.209 1.00 29.05 412 ARG A C 1
ATOM 3278 O O . ARG A 1 412 ? 3.406 -34.795 -4.212 1.00 29.01 412 ARG A O 1
ATOM 3286 N N . ARG A 1 413 ? 4.513 -34.361 -6.113 1.00 28.89 413 ARG A N 1
ATOM 3287 C CA . ARG A 1 413 ? 5.425 -35.488 -5.928 1.00 29.41 413 ARG A CA 1
ATOM 3288 C C . ARG A 1 413 ? 6.152 -35.340 -4.610 1.00 27.30 413 ARG A C 1
ATOM 3289 O O . ARG A 1 413 ? 6.210 -36.268 -3.817 1.00 26.90 413 ARG A O 1
ATOM 3297 N N . VAL A 1 414 ? 6.672 -34.148 -4.354 1.00 25.98 414 VAL A N 1
ATOM 3298 C CA . VAL A 1 414 ? 7.449 -33.920 -3.164 1.00 25.64 414 VAL A CA 1
ATOM 3299 C C . VAL A 1 414 ? 6.565 -33.818 -1.903 1.00 25.00 414 VAL A C 1
ATOM 3300 O O . VAL A 1 414 ? 6.939 -34.341 -0.872 1.00 27.49 414 VAL A O 1
ATOM 3304 N N . MET A 1 415 ? 5.416 -33.154 -1.973 1.00 24.49 415 MET A N 1
ATOM 3305 C CA . MET A 1 415 ? 4.638 -32.865 -0.750 1.00 27.06 415 MET A CA 1
ATOM 3306 C C . MET A 1 415 ? 3.617 -33.921 -0.369 1.00 30.59 415 MET A C 1
ATOM 3307 O O . MET A 1 415 ? 3.335 -34.078 0.808 1.00 29.66 415 MET A O 1
ATOM 3312 N N . VAL A 1 416 ? 3.042 -34.571 -1.364 1.00 30.72 416 VAL A N 1
ATOM 3313 C CA . VAL A 1 416 ? 1.864 -35.420 -1.180 1.00 34.25 416 VAL A CA 1
ATOM 3314 C C . VAL A 1 416 ? 2.047 -36.860 -1.634 1.00 34.43 416 VAL A C 1
ATOM 3315 O O . VAL A 1 416 ? 1.604 -37.754 -0.931 1.00 36.71 416 VAL A O 1
ATOM 3319 N N . ASP A 1 417 ? 2.603 -37.088 -2.825 1.00 32.03 417 ASP A N 1
ATOM 3320 C CA . ASP A 1 417 ? 2.589 -38.423 -3.430 1.00 33.01 417 ASP A CA 1
ATOM 3321 C C . ASP A 1 417 ? 3.388 -39.399 -2.570 1.00 32.73 417 ASP A C 1
ATOM 3322 O O . ASP A 1 417 ? 4.473 -39.059 -2.083 1.00 30.96 417 ASP A O 1
ATOM 3327 N N . GLU A 1 418 ? 2.867 -40.617 -2.419 1.00 35.30 418 GLU A N 1
ATOM 3328 C CA . GLU A 1 418 ? 3.631 -41.694 -1.776 1.00 37.82 418 GLU A CA 1
ATOM 3329 C C . GLU A 1 418 ? 4.928 -41.952 -2.548 1.00 34.45 418 GLU A C 1
ATOM 3330 O O . GLU A 1 418 ? 5.939 -42.298 -1.960 1.00 32.60 418 GLU A O 1
ATOM 3336 N N . GLU A 1 419 ? 4.892 -41.734 -3.861 1.00 34.41 419 GLU A N 1
ATOM 3337 C CA . GLU A 1 419 ? 6.031 -41.981 -4.726 1.00 35.34 419 GLU A CA 1
ATOM 3338 C C . GLU A 1 419 ? 7.183 -41.038 -4.453 1.00 32.65 419 GLU A C 1
ATOM 3339 O O . GLU A 1 419 ? 8.304 -41.342 -4.838 1.00 32.63 419 GLU A O 1
ATOM 3345 N N . GLY A 1 420 ? 6.921 -39.887 -3.825 1.00 30.69 420 GLY A N 1
ATOM 3346 C CA . GLY A 1 420 ? 7.975 -38.985 -3.412 1.00 28.72 420 GLY A CA 1
ATOM 3347 C C . GLY A 1 420 ? 8.433 -39.104 -1.977 1.00 27.10 420 GLY A C 1
ATOM 3348 O O . GLY A 1 420 ? 9.211 -38.277 -1.511 1.00 25.38 420 GLY A O 1
ATOM 3349 N N . GLU A 1 421 ? 7.989 -40.146 -1.278 1.00 27.77 421 GLU A N 1
ATOM 3350 C CA . GLU A 1 421 ? 8.421 -40.373 0.113 1.00 27.68 421 GLU A CA 1
ATOM 3351 C C . GLU A 1 421 ? 9.932 -40.413 0.202 1.00 25.43 421 GLU A C 1
ATOM 3352 O O . GLU A 1 421 ? 10.495 -39.895 1.140 1.00 25.87 421 GLU A O 1
ATOM 3358 N N . TYR A 1 422 ? 10.582 -40.999 -0.794 1.00 25.73 422 TYR A N 1
ATOM 3359 C CA . TYR A 1 422 ? 12.032 -41.084 -0.777 1.00 24.27 422 TYR A CA 1
ATOM 3360 C C . TYR A 1 422 ? 12.724 -39.737 -0.727 1.00 22.94 422 TYR A C 1
ATOM 3361 O O . TYR A 1 422 ? 13.717 -39.605 -0.066 1.00 23.19 422 TYR A O 1
ATOM 3370 N N . ILE A 1 423 ? 12.145 -38.763 -1.411 1.00 21.60 423 ILE A N 1
ATOM 3371 C CA . ILE A 1 423 ? 12.655 -37.411 -1.433 1.00 21.49 423 ILE A CA 1
ATOM 3372 C C . ILE A 1 423 ? 12.510 -36.782 -0.029 1.00 20.38 423 ILE A C 1
ATOM 3373 O O . ILE A 1 423 ? 13.451 -36.193 0.509 1.00 20.63 423 ILE A O 1
ATOM 3378 N N . ARG A 1 424 ? 11.333 -36.936 0.564 1.00 20.70 424 ARG A N 1
ATOM 3379 C CA . ARG A 1 424 ? 11.059 -36.447 1.903 1.00 21.81 424 ARG A CA 1
ATOM 3380 C C . ARG A 1 424 ? 11.954 -37.109 2.950 1.00 22.63 424 ARG A C 1
ATOM 3381 O O . ARG A 1 424 ? 12.568 -36.464 3.802 1.00 21.74 424 ARG A O 1
ATOM 3389 N N . GLN A 1 425 ? 12.093 -38.419 2.855 1.00 22.36 425 GLN A N 1
ATOM 3390 C CA . GLN A 1 425 ? 12.976 -39.112 3.802 1.00 22.77 425 GLN A CA 1
ATOM 3391 C C . GLN A 1 425 ? 14.440 -38.735 3.588 1.00 21.34 425 GLN A C 1
ATOM 3392 O O . GLN A 1 425 ? 15.212 -38.587 4.549 1.00 21.66 425 GLN A O 1
ATOM 3398 N N . ASN A 1 426 ? 14.864 -38.590 2.327 1.00 21.05 426 ASN A N 1
ATOM 3399 C CA . ASN A 1 426 ? 16.245 -38.217 2.052 1.00 20.58 426 ASN A CA 1
ATOM 3400 C C . ASN A 1 426 ? 16.540 -36.853 2.657 1.00 19.48 426 ASN A C 1
ATOM 3401 O O . ASN A 1 426 ? 17.616 -36.636 3.199 1.00 19.41 426 ASN A O 1
ATOM 3406 N N . ALA A 1 427 ? 15.576 -35.936 2.574 1.00 19.99 427 ALA A N 1
ATOM 3407 C CA . ALA A 1 427 ? 15.753 -34.622 3.191 1.00 20.59 427 ALA A CA 1
ATOM 3408 C C . ALA A 1 427 ? 15.905 -34.740 4.724 1.00 20.59 427 ALA A C 1
ATOM 3409 O O . ALA A 1 427 ? 16.787 -34.126 5.302 1.00 21.48 427 ALA A O 1
ATOM 3411 N N . ARG A 1 428 ? 15.115 -35.598 5.359 1.00 20.81 428 ARG A N 1
ATOM 3412 C CA . ARG A 1 428 ? 15.189 -35.816 6.813 1.00 21.27 428 ARG A CA 1
ATOM 3413 C C . ARG A 1 428 ? 16.533 -36.393 7.191 1.00 20.90 428 ARG A C 1
ATOM 3414 O O . ARG A 1 428 ? 17.167 -35.987 8.185 1.00 21.14 428 ARG A O 1
ATOM 3422 N N . VAL A 1 429 ? 16.981 -37.351 6.402 1.00 20.79 429 VAL A N 1
ATOM 3423 C CA . VAL A 1 429 ? 18.239 -38.028 6.706 1.00 22.64 429 VAL A CA 1
ATOM 3424 C C . VAL A 1 429 ? 19.418 -37.091 6.539 1.00 21.90 429 VAL A C 1
ATOM 3425 O O . VAL A 1 429 ? 20.371 -37.139 7.314 1.00 23.36 429 VAL A O 1
ATOM 3429 N N . LEU A 1 430 ? 19.379 -36.251 5.516 1.00 22.24 430 LEU A N 1
ATOM 3430 C CA . LEU A 1 430 ? 20.462 -35.346 5.261 1.00 21.62 430 LEU A CA 1
ATOM 3431 C C . LEU A 1 430 ? 20.540 -34.263 6.380 1.00 21.39 430 LEU A C 1
ATOM 3432 O O . LEU A 1 430 ? 21.626 -33.888 6.803 1.00 20.98 430 LEU A O 1
ATOM 3437 N N . LYS A 1 431 ? 19.395 -33.825 6.892 1.00 21.47 431 LYS A N 1
ATOM 3438 C CA . LYS A 1 431 ? 19.393 -32.913 8.044 1.00 21.91 431 LYS A CA 1
ATOM 3439 C C . LYS A 1 431 ? 20.095 -33.549 9.263 1.00 22.59 431 LYS A C 1
ATOM 3440 O O . LYS A 1 431 ? 20.901 -32.919 9.978 1.00 22.28 431 LYS A O 1
ATOM 3446 N N A GLN A 1 432 ? 19.757 -34.806 9.511 0.50 22.14 432 GLN A N 1
ATOM 3447 N N B GLN A 1 432 ? 19.778 -34.808 9.512 0.50 22.80 432 GLN A N 1
ATOM 3448 C CA A GLN A 1 432 ? 20.358 -35.536 10.598 0.50 23.49 432 GLN A CA 1
ATOM 3449 C CA B GLN A 1 432 ? 20.352 -35.519 10.632 0.50 24.76 432 GLN A CA 1
ATOM 3450 C C A GLN A 1 432 ? 21.876 -35.627 10.420 0.50 23.83 432 GLN A C 1
ATOM 3451 C C B GLN A 1 432 ? 21.878 -35.726 10.434 0.50 24.78 432 GLN A C 1
ATOM 3452 O O A GLN A 1 432 ? 22.629 -35.426 11.388 0.50 23.71 432 GLN A O 1
ATOM 3453 O O B GLN A 1 432 ? 22.648 -35.712 11.404 0.50 25.37 432 GLN A O 1
ATOM 3464 N N . LYS A 1 433 ? 22.327 -35.866 9.188 1.00 23.89 433 LYS A N 1
ATOM 3465 C CA . LYS A 1 433 ? 23.774 -35.902 8.905 1.00 24.60 433 LYS A CA 1
ATOM 3466 C C . LYS A 1 433 ? 24.436 -34.553 9.215 1.00 23.13 433 LYS A C 1
ATOM 3467 O O . LYS A 1 433 ? 25.551 -34.542 9.749 1.00 24.77 433 LYS A O 1
ATOM 3473 N N . ALA A 1 434 ? 23.739 -33.478 8.923 1.00 21.92 434 ALA A N 1
ATOM 3474 C CA . ALA A 1 434 ? 24.242 -32.131 9.195 1.00 21.86 434 ALA A CA 1
ATOM 3475 C C . ALA A 1 434 ? 24.338 -31.939 10.727 1.00 26.25 434 ALA A C 1
ATOM 3476 O O . ALA A 1 434 ? 25.357 -31.500 11.238 1.00 24.29 434 ALA A O 1
ATOM 3478 N N . ASP A 1 435 ? 23.275 -32.324 11.430 1.00 27.31 435 ASP A N 1
ATOM 3479 C CA . ASP A 1 435 ? 23.239 -32.233 12.909 1.00 31.75 435 ASP A CA 1
ATOM 3480 C C . ASP A 1 435 ? 24.365 -33.053 13.538 1.00 31.01 435 ASP A C 1
ATOM 3481 O O . ASP A 1 435 ? 25.082 -32.578 14.440 1.00 32.43 435 ASP A O 1
ATOM 3486 N N . VAL A 1 436 ? 24.547 -34.284 13.071 1.00 30.29 436 VAL A N 1
ATOM 3487 C CA . VAL A 1 436 ? 25.667 -35.124 13.538 1.00 30.74 436 VAL A CA 1
ATOM 3488 C C . VAL A 1 436 ? 27.032 -34.510 13.282 1.00 30.42 436 VAL A C 1
ATOM 3489 O O . VAL A 1 436 ? 27.931 -34.557 14.150 1.00 29.61 436 VAL A O 1
ATOM 3493 N N A SER A 1 437 ? 27.187 -33.917 12.100 0.50 26.91 437 SER A N 1
ATOM 3494 N N B SER A 1 437 ? 27.191 -33.924 12.099 0.50 27.72 437 SER A N 1
ATOM 3495 C CA A SER A 1 437 ? 28.450 -33.309 11.694 0.50 26.48 437 SER A CA 1
ATOM 3496 C CA B SER A 1 437 ? 28.457 -33.335 11.686 0.50 27.87 437 SER A CA 1
ATOM 3497 C C A SER A 1 437 ? 28.877 -32.209 12.662 0.50 26.34 437 SER A C 1
ATOM 3498 C C B SER A 1 437 ? 28.877 -32.193 12.626 0.50 27.09 437 SER A C 1
ATOM 3499 O O A SER A 1 437 ? 30.060 -32.029 12.894 0.50 25.91 437 SER A O 1
ATOM 3500 O O B SER A 1 437 ? 30.064 -31.971 12.804 0.50 26.66 437 SER A O 1
ATOM 3505 N N . LEU A 1 438 ? 27.905 -31.506 13.230 1.00 27.03 438 LEU A N 1
ATOM 3506 C CA . LEU A 1 438 ? 28.170 -30.435 14.212 1.00 30.05 438 LEU A CA 1
ATOM 3507 C C . LEU A 1 438 ? 28.555 -30.905 15.604 1.00 28.69 438 LEU A C 1
ATOM 3508 O O . LEU A 1 438 ? 29.165 -30.136 16.347 1.00 31.96 438 LEU A O 1
ATOM 3513 N N . MET A 1 439 ? 28.154 -32.110 15.994 1.00 26.20 439 MET A N 1
ATOM 3514 C CA . MET A 1 439 ? 28.376 -32.598 17.338 1.00 27.83 439 MET A CA 1
ATOM 3515 C C . MET A 1 439 ? 29.860 -32.951 17.497 1.00 27.04 439 MET A C 1
ATOM 3516 O O . MET A 1 439 ? 30.535 -33.229 16.507 1.00 26.68 439 MET A O 1
ATOM 3521 N N . LYS A 1 440 ? 30.334 -32.855 18.712 1.00 27.33 440 LYS A N 1
ATOM 3522 C CA . LYS A 1 440 ? 31.703 -33.245 19.060 1.00 30.17 440 LYS A CA 1
ATOM 3523 C C . LYS A 1 440 ? 31.992 -34.602 18.430 1.00 29.97 440 LYS A C 1
ATOM 3524 O O . LYS A 1 440 ? 31.174 -35.498 18.518 1.00 30.99 440 LYS A O 1
ATOM 3530 N N . GLY A 1 441 ? 33.107 -34.708 17.707 1.00 31.12 441 GLY A N 1
ATOM 3531 C CA . GLY A 1 441 ? 33.402 -35.921 16.947 1.00 32.48 441 GLY A CA 1
ATOM 3532 C C . GLY A 1 441 ? 33.010 -35.898 15.477 1.00 32.43 441 GLY A C 1
ATOM 3533 O O . GLY A 1 441 ? 33.529 -36.693 14.696 1.00 35.24 441 GLY A O 1
ATOM 3534 N N . GLY A 1 442 ? 32.078 -35.028 15.081 1.00 27.70 442 GLY A N 1
ATOM 3535 C CA . GLY A 1 442 ? 31.586 -34.982 13.708 1.00 28.08 442 GLY A CA 1
ATOM 3536 C C . GLY A 1 442 ? 32.512 -34.227 12.768 1.00 28.23 442 GLY A C 1
ATOM 3537 O O . GLY A 1 442 ? 33.428 -33.526 13.205 1.00 29.14 442 GLY A O 1
ATOM 3538 N N . SER A 1 443 ? 32.285 -34.381 11.467 1.00 29.87 443 SER A N 1
ATOM 3539 C CA . SER A 1 443 ? 33.182 -33.828 10.453 1.00 31.11 443 SER A CA 1
ATOM 3540 C C . SER A 1 443 ? 33.257 -32.308 10.522 1.00 29.56 443 SER A C 1
ATOM 3541 O O . SER A 1 443 ? 34.352 -31.770 10.423 1.00 33.54 443 SER A O 1
ATOM 3544 N N . SER A 1 444 ? 32.126 -31.633 10.718 1.00 28.70 444 SER A N 1
ATOM 3545 C CA . SER A 1 444 ? 32.091 -30.167 10.790 1.00 29.24 444 SER A CA 1
ATOM 3546 C C . SER A 1 444 ? 32.678 -29.651 12.092 1.00 28.00 444 SER A C 1
ATOM 3547 O O . SER A 1 444 ? 33.415 -28.683 12.096 1.00 26.58 444 SER A O 1
ATOM 3550 N N . TYR A 1 445 ? 32.312 -30.286 13.200 1.00 27.50 445 TYR A N 1
ATOM 3551 C CA . TYR A 1 445 ? 32.907 -29.991 14.491 1.00 27.97 445 TYR A CA 1
ATOM 3552 C C . TYR A 1 445 ? 34.428 -30.026 14.409 1.00 28.55 445 TYR A C 1
ATOM 3553 O O . TYR A 1 445 ? 35.114 -29.112 14.893 1.00 29.33 445 TYR A O 1
ATOM 3562 N N . GLU A 1 446 ? 34.968 -31.087 13.813 1.00 30.32 446 GLU A N 1
ATOM 3563 C CA . GLU A 1 446 ? 36.415 -31.246 13.703 1.00 32.69 446 GLU A CA 1
ATOM 3564 C C . GLU A 1 446 ? 37.014 -30.254 12.707 1.00 32.75 446 GLU A C 1
ATOM 3565 O O . GLU A 1 446 ? 38.082 -29.711 12.963 1.00 32.13 446 GLU A O 1
ATOM 3571 N N . SER A 1 447 ? 36.292 -29.987 11.624 1.00 30.53 447 SER A N 1
ATOM 3572 C CA . SER A 1 447 ? 36.732 -28.970 10.667 1.00 32.48 447 SER A CA 1
ATOM 3573 C C . SER A 1 447 ? 36.818 -27.590 11.346 1.00 31.08 447 SER A C 1
ATOM 3574 O O . SER A 1 447 ? 37.827 -26.847 11.171 1.00 31.92 447 SER A O 1
ATOM 3577 N N . LEU A 1 448 ? 35.796 -27.260 12.147 1.00 28.88 448 LEU A N 1
ATOM 3578 C CA . LEU A 1 448 ? 35.820 -26.040 12.926 1.00 29.61 448 LEU A CA 1
ATOM 3579 C C . LEU A 1 448 ? 36.940 -26.013 13.977 1.00 31.67 448 LEU A C 1
ATOM 3580 O O . LEU A 1 448 ? 37.591 -24.983 14.149 1.00 31.30 448 LEU A O 1
ATOM 3585 N N A GLU A 1 449 ? 37.169 -27.130 14.665 0.50 31.86 449 GLU A N 1
ATOM 3586 N N B GLU A 1 449 ? 37.174 -27.122 14.679 0.50 32.01 449 GLU A N 1
ATOM 3587 C CA A GLU A 1 449 ? 38.271 -27.201 15.621 0.50 34.96 449 GLU A CA 1
ATOM 3588 C CA B GLU A 1 449 ? 38.288 -27.181 15.635 0.50 35.12 449 GLU A CA 1
ATOM 3589 C C A GLU A 1 449 ? 39.609 -26.979 14.919 0.50 35.20 449 GLU A C 1
ATOM 3590 C C B GLU A 1 449 ? 39.621 -26.976 14.920 0.50 35.28 449 GLU A C 1
ATOM 3591 O O A GLU A 1 449 ? 40.451 -26.245 15.422 0.50 35.66 449 GLU A O 1
ATOM 3592 O O B GLU A 1 449 ? 40.477 -26.254 15.419 0.50 35.87 449 GLU A O 1
ATOM 3603 N N . SER A 1 450 ? 39.773 -27.583 13.743 1.00 34.25 450 SER A N 1
ATOM 3604 C CA . SER A 1 450 ? 40.954 -27.380 12.925 1.00 36.16 450 SER A CA 1
ATOM 3605 C C . SER A 1 450 ? 41.074 -25.929 12.483 1.00 34.37 450 SER A C 1
ATOM 3606 O O . SER A 1 450 ? 42.156 -25.387 12.513 1.00 35.95 450 SER A O 1
ATOM 3609 N N . LEU A 1 451 ? 39.962 -25.307 12.112 1.00 31.89 451 LEU A N 1
ATOM 3610 C CA . LEU A 1 451 ? 40.007 -23.895 11.663 1.00 31.75 451 LEU A CA 1
ATOM 3611 C C . LEU A 1 451 ? 40.459 -22.966 12.786 1.00 33.08 451 LEU A C 1
ATOM 3612 O O . LEU A 1 451 ? 41.341 -22.132 12.593 1.00 31.47 451 LEU A O 1
ATOM 3617 N N . VAL A 1 452 ? 39.859 -23.147 13.959 1.00 33.18 452 VAL A N 1
ATOM 3618 C CA . VAL A 1 452 ? 40.205 -22.382 15.154 1.00 35.34 452 VAL A CA 1
ATOM 3619 C C . VAL A 1 452 ? 41.677 -22.554 15.499 1.00 36.46 452 VAL A C 1
ATOM 3620 O O . VAL A 1 452 ? 42.374 -21.555 15.713 1.00 39.12 452 VAL A O 1
ATOM 3624 N N A SER A 1 453 ? 42.144 -23.801 15.559 0.50 36.42 453 SER A N 1
ATOM 3625 N N B SER A 1 453 ? 42.135 -23.805 15.561 0.50 36.44 453 SER A N 1
ATOM 3626 C CA A SER A 1 453 ? 43.556 -24.082 15.820 0.50 38.27 453 SER A CA 1
ATOM 3627 C CA B SER A 1 453 ? 43.542 -24.102 15.817 0.50 38.32 453 SER A CA 1
ATOM 3628 C C A SER A 1 453 ? 44.470 -23.506 14.744 0.50 38.08 453 SER A C 1
ATOM 3629 C C B SER A 1 453 ? 44.459 -23.505 14.749 0.50 38.10 453 SER A C 1
ATOM 3630 O O A SER A 1 453 ? 45.533 -22.974 15.058 0.50 39.01 453 SER A O 1
ATOM 3631 O O B SER A 1 453 ? 45.512 -22.959 15.073 0.50 38.99 453 SER A O 1
ATOM 3636 N N . TYR A 1 454 ? 44.032 -23.589 13.486 1.00 36.35 454 TYR A N 1
ATOM 3637 C CA . TYR A 1 454 ? 44.817 -23.069 12.369 1.00 36.75 454 TYR A CA 1
ATOM 3638 C C . TYR A 1 454 ? 44.954 -21.564 12.472 1.00 35.88 454 TYR A C 1
ATOM 3639 O O . TYR A 1 454 ? 46.062 -21.045 12.420 1.00 37.44 454 TYR A O 1
ATOM 3648 N N . ILE A 1 455 ? 43.839 -20.871 12.674 1.00 34.06 455 ILE A N 1
ATOM 3649 C CA . ILE A 1 455 ? 43.877 -19.408 12.828 1.00 34.83 455 ILE A CA 1
ATOM 3650 C C . ILE A 1 455 ? 44.739 -18.972 14.029 1.00 37.16 455 ILE A C 1
ATOM 3651 O O . ILE A 1 455 ? 45.546 -18.036 13.934 1.00 37.29 455 ILE A O 1
ATOM 3656 N N . SER A 1 456 ? 44.591 -19.683 15.147 1.00 38.47 456 SER A N 1
ATOM 3657 C CA . SER A 1 456 ? 45.400 -19.440 16.341 1.00 41.62 456 SER A CA 1
ATOM 3658 C C . SER A 1 456 ? 46.910 -19.682 16.169 1.00 44.19 456 SER A C 1
ATOM 3659 O O . SER A 1 456 ? 47.702 -19.120 16.905 1.00 48.55 456 SER A O 1
ATOM 3662 N N . SER A 1 457 ? 47.279 -20.523 15.209 1.00 45.38 457 SER A N 1
ATOM 3663 C CA . SER A 1 457 ? 48.666 -20.809 14.849 1.00 48.02 457 SER A CA 1
ATOM 3664 C C . SER A 1 457 ? 49.318 -19.807 13.883 1.00 49.93 457 SER A C 1
ATOM 3665 O O . SER A 1 457 ? 50.529 -19.848 13.715 1.00 52.20 457 SER A O 1
ATOM 3668 N N . LEU A 1 458 ? 48.527 -18.965 13.211 1.00 50.21 458 LEU A N 1
ATOM 3669 C CA . LEU A 1 458 ? 49.026 -18.193 12.053 1.00 50.81 458 LEU A CA 1
ATOM 3670 C C . LEU A 1 458 ? 50.069 -17.154 12.430 1.00 54.18 458 LEU A C 1
ATOM 3671 O O . LEU A 1 458 ? 50.891 -16.773 11.601 1.00 56.72 458 LEU A 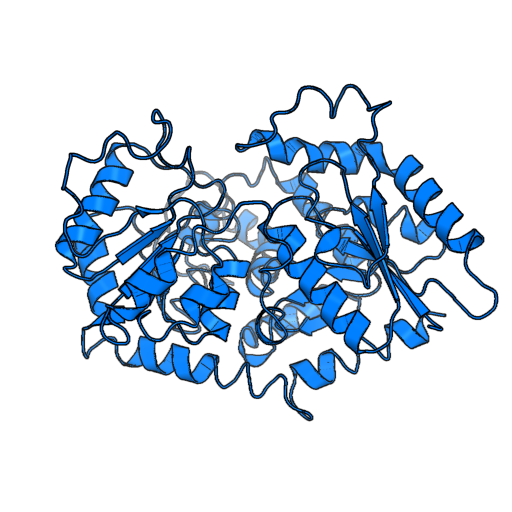O 1
ATOM 3676 N N . LEU A 1 459 ? 50.008 -16.690 13.674 1.00 58.57 459 LEU A N 1
ATOM 3677 C CA . LEU A 1 459 ? 51.077 -15.910 14.283 1.00 63.67 459 LEU A CA 1
ATOM 3678 C C . LEU A 1 459 ? 52.007 -16.903 14.981 1.00 65.73 459 LEU A C 1
ATOM 3679 O O . LEU A 1 459 ? 53.109 -16.554 15.379 1.00 72.70 459 LEU A O 1
#

CATH classification: 3.40.50.2000

Organism: Stevia rebaudiana (NCBI:txid55670)

InterPro domains:
  IPR002213 UDP-glucuronosyl/UDP-glucosyltransferase [PF00201] (274-418)
  IPR002213 UDP-glucuronosyl/UDP-glucosyltransferase [cd03784] (17-452)

B-factor: mean 38.28, std 19.23, range [16.36, 119.38]

Foldseek 3Di:
DQEEEEEEWDQDDLTLLLRVLVQVLLVVVPHQYEYEYAPQNFFDCVLPPRHHYDHDDQPDVGDPQQPPQDSAAPRVCVVLVVCLVPVLVGVLVVVVVCQVPDDPSYGYLAYEYELSSLSVLVSCVVVVHAYEYEYSADLLLVVLVVCVVVCVVVPLLPVDDPFQAQDPVGRLDGSVLVCQQVVPVVPCVVSVVSSLVSNLVGQEYEYQAFCVQPVVRVVVCVVRRVHYYFYANSVLSDASLSRDSDDAPVVVVVVLVVAPFLQEEEEEEDRHAADELVQVVLLLLLVVLLVTAYEYAWAQRNYPPGRTNVSQDPCSVPDRYHYDHHHSLLVVLLRRRHNAYEYQQRPNNLSSNLLSLHAYEYDHNYHCSSVSLSCCCPPLNLAHYPSPGGHNVVSSVRVCLRRPDPVNVVNSVSSVVSNVLSVQLCDVVHRNVVSSVVVSVSSVPSD

Radius of gyration: 21.73 Å; Cα contacts (8 Å, |Δi|>4): 856; chains: 1; bounding box: 60×53×55 Å

Solvent-accessible surface area: 19336 Å² total; per-residue (Å²): 142,168,59,40,0,0,0,0,1,0,1,45,22,29,38,0,21,0,0,2,6,0,0,25,6,0,58,91,93,39,6,15,2,2,0,0,0,1,49,23,46,111,3,125,55,86,64,6,121,62,15,75,32,107,46,0,20,8,53,131,133,76,71,148,111,10,43,160,31,55,92,145,35,112,90,1,24,77,13,24,38,33,5,10,114,90,5,40,104,44,0,93,148,18,0,61,91,31,54,139,80,33,112,179,116,17,90,10,1,0,0,0,0,2,4,38,0,27,14,0,6,75,6,0,79,60,20,112,4,70,0,0,0,0,10,20,25,1,0,2,8,2,38,0,34,32,12,4,86,104,2,66,151,88,15,21,28,67,147,161,106,160,70,100,86,123,1,67,81,10,82,72,1,47,4,30,2,0,43,41,12,18,77,80,42,132,110,74,112,118,72,23,35,79,31,22,135,37,1,59,60,10,20,0,0,0,0,0,0,0,85,53,1,1,105,57,3,34,110,6,3,126,138,49,3,115,12,56,35,10,18,0,0,0,5,36,62,55,42,14,37,49,1,16,45,76,137,44,50,130,72,0,36,124,24,0,112,136,35,86,111,65,28,0,0,2,0,15,4,11,76,102,14,93,8,75,85,149,24,0,34,22,0,0,74,0,0,59,64,0,135,23,20,2,0,0,7,2,52,59,41,5,1,134,86,23,106,67,24,112,27,24,73,155,60,70,29,41,180,123,11,79,36,5,93,45,5,3,36,8,44,0,4,60,42,52,2,12,8,0,0,0,0,23,0,12,10,23,15,0,0,13,0,2,0,32,12,8,8,0,0,0,2,35,54,13,109,30,19,0,0,1,0,2,7,1,12,62,48,36,93,2,5,30,22,8,37,102,39,49,86,101,29,58,0,8,105,4,0,77,81,0,20,71,45,156,119,0,78,97,1,38,80,45,2,116,53,11,70,111,93,0,60,90,1,43,131,168,57,11,31,1,64,76,21,4,88,59,0,26,66,62,0,32,76,37,125

Nearest PDB structures (foldseek):
  6inf-assembly1_A  TM=1.002E+00  e=1.620E-89  Stevia rebaudiana
  6ing-assembly1_A  TM=9.957E-01  e=3.600E-83  Stevia rebaudiana
  6kvl-assembly1_A  TM=9.921E-01  e=7.475E-83  Stevia rebaudiana
  6o88-assembly1_A  TM=9.937E-01  e=2.723E-82  Stevia rebaudiana
  6kvi-assembly1_A  TM=9.903E-01  e=4.067E-78  Stevia rebaudiana